Protein AF-0000000076746152 (afdb_homodimer)

Organism: NCBI:txid190893

Sequence (398 aa):
MDVKLFAASGSNSSQRVEWALNYKQVSYQRHEVTSADLTSSYLSINPFGYVPCLTVDGHAYFESMAILEYIEEAFPGDSLLGETTRERARVRFVCEFVNSSIHSPQNRTVLKFLRSELTEAEKRALRGEWISRCLGKLSEHLFLDSAYAIGTRFTLADIFVACIYKKALQHGCSESPIYQNHLNMLRQNSRIARAEPACMDVKLFAASGSNSSQRVEWALNYKQVSYQRHEVTSADLTSSYLSINPFGYVPCLTVDGHAYFESMAILEYIEEAFPGDSLLGETTRERARVRFVCEFVNSSIHSPQNRTVLKFLRSELTEAEKRALRGEWISRCLGKLSEHLFLDSAYAIGTRFTLADIFVACIYKKALQHGCSESPIYQNHLNMLRQNSRIARAEPAC

InterPro domains:
  IPR004045 Glutathione S-transferase, N-terminal [PF13417] (5-77)
  IPR004045 Glutathione S-transferase, N-terminal [PS50404] (1-79)
  IPR010987 Glutathione S-transferase, C-terminal-like [PS50405] (84-199)
  IPR036249 Thioredoxin-like superfamily [SSF52833] (1-102)
  IPR036282 Glutathione S-transferase, C-terminal domain superfamily [SSF47616] (79-195)
  IPR040079 Glutathione transferase family [SFLDS00019] (3-172)

Secondary structure (DSSP, 8-state):
--EEEEE-TT-HHHHHHHHHHHHTT---EEEE--TTGGGTGGGGT-TT--S-EEEETTEEE-SHHHHHHHHHHHS-SS-SS-SSHHHHHHHHHHHHIIIIIIIGGGSHHHHHHHTTTS-HHHHHHHHHHHHHHHHHHHHTTSSSSSSSSSTTS--HHHHHHHHHHHHHHHTTPPPPHHHHHHHHHHHHSHHHHHHSPP-/--EEEEE-TT-HHHHHHHHHHHHTT---EEEE--TTGGGTGGGGT-TT--S-EEEETTEEE-SHHHHHHHHHHHS-SS-SS-SSHHHHHHHHHHHHIIIIIIIGGGSHHHHHHHTTTS-HHHHHHHHHHHHHHHHHHHGGGSSSSSSSSSTTS--HHHHHHHHHHHHHHHTTPPPPHHHHHHHHHHHHSHHHHHHSPP-

Nearest PDB structures (foldseek):
  2cz3-assembly1_B  TM=8.432E-01  e=3.387E-11  Mus musculus
  4qq7-assembly1_A  TM=8.117E-01  e=2.149E-10  Burkholderia cenocepacia J2315
  6v91-assembly1_B  TM=7.953E-01  e=1.507E-09  Burkholderia thailandensis E264
  1yy7-assembly1_B  TM=7.937E-01  e=2.362E-09  Yersinia pestis
  3mdk-assembly1_A  TM=7.895E-01  e=2.138E-09  Pseudomonas putida KT2440

Solvent-accessible surface area (backbone atoms only — not comparable to full-atom values): 21056 Å² total; per-residue (Å²): 136,53,38,36,35,37,27,32,89,83,36,51,45,20,43,44,46,47,24,51,37,42,60,63,64,53,80,62,44,79,40,82,48,51,80,73,30,35,82,47,74,42,30,82,78,36,77,84,42,60,64,26,35,41,30,51,74,85,43,77,38,44,49,44,71,26,39,46,54,36,46,54,66,75,51,69,66,82,62,42,47,58,87,45,71,66,49,29,30,55,27,33,25,50,34,44,44,43,49,20,70,39,45,32,44,53,29,68,74,47,37,56,66,75,42,61,85,52,52,72,69,55,46,36,47,51,32,16,52,51,36,50,54,49,49,59,63,51,54,79,72,37,44,80,75,32,80,29,42,52,52,86,48,81,33,48,25,39,45,45,52,46,41,53,50,51,50,22,46,73,38,67,41,76,87,47,68,72,61,48,50,37,48,52,55,45,52,67,38,64,68,57,37,72,16,50,61,82,120,137,51,37,36,36,39,27,32,87,82,36,51,46,21,45,45,46,46,23,51,36,43,59,63,65,52,78,64,48,79,40,84,49,50,81,72,31,35,81,46,75,42,31,80,78,34,76,83,44,60,64,26,35,40,29,52,73,85,43,78,38,44,49,44,70,25,37,47,55,36,45,55,67,74,49,69,66,81,62,43,48,59,88,45,70,67,48,30,32,54,28,35,24,51,34,44,44,44,50,21,70,39,46,34,42,53,30,68,74,46,36,54,67,76,42,59,85,53,50,73,69,55,46,36,47,52,31,16,52,50,37,50,54,48,49,59,63,50,52,80,73,36,44,78,76,32,78,30,42,52,50,85,48,81,33,48,27,40,44,45,52,46,41,53,50,52,48,23,46,74,38,67,41,78,88,46,69,72,61,51,51,36,46,51,53,46,52,67,38,65,68,56,38,74,17,50,61,84,116

Radius of gyration: 19.95 Å; Cα contacts (8 Å, |Δi|>4): 623; chains: 2; bounding box: 48×55×51 Å

pLDDT: mean 97.17, std 2.71, range [71.44, 98.94]

Foldseek 3Di:
DAKEKEAEPLDLLSQLQQLLCLLLVPDYHYDYADPVNLPPVCCVQPVVSDDIWMDDPRDIDDDSVRSSVVCCVVRPDPAQQDDDPVSNVVLVVLLCCLRPVQDVCLDPVNCCVVVVPDDPLRSLLVSLVSNVVSVVVLLVQAQPQHLARGDDDHHSSLSSLLSSQVSSVVSPDDDDPSSVSSNVVLCVPPSSVSSRDDD/DAKEKEAEPLDLLSQLQQLLCLLLVPDYHYDYADPVNLVPVCCVQPVVSDDIWMDDPRDIDDDSVRSSVVCCVVRPDPAQQDDDPVSNVVLVVLLCCLRPVQDVCLDPVNCCVPVVPDDPLVSLLVSLVSNVVSVVVLLVQAQPQHLARGDDDHHSSLSSLLSSQVSSVVSPDDDDPSSVVSNVVLCVPPSSVSSRDDD

Structure (mmCIF, N/CA/C/O backbone):
data_AF-0000000076746152-model_v1
#
loop_
_entity.id
_entity.type
_entity.pdbx_description
1 polymer 'Glutathione S-transferase'
#
loop_
_atom_site.group_PDB
_atom_site.id
_atom_site.type_symbol
_atom_site.label_atom_id
_atom_site.label_alt_id
_atom_site.label_comp_id
_atom_site.label_asym_id
_atom_site.label_entity_id
_atom_site.label_seq_id
_atom_site.pdbx_PDB_ins_code
_atom_site.Cartn_x
_atom_site.Cartn_y
_atom_site.Cartn_z
_atom_site.occupancy
_atom_site.B_iso_or_equiv
_atom_site.auth_seq_id
_atom_site.auth_comp_id
_atom_site.auth_asym_id
_atom_site.auth_atom_id
_atom_site.pdbx_PDB_model_num
ATOM 1 N N . MET A 1 1 ? -22.188 -5.051 -18.781 1 90.56 1 MET A N 1
ATOM 2 C CA . MET A 1 1 ? -21 -4.516 -18.094 1 90.56 1 MET A CA 1
ATOM 3 C C . MET A 1 1 ? -19.734 -4.789 -18.906 1 90.56 1 MET A C 1
ATOM 5 O O . MET A 1 1 ? -19.516 -5.914 -19.344 1 90.56 1 MET A O 1
ATOM 9 N N . ASP A 1 2 ? -19.047 -3.689 -19.219 1 97.56 2 ASP A N 1
ATOM 10 C CA . ASP A 1 2 ? -17.797 -3.781 -19.984 1 97.56 2 ASP A CA 1
ATOM 11 C C . ASP A 1 2 ? -16.594 -3.721 -19.062 1 97.56 2 ASP A C 1
ATOM 13 O O . ASP A 1 2 ? -16.297 -2.672 -18.484 1 97.56 2 ASP A O 1
ATOM 17 N N . VAL A 1 3 ? -15.898 -4.871 -18.906 1 98.62 3 VAL A N 1
ATOM 18 C CA . VAL A 1 3 ? -14.742 -4.969 -18.016 1 98.62 3 VAL A CA 1
ATOM 19 C C . VAL A 1 3 ? -13.492 -5.277 -18.828 1 98.62 3 VAL A C 1
ATOM 21 O O . VAL A 1 3 ? -13.453 -6.258 -19.578 1 98.62 3 VAL A O 1
ATOM 24 N N . LYS A 1 4 ? -12.414 -4.395 -18.703 1 98.81 4 LYS A N 1
ATOM 25 C CA . LYS A 1 4 ? -11.125 -4.602 -19.344 1 98.81 4 LYS A CA 1
ATOM 26 C C . LYS A 1 4 ? -9.984 -4.543 -18.312 1 98.81 4 LYS A C 1
ATOM 28 O O . LYS A 1 4 ? -10.023 -3.73 -17.391 1 98.81 4 LYS A O 1
ATOM 33 N N . LEU A 1 5 ? -9.062 -5.434 -18.5 1 98.81 5 LEU A N 1
ATOM 34 C CA . LEU A 1 5 ? -7.859 -5.418 -17.672 1 98.81 5 LEU A CA 1
ATOM 35 C C . LEU A 1 5 ? -6.617 -5.191 -18.531 1 98.81 5 LEU A C 1
ATOM 37 O O . LEU A 1 5 ? -6.32 -5.988 -19.422 1 98.81 5 LEU A O 1
ATOM 41 N N . PHE A 1 6 ? -5.977 -4.062 -18.312 1 98.81 6 PHE A N 1
ATOM 42 C CA . PHE A 1 6 ? -4.652 -3.818 -18.875 1 98.81 6 PHE A CA 1
ATOM 43 C C . PHE A 1 6 ? -3.564 -4.332 -17.938 1 98.81 6 PHE A C 1
ATOM 45 O O . PHE A 1 6 ? -3.42 -3.846 -16.812 1 98.81 6 PHE A O 1
ATOM 52 N N . ALA A 1 7 ? -2.873 -5.352 -18.375 1 98.31 7 ALA A N 1
ATOM 53 C CA . ALA A 1 7 ? -1.938 -6.094 -17.531 1 98.31 7 ALA A CA 1
ATOM 54 C C . ALA A 1 7 ? -0.665 -6.438 -18.297 1 98.31 7 ALA A C 1
ATOM 56 O O . ALA A 1 7 ? -0.621 -6.324 -19.531 1 98.31 7 ALA A O 1
ATOM 57 N N . ALA A 1 8 ? 0.345 -6.734 -17.578 1 97.44 8 ALA A N 1
ATOM 58 C CA . ALA A 1 8 ? 1.611 -7.145 -18.172 1 97.44 8 ALA A CA 1
ATOM 59 C C . ALA A 1 8 ? 2.045 -8.516 -17.672 1 97.44 8 ALA A C 1
ATOM 61 O O . ALA A 1 8 ? 1.895 -8.82 -16.484 1 97.44 8 ALA A O 1
ATOM 62 N N . SER A 1 9 ? 2.643 -9.281 -18.594 1 94.25 9 SER A N 1
ATOM 63 C CA . SER A 1 9 ? 3.25 -10.547 -18.188 1 94.25 9 SER A CA 1
ATOM 64 C C . SER A 1 9 ? 4.375 -10.328 -17.188 1 94.25 9 SER A C 1
ATOM 66 O O . SER A 1 9 ? 5.184 -9.414 -17.344 1 94.25 9 SER A O 1
ATOM 68 N N . GLY A 1 10 ? 4.344 -11.117 -16.156 1 93.12 10 GLY A N 1
ATOM 69 C CA . GLY A 1 10 ? 5.406 -11.039 -15.164 1 93.12 10 GLY A CA 1
ATOM 70 C C . GLY A 1 10 ? 5.137 -10.023 -14.07 1 93.12 10 GLY A C 1
ATOM 71 O O . GLY A 1 10 ? 5.863 -9.969 -13.078 1 93.12 10 GLY A O 1
ATOM 72 N N . SER A 1 11 ? 4.148 -9.211 -14.219 1 96.31 11 SER A N 1
ATOM 73 C CA . SER A 1 11 ? 3.807 -8.211 -13.219 1 96.31 11 SER A CA 1
ATOM 74 C C . SER A 1 11 ? 3.043 -8.828 -12.055 1 96.31 11 SER A C 1
ATOM 76 O O . SER A 1 11 ? 1.939 -9.344 -12.234 1 96.31 11 SER A O 1
ATOM 78 N N . ASN A 1 12 ? 3.613 -8.727 -10.883 1 97.19 12 ASN A N 1
ATOM 79 C CA . ASN A 1 12 ? 2.943 -9.203 -9.672 1 97.19 12 ASN A CA 1
ATOM 80 C C . ASN A 1 12 ? 1.591 -8.523 -9.477 1 97.19 12 ASN A C 1
ATOM 82 O O . ASN A 1 12 ? 0.597 -9.18 -9.172 1 97.19 12 ASN A O 1
ATOM 86 N N . SER A 1 13 ? 1.614 -7.211 -9.648 1 98.25 13 SER A N 1
ATOM 87 C CA . SER A 1 13 ? 0.394 -6.438 -9.438 1 98.25 13 SER A CA 1
ATOM 88 C C . SER A 1 13 ? -0.695 -6.844 -10.422 1 98.25 13 SER A C 1
ATOM 90 O O . SER A 1 13 ? -1.876 -6.883 -10.07 1 98.25 13 SER A O 1
ATOM 92 N N . SER A 1 14 ? -0.333 -7.113 -11.656 1 98.38 14 SER A N 1
ATOM 93 C CA . SER A 1 14 ? -1.288 -7.613 -12.641 1 98.38 14 SER A CA 1
ATOM 94 C C . SER A 1 14 ? -1.812 -8.992 -12.25 1 98.38 14 SER A C 1
ATOM 96 O O . SER A 1 14 ? -3.018 -9.242 -12.312 1 98.38 14 SER A O 1
ATOM 98 N N . GLN A 1 15 ? -0.927 -9.875 -11.82 1 98.44 15 GLN A N 1
ATOM 99 C CA . GLN A 1 15 ? -1.281 -11.25 -11.492 1 98.44 15 GLN A CA 1
ATOM 100 C C . GLN A 1 15 ? -2.273 -11.297 -10.328 1 98.44 15 GLN A C 1
ATOM 102 O O . GLN A 1 15 ? -3.203 -12.109 -10.336 1 98.44 15 GLN A O 1
ATOM 107 N N . ARG A 1 16 ? -2.088 -10.477 -9.352 1 98.56 16 ARG A N 1
ATOM 108 C CA . ARG A 1 16 ? -2.979 -10.469 -8.195 1 98.56 16 ARG A CA 1
ATOM 109 C C . ARG A 1 16 ? -4.41 -10.141 -8.609 1 98.56 16 ARG A C 1
ATOM 111 O O . ARG A 1 16 ? -5.355 -10.797 -8.172 1 98.56 16 ARG A O 1
ATOM 118 N N . VAL A 1 17 ? -4.527 -9.102 -9.461 1 98.88 17 VAL A N 1
ATOM 119 C CA . VAL A 1 17 ? -5.848 -8.648 -9.883 1 98.88 17 VAL A CA 1
ATOM 120 C C . VAL A 1 17 ? -6.484 -9.703 -10.789 1 98.88 17 VAL A C 1
ATOM 122 O O . VAL A 1 17 ? -7.668 -10.023 -10.641 1 98.88 17 VAL A O 1
ATOM 125 N N . GLU A 1 18 ? -5.695 -10.312 -11.656 1 98.75 18 GLU A N 1
ATOM 126 C CA . GLU A 1 18 ? -6.195 -11.352 -12.547 1 98.75 18 GLU A CA 1
ATOM 127 C C . GLU A 1 18 ? -6.68 -12.57 -11.758 1 98.75 18 GLU A C 1
ATOM 129 O O . GLU A 1 18 ? -7.742 -13.125 -12.047 1 98.75 18 GLU A O 1
ATOM 134 N N . TRP A 1 19 ? -5.891 -12.953 -10.844 1 98.81 19 TRP A N 1
ATOM 135 C CA . TRP A 1 19 ? -6.242 -14.109 -10.031 1 98.81 19 TRP A CA 1
ATOM 136 C C . TRP A 1 19 ? -7.574 -13.891 -9.312 1 98.81 19 TRP A C 1
ATOM 138 O O . TRP A 1 19 ? -8.422 -14.781 -9.289 1 98.81 19 TRP A O 1
ATOM 148 N N . ALA A 1 20 ? -7.793 -12.719 -8.758 1 98.75 20 ALA A N 1
ATOM 149 C CA . ALA A 1 20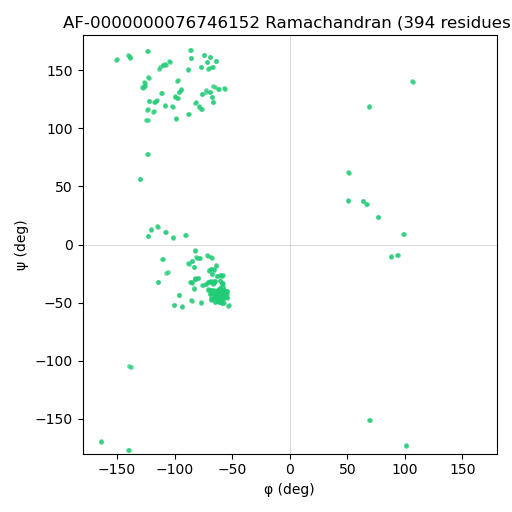 ? -9.039 -12.383 -8.07 1 98.75 20 ALA A CA 1
ATOM 150 C C . ALA A 1 20 ? -10.219 -12.383 -9.039 1 98.75 20 ALA A C 1
ATOM 152 O O . ALA A 1 20 ? -11.273 -12.945 -8.742 1 98.75 20 ALA A O 1
ATOM 153 N N . LEU A 1 21 ? -10.055 -11.727 -10.211 1 98.56 21 LEU A N 1
ATOM 154 C CA . LEU A 1 21 ? -11.117 -11.695 -11.211 1 98.56 21 LEU A CA 1
ATOM 155 C C . LEU A 1 21 ? -11.5 -13.102 -11.641 1 98.56 21 LEU A C 1
ATOM 157 O O . LEU A 1 21 ? -12.688 -13.43 -11.711 1 98.56 21 LEU A O 1
ATOM 161 N N . ASN A 1 22 ? -10.469 -13.906 -11.906 1 98.44 22 ASN A N 1
ATOM 162 C CA . ASN A 1 22 ? -10.703 -15.289 -12.32 1 98.44 22 ASN A CA 1
ATOM 163 C C . ASN A 1 22 ? -11.438 -16.078 -11.242 1 98.44 22 ASN A C 1
ATOM 165 O O . ASN A 1 22 ? -12.414 -16.781 -11.531 1 98.44 22 ASN A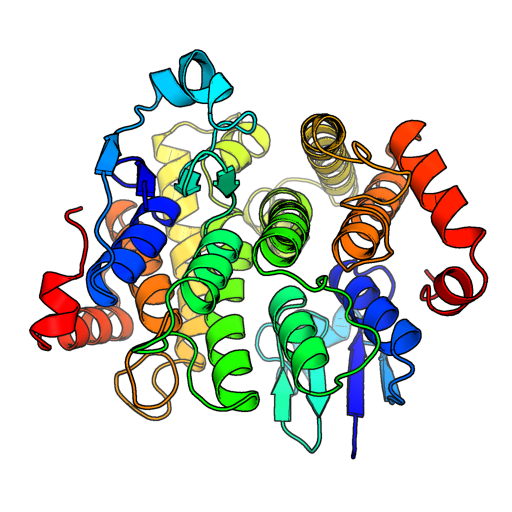 O 1
ATOM 169 N N . TYR A 1 23 ? -10.969 -15.969 -10.055 1 98.38 23 TYR A N 1
ATOM 170 C CA . TYR A 1 23 ? -11.555 -16.734 -8.961 1 98.38 23 TYR A CA 1
ATOM 171 C C . TYR A 1 23 ? -13.023 -16.359 -8.758 1 98.38 23 TYR A C 1
ATOM 173 O O . TYR A 1 23 ? -13.852 -17.234 -8.492 1 98.38 23 TYR A O 1
ATOM 181 N N . LYS A 1 24 ? -13.297 -15.109 -8.883 1 98 24 LYS A N 1
ATOM 182 C CA . LYS A 1 24 ? -14.656 -14.625 -8.703 1 98 24 LYS A CA 1
ATOM 183 C C . LYS A 1 24 ? -15.484 -14.812 -9.977 1 98 24 LYS A C 1
ATOM 185 O O . LYS A 1 24 ? -16.672 -14.484 -10.008 1 98 24 LYS A O 1
ATOM 190 N N . GLN A 1 25 ? -14.859 -15.25 -11.016 1 97.44 25 GLN A N 1
ATOM 191 C CA . GLN A 1 25 ? -15.5 -15.555 -12.289 1 97.44 25 GLN A CA 1
ATOM 192 C C . GLN A 1 25 ? -16.109 -14.305 -12.914 1 97.44 25 GLN A C 1
ATOM 194 O O . GLN A 1 25 ? -17.219 -14.336 -13.438 1 97.44 25 GLN A O 1
ATOM 199 N N . VAL A 1 26 ? -15.438 -13.25 -12.766 1 97.62 26 VAL A N 1
ATOM 200 C CA . VAL A 1 26 ? -15.805 -12.023 -13.461 1 97.62 26 VAL A CA 1
ATOM 201 C C . VAL A 1 26 ? -15.273 -12.062 -14.891 1 97.62 26 VAL A C 1
ATOM 203 O O . VAL A 1 26 ? -14.07 -12.234 -15.109 1 97.62 26 VAL A O 1
ATOM 206 N N . SER A 1 27 ? -16.125 -11.938 -15.867 1 98 27 SER A N 1
ATOM 207 C CA . SER A 1 27 ? -15.711 -11.883 -17.266 1 98 27 SER A CA 1
ATOM 208 C C . SER A 1 27 ? -15.047 -10.547 -17.594 1 98 27 SER A C 1
ATOM 210 O O . SER A 1 27 ? -15.57 -9.484 -17.234 1 98 27 SER A O 1
ATOM 212 N N . TYR A 1 28 ? -13.914 -10.656 -18.219 1 98.5 28 TYR A N 1
ATOM 213 C CA . TYR A 1 28 ? -13.211 -9.445 -18.594 1 98.5 28 TYR A CA 1
ATOM 214 C C . TYR A 1 28 ? -12.391 -9.664 -19.859 1 98.5 28 TYR A C 1
ATOM 216 O O . TYR A 1 28 ? -12.062 -10.805 -20.203 1 98.5 28 TYR A O 1
ATOM 224 N N . GLN A 1 29 ? -12.055 -8.555 -20.531 1 98.69 29 GLN A N 1
ATOM 225 C CA . GLN A 1 29 ? -11.117 -8.562 -21.641 1 98.69 29 GLN A CA 1
ATOM 226 C C . GLN A 1 29 ? -9.719 -8.156 -21.172 1 98.69 29 GLN A C 1
ATOM 228 O O . GLN A 1 29 ? -9.539 -7.098 -20.578 1 98.69 29 GLN A O 1
ATOM 233 N N . ARG A 1 30 ? -8.773 -8.977 -21.469 1 98.19 30 ARG A N 1
ATOM 234 C CA . ARG A 1 30 ? -7.402 -8.711 -21.062 1 98.19 30 ARG A CA 1
ATOM 235 C C . ARG A 1 30 ? -6.613 -8.047 -22.188 1 98.19 30 ARG A C 1
ATOM 237 O O . ARG A 1 30 ? -6.664 -8.492 -23.328 1 98.19 30 ARG A O 1
ATOM 244 N N . HIS A 1 31 ? -5.918 -6.969 -21.875 1 98.38 31 HIS A N 1
ATOM 245 C CA . HIS A 1 31 ? -5.016 -6.293 -22.812 1 98.38 31 HIS A CA 1
ATOM 246 C C . HIS A 1 31 ? -3.58 -6.316 -22.297 1 98.38 31 HIS A C 1
ATOM 248 O O . HIS A 1 31 ? -3.297 -5.801 -21.203 1 98.38 31 HIS A O 1
ATOM 254 N N . GLU A 1 32 ? -2.703 -6.871 -23.109 1 98.06 32 GLU A N 1
ATOM 255 C CA . GLU A 1 32 ? -1.291 -6.93 -22.734 1 98.06 32 GLU A CA 1
ATOM 256 C C . GLU A 1 32 ? -0.621 -5.566 -22.906 1 98.06 32 GLU A C 1
ATOM 258 O O . GLU A 1 32 ? -0.778 -4.914 -23.938 1 98.06 32 GLU A O 1
ATOM 263 N N . VAL A 1 33 ? 0.041 -5.172 -21.859 1 98.19 33 VAL A N 1
ATOM 264 C CA . VAL A 1 33 ? 0.825 -3.943 -21.906 1 98.19 33 VAL A CA 1
ATOM 265 C C . VAL A 1 33 ? 2.314 -4.281 -21.906 1 98.19 33 VAL A C 1
ATOM 267 O O . VAL A 1 33 ? 2.824 -4.887 -20.969 1 98.19 33 VAL A O 1
ATOM 270 N N . THR A 1 34 ? 3.031 -3.873 -22.953 1 96.56 34 THR A N 1
ATOM 271 C CA . THR A 1 34 ? 4.461 -4.141 -23.047 1 96.56 34 THR A CA 1
ATOM 272 C C . THR A 1 34 ? 5.262 -3.053 -22.328 1 96.56 34 THR A C 1
ATOM 274 O O . THR A 1 34 ? 4.727 -1.994 -22 1 96.56 34 THR A O 1
ATOM 277 N N . SER A 1 35 ? 6.52 -3.348 -22.141 1 92.62 35 SER A N 1
ATOM 278 C CA . SER A 1 35 ? 7.398 -2.369 -21.5 1 92.62 35 SER A CA 1
ATOM 279 C C . SER A 1 35 ? 7.441 -1.069 -22.297 1 92.62 35 SER A C 1
ATOM 281 O O . SER A 1 35 ? 7.508 0.017 -21.719 1 92.62 35 SER A O 1
ATOM 283 N N . ALA A 1 36 ? 7.461 -1.169 -23.641 1 94.5 36 ALA A N 1
ATOM 284 C CA . ALA A 1 36 ? 7.484 0.01 -24.5 1 94.5 36 ALA A CA 1
ATOM 285 C C . ALA A 1 36 ? 6.195 0.814 -24.375 1 94.5 36 ALA A C 1
ATOM 287 O O . ALA A 1 36 ? 6.215 2.045 -24.438 1 94.5 36 ALA A O 1
ATOM 288 N N . ASP A 1 37 ? 5.105 0.129 -24.125 1 95.62 37 ASP A N 1
ATOM 289 C CA . ASP A 1 37 ? 3.807 0.782 -24.016 1 95.62 37 ASP A CA 1
ATOM 290 C C . ASP A 1 37 ? 3.732 1.646 -22.766 1 95.62 37 ASP A C 1
ATOM 292 O O . ASP A 1 37 ? 3.027 2.656 -22.734 1 95.62 37 ASP A O 1
ATOM 296 N N . LEU A 1 38 ? 4.41 1.253 -21.734 1 93.56 38 LEU A N 1
ATOM 297 C CA . LEU A 1 38 ? 4.297 1.862 -20.422 1 93.56 38 LEU A CA 1
ATOM 298 C C . LEU A 1 38 ? 4.668 3.342 -20.469 1 93.56 38 LEU A C 1
ATOM 300 O O . LEU A 1 38 ? 4.199 4.129 -19.641 1 93.56 38 LEU A O 1
ATOM 304 N N . THR A 1 39 ? 5.48 3.744 -21.391 1 92.62 39 THR A N 1
ATOM 305 C CA . THR A 1 39 ? 5.949 5.125 -21.438 1 92.62 39 THR A CA 1
ATOM 306 C C . THR A 1 39 ? 5.441 5.824 -22.688 1 92.62 39 THR A C 1
ATOM 308 O O . THR A 1 39 ? 5.957 6.879 -23.078 1 92.62 39 THR A O 1
ATOM 311 N N . SER A 1 40 ? 4.43 5.227 -23.375 1 96.06 40 SER A N 1
ATOM 312 C CA . SER A 1 40 ? 3.918 5.812 -24.609 1 96.06 40 SER A CA 1
ATOM 313 C C . SER A 1 40 ? 2.396 5.734 -24.656 1 96.06 40 SER A C 1
ATOM 315 O O . SER A 1 40 ? 1.704 6.477 -23.953 1 96.06 40 SER A O 1
ATOM 317 N N . SER A 1 41 ? 1.92 4.77 -25.516 1 95.06 41 SER A N 1
ATOM 318 C CA . SER A 1 41 ? 0.491 4.727 -25.812 1 95.06 41 SER A CA 1
ATOM 319 C C . SER A 1 41 ? -0.321 4.395 -24.562 1 95.06 41 SER A C 1
ATOM 321 O O . SER A 1 41 ? -1.466 4.832 -24.422 1 95.06 41 SER A O 1
ATOM 323 N N . TYR A 1 42 ? 0.244 3.652 -23.719 1 97.44 42 TYR A N 1
ATOM 324 C CA . TYR A 1 42 ? -0.47 3.182 -22.531 1 97.44 42 TYR A CA 1
ATOM 325 C C . TYR A 1 42 ? -0.758 4.332 -21.578 1 97.44 42 TYR A C 1
ATOM 327 O O . TYR A 1 42 ? -1.684 4.254 -20.766 1 97.44 42 TYR A O 1
ATOM 335 N N . LEU A 1 43 ? -0.023 5.422 -21.672 1 96.19 43 LEU A N 1
ATOM 336 C CA . LEU A 1 43 ? -0.161 6.555 -20.766 1 96.19 43 LEU A CA 1
ATOM 337 C C . LEU A 1 43 ? -1.516 7.23 -20.938 1 96.19 43 LEU A C 1
ATOM 339 O O . LEU A 1 43 ? -1.975 7.949 -20.047 1 96.19 43 LEU A O 1
ATOM 343 N N . SER A 1 44 ? -2.188 7.07 -22.062 1 96.06 44 SER A N 1
ATOM 344 C CA . SER A 1 44 ? -3.527 7.602 -22.297 1 96.06 44 SER A CA 1
ATOM 345 C C . SER A 1 44 ? -4.562 6.863 -21.453 1 96.06 44 SER A C 1
ATOM 347 O O . SER A 1 44 ? -5.656 7.375 -21.203 1 96.06 44 SER A O 1
ATOM 349 N N . ILE A 1 45 ? -4.234 5.617 -21.031 1 96.31 45 ILE A N 1
ATOM 350 C CA . ILE A 1 45 ? -5.113 4.789 -20.203 1 96.31 45 ILE A CA 1
ATOM 351 C C . ILE A 1 45 ? -4.781 4.984 -18.734 1 96.31 45 ILE A C 1
ATOM 353 O O . ILE A 1 45 ? -5.66 5.301 -17.922 1 96.31 45 ILE A O 1
ATOM 357 N N . ASN A 1 46 ? -3.555 4.797 -18.422 1 97 46 ASN A N 1
ATOM 358 C CA . ASN A 1 46 ? -3.037 5.062 -17.078 1 97 46 ASN A CA 1
ATOM 359 C C . ASN A 1 46 ? -1.874 6.051 -17.125 1 97 46 ASN A C 1
ATOM 361 O O . ASN A 1 46 ? -0.743 5.672 -17.422 1 97 46 ASN A O 1
ATOM 365 N N . PRO A 1 47 ? -2.066 7.25 -16.703 1 95.69 47 PRO A N 1
ATOM 366 C CA . PRO A 1 47 ? -1.047 8.297 -16.797 1 95.69 47 PRO A CA 1
ATOM 367 C C . PRO A 1 47 ? 0.155 8.039 -15.898 1 95.69 47 PRO A C 1
ATOM 369 O O . PRO A 1 47 ? 1.182 8.711 -16.031 1 95.69 47 PRO A O 1
ATOM 372 N N . PHE A 1 48 ? 0.106 7.109 -14.984 1 95.44 48 PHE A N 1
ATOM 373 C CA . PHE A 1 48 ? 1.208 6.836 -14.07 1 95.44 48 PHE A CA 1
ATOM 374 C C . PHE A 1 48 ? 2.178 5.828 -14.672 1 95.44 48 PHE A C 1
ATOM 376 O O . PHE A 1 48 ? 3.295 5.66 -14.18 1 95.44 48 PHE A O 1
ATOM 383 N N . GLY A 1 49 ? 1.723 5.133 -15.719 1 96 49 GLY A N 1
ATOM 384 C CA . GLY A 1 49 ? 2.604 4.219 -16.422 1 96 49 GLY A CA 1
ATOM 385 C C . GLY A 1 49 ? 2.832 2.916 -15.688 1 96 49 GLY A C 1
ATOM 386 O O . GLY A 1 49 ? 3.904 2.316 -15.797 1 96 49 GLY A O 1
ATOM 387 N N . TYR A 1 50 ? 1.909 2.572 -14.844 1 96.69 50 TYR A N 1
ATOM 388 C CA . TYR A 1 50 ? 1.971 1.304 -14.125 1 96.69 50 TYR A CA 1
ATOM 389 C C . TYR A 1 50 ? 0.846 0.375 -14.562 1 96.69 50 TYR A C 1
ATOM 391 O O . TYR A 1 50 ? -0.183 0.83 -15.07 1 96.69 50 TYR A O 1
ATOM 399 N N . VAL A 1 51 ? 1.078 -0.871 -14.477 1 97.88 51 VAL A N 1
ATOM 400 C CA . VAL A 1 51 ? 0.026 -1.878 -14.57 1 97.88 51 VAL A CA 1
ATOM 401 C C . VAL A 1 51 ? -0.227 -2.49 -13.195 1 97.88 51 VAL A C 1
ATOM 403 O O . VAL A 1 51 ? 0.648 -2.463 -12.328 1 97.88 51 VAL A O 1
ATOM 406 N N . PRO A 1 52 ? -1.452 -3.018 -12.969 1 98.56 52 PRO A N 1
ATOM 407 C CA . PRO A 1 52 ? -2.605 -3.123 -13.867 1 98.56 52 PRO A CA 1
ATOM 408 C C . PRO A 1 52 ? -3.473 -1.867 -13.859 1 98.56 52 PRO A C 1
ATOM 410 O O . PRO A 1 52 ? -3.318 -1.008 -12.992 1 98.56 52 PRO A O 1
ATOM 413 N N . CYS A 1 53 ? -4.242 -1.693 -14.828 1 98.81 53 CYS A N 1
ATOM 414 C CA . CYS A 1 53 ? -5.398 -0.806 -14.859 1 98.81 53 CYS A CA 1
ATOM 415 C C . CYS A 1 53 ? -6.672 -1.579 -15.195 1 98.81 53 CYS A C 1
ATOM 417 O O . CYS A 1 53 ? -6.703 -2.336 -16.172 1 98.81 53 CYS A O 1
ATOM 419 N N . LEU A 1 54 ? -7.652 -1.513 -14.375 1 98.88 54 LEU A N 1
ATOM 420 C CA . LEU A 1 54 ? -8.969 -2.084 -14.633 1 98.88 54 LEU A CA 1
ATOM 421 C C . LEU A 1 54 ? -9.938 -1.01 -15.109 1 98.88 54 LEU A C 1
ATOM 423 O O . LEU A 1 54 ? -10.023 0.067 -14.516 1 98.88 54 LEU A O 1
ATOM 427 N N . THR A 1 55 ? -10.586 -1.212 -16.203 1 98.69 55 THR A N 1
ATOM 428 C CA . THR A 1 55 ? -11.672 -0.323 -16.609 1 98.69 55 THR A CA 1
ATOM 429 C C . THR A 1 55 ? -13.016 -1.043 -16.531 1 98.69 55 THR A C 1
ATOM 431 O O . THR A 1 55 ? -13.125 -2.205 -16.938 1 98.69 55 THR A O 1
ATOM 434 N N . VAL A 1 56 ? -13.977 -0.452 -15.906 1 98.38 56 VAL A N 1
ATOM 435 C CA . VAL A 1 56 ? -15.352 -0.95 -15.836 1 98.38 56 VAL A CA 1
ATOM 436 C C . VAL A 1 56 ? -16.312 0.113 -16.359 1 98.38 56 VAL A C 1
ATOM 438 O O . VAL A 1 56 ? -16.438 1.191 -15.773 1 98.38 56 VAL A O 1
ATOM 441 N N . ASP A 1 57 ? -17 -0.15 -17.453 1 97.69 57 ASP A N 1
ATOM 442 C CA . ASP A 1 57 ? -17.953 0.754 -18.094 1 97.69 57 ASP A CA 1
ATOM 443 C C . ASP A 1 57 ? -17.344 2.135 -18.312 1 97.69 57 ASP A C 1
ATOM 445 O O . ASP A 1 57 ? -17.953 3.152 -17.984 1 97.69 57 ASP A O 1
ATOM 449 N N . GLY A 1 58 ? -16.062 2.115 -18.672 1 95.88 58 GLY A N 1
ATOM 450 C CA . GLY A 1 58 ? -15.383 3.336 -19.078 1 95.88 58 GLY A CA 1
ATOM 451 C C . GLY A 1 58 ? -14.656 4.031 -17.953 1 95.88 58 GLY A C 1
ATOM 452 O O . GLY A 1 58 ? -13.938 5.004 -18.172 1 95.88 58 GLY A O 1
ATOM 453 N N . HIS A 1 59 ? -14.852 3.588 -16.75 1 96.81 59 HIS A N 1
ATOM 454 C CA . HIS A 1 59 ? -14.148 4.168 -15.609 1 96.81 59 HIS A CA 1
ATOM 455 C C . HIS A 1 59 ? -12.883 3.375 -15.289 1 96.81 59 HIS A C 1
ATOM 457 O O . HIS A 1 59 ? -12.922 2.146 -15.188 1 96.81 59 HIS A O 1
ATOM 463 N N . ALA A 1 60 ? -11.789 4.086 -15.078 1 98 60 ALA A N 1
ATOM 464 C CA . ALA A 1 60 ? -10.5 3.447 -14.836 1 98 60 ALA A CA 1
ATOM 465 C C . ALA A 1 60 ? -10.188 3.381 -13.344 1 98 60 ALA A C 1
ATOM 467 O O . ALA A 1 60 ? -10.477 4.324 -12.602 1 98 60 ALA A O 1
ATOM 468 N N . TYR A 1 61 ? -9.617 2.281 -12.961 1 98.31 61 TYR A N 1
ATOM 469 C CA . TYR A 1 61 ? -9.172 2.037 -11.594 1 98.31 61 TYR A CA 1
ATOM 470 C C . TYR A 1 61 ? -7.703 1.636 -11.562 1 98.31 61 TYR A C 1
ATOM 472 O O . TYR A 1 61 ? -7.258 0.818 -12.367 1 98.31 61 TYR A O 1
ATOM 480 N N . PHE A 1 62 ? -6.961 2.262 -10.555 1 96.88 62 PHE A N 1
ATOM 481 C CA . PHE A 1 62 ? -5.516 2.082 -10.469 1 96.88 62 PHE A CA 1
ATOM 482 C C . PHE A 1 62 ? -5.117 1.539 -9.102 1 96.88 62 PHE A C 1
ATOM 484 O O . PHE A 1 62 ? -5.926 1.535 -8.172 1 96.88 62 PHE A O 1
ATOM 491 N N . GLU A 1 63 ? -3.814 1.093 -9.109 1 98.25 63 GLU A N 1
ATOM 492 C CA . GLU A 1 63 ? -3.242 0.513 -7.898 1 98.25 63 GLU A CA 1
ATOM 493 C C . GLU A 1 63 ? -3.881 -0.834 -7.574 1 98.25 63 GLU A C 1
ATOM 495 O O . GLU A 1 63 ? -5.07 -0.903 -7.254 1 98.25 63 GLU A O 1
ATOM 500 N N . SER A 1 64 ? -3.084 -1.856 -7.566 1 98.75 64 SER A N 1
ATOM 501 C CA . SER A 1 64 ? -3.6 -3.221 -7.512 1 98.75 64 SER A CA 1
ATOM 502 C C . SER A 1 64 ? -4.434 -3.447 -6.254 1 98.75 64 SER A C 1
ATOM 504 O O . SER A 1 64 ? -5.508 -4.043 -6.316 1 98.75 64 SER A O 1
ATOM 506 N N . MET A 1 65 ? -3.979 -2.973 -5.078 1 98.81 65 MET A N 1
ATOM 507 C CA . MET A 1 65 ? -4.734 -3.176 -3.844 1 98.81 65 MET A CA 1
ATOM 508 C C . MET A 1 65 ? -6.066 -2.432 -3.893 1 98.81 65 MET A C 1
ATOM 510 O O . MET A 1 65 ? -7.09 -2.953 -3.445 1 98.81 65 MET A O 1
ATOM 514 N N . ALA A 1 66 ? -6.074 -1.172 -4.43 1 98.75 66 ALA A N 1
ATOM 515 C CA . ALA A 1 66 ? -7.309 -0.409 -4.582 1 98.75 66 ALA A CA 1
ATOM 516 C C . ALA A 1 66 ? -8.258 -1.094 -5.559 1 98.75 66 ALA A C 1
ATOM 518 O O . ALA A 1 66 ? -9.469 -1.147 -5.324 1 98.75 66 ALA A O 1
ATOM 519 N N . ILE A 1 67 ? -7.727 -1.607 -6.641 1 98.88 67 ILE A N 1
ATOM 520 C CA . ILE A 1 67 ? -8.516 -2.326 -7.633 1 98.88 67 ILE A CA 1
ATOM 521 C C . ILE A 1 67 ? -9.195 -3.531 -6.977 1 98.88 67 ILE A C 1
ATOM 523 O O . ILE A 1 67 ? -10.375 -3.791 -7.207 1 98.88 67 ILE A O 1
ATOM 527 N N . LEU A 1 68 ? -8.453 -4.223 -6.172 1 98.88 68 LEU A N 1
ATOM 528 C CA . LEU A 1 68 ? -8.961 -5.438 -5.547 1 98.88 68 LEU A CA 1
ATOM 529 C C . LEU A 1 68 ? -10.062 -5.117 -4.547 1 98.88 68 LEU A C 1
ATOM 531 O O . LEU A 1 68 ? -11.047 -5.855 -4.438 1 98.88 68 LEU A O 1
ATOM 535 N N . GLU A 1 69 ? -9.906 -4.016 -3.779 1 98.62 69 GLU A N 1
ATOM 536 C CA . GLU A 1 69 ? -11 -3.561 -2.924 1 98.62 69 GLU A CA 1
ATOM 537 C C . GLU A 1 69 ? -12.242 -3.227 -3.744 1 98.62 69 GLU A C 1
ATOM 539 O O . GLU A 1 69 ? -13.359 -3.561 -3.35 1 98.62 69 GLU A O 1
ATOM 544 N N . TYR A 1 70 ? -12.023 -2.588 -4.895 1 98.75 70 TYR A N 1
ATOM 545 C CA . TYR A 1 70 ? -13.141 -2.283 -5.781 1 98.75 70 TYR A CA 1
ATOM 546 C C . TYR A 1 70 ? -13.836 -3.559 -6.242 1 98.75 70 TYR A C 1
ATOM 548 O O . TYR A 1 70 ? -15.07 -3.65 -6.203 1 98.75 70 TYR A O 1
ATOM 556 N N . ILE A 1 71 ? -13.094 -4.535 -6.664 1 98.5 71 ILE A N 1
ATOM 557 C CA . ILE A 1 71 ? -13.625 -5.801 -7.16 1 98.5 71 ILE A CA 1
ATOM 558 C C . ILE A 1 71 ? -14.461 -6.469 -6.074 1 98.5 71 ILE A C 1
ATOM 560 O O . ILE A 1 71 ? -15.539 -7.004 -6.352 1 98.5 71 ILE A O 1
ATOM 564 N N . GLU A 1 72 ? -13.977 -6.395 -4.844 1 97.75 72 GLU A N 1
ATOM 565 C CA . GLU A 1 72 ? -14.711 -6.984 -3.73 1 97.75 72 GLU A CA 1
ATOM 566 C C . GLU A 1 72 ? -16.078 -6.328 -3.568 1 97.75 72 GLU A C 1
ATOM 568 O O . GLU A 1 72 ? -17.062 -6.996 -3.229 1 97.75 72 GLU A O 1
ATOM 573 N N . GLU A 1 73 ? -16.125 -5.031 -3.771 1 96.75 73 GLU A N 1
ATOM 574 C CA . GLU A 1 73 ? -17.375 -4.293 -3.553 1 96.75 73 GLU A CA 1
ATOM 575 C C . GLU A 1 73 ? -18.281 -4.379 -4.77 1 96.75 73 GLU A C 1
ATOM 577 O O . GLU A 1 73 ? -19.5 -4.496 -4.625 1 96.75 73 GLU A O 1
ATOM 582 N N . ALA A 1 74 ? -17.734 -4.344 -5.93 1 96.94 74 ALA A N 1
ATOM 583 C CA . ALA A 1 74 ? -18.5 -4.262 -7.172 1 96.94 74 ALA A CA 1
ATOM 584 C C . ALA A 1 74 ? -19 -5.637 -7.605 1 96.94 74 ALA A C 1
ATOM 586 O O . ALA A 1 74 ? -20.016 -5.75 -8.305 1 96.94 74 ALA A O 1
ATOM 587 N N . PHE A 1 75 ? -18.281 -6.621 -7.266 1 95.62 75 PHE A N 1
ATOM 588 C CA . PHE A 1 75 ? -18.609 -7.996 -7.613 1 95.62 75 PHE A CA 1
ATOM 589 C C . PHE A 1 75 ? -18.719 -8.859 -6.363 1 95.62 75 PHE A C 1
ATOM 591 O O . PHE A 1 75 ? -17.875 -9.719 -6.121 1 95.62 75 PHE A O 1
ATOM 598 N N . PRO A 1 76 ? -19.953 -8.617 -5.738 1 89.5 76 PRO A N 1
ATOM 599 C CA . PRO A 1 76 ? -20.094 -9.352 -4.48 1 89.5 76 PRO A CA 1
ATOM 600 C C . PRO A 1 76 ? -20.234 -10.852 -4.688 1 89.5 76 PRO A C 1
ATOM 602 O O . PRO A 1 76 ? -20.562 -11.305 -5.793 1 89.5 76 PRO A O 1
ATOM 605 N N . GLY A 1 77 ? -20 -11.742 -3.691 1 87.44 77 GLY A N 1
ATOM 606 C CA . GLY A 1 77 ? -19.969 -13.195 -3.748 1 87.44 77 GLY A CA 1
ATOM 607 C C . GLY A 1 77 ? -18.562 -13.773 -3.646 1 87.44 77 GLY A C 1
ATOM 608 O O . GLY A 1 77 ? -17.609 -13.18 -4.137 1 87.44 77 GLY A O 1
ATOM 609 N N . ASP A 1 78 ? -18.453 -14.789 -2.961 1 90.56 78 ASP A N 1
ATOM 610 C CA . ASP A 1 78 ? -17.172 -15.445 -2.732 1 90.56 78 ASP A CA 1
ATOM 611 C C . ASP A 1 78 ? -16.125 -14.453 -2.244 1 90.56 78 ASP A C 1
ATOM 613 O O . ASP A 1 78 ? -15.109 -14.234 -2.91 1 90.56 78 ASP A O 1
ATOM 617 N N . SER A 1 79 ? -16.312 -13.867 -1.18 1 94.69 79 SER A N 1
ATOM 618 C CA . SER A 1 79 ? -15.445 -12.82 -0.641 1 94.69 79 SER A CA 1
ATOM 619 C C . SER A 1 79 ? -14.008 -13.312 -0.504 1 94.69 79 SER A C 1
ATOM 621 O O . SER A 1 79 ? -13.773 -14.422 -0.021 1 94.69 79 SER A O 1
ATOM 623 N N . LEU A 1 80 ? -13.102 -12.516 -0.937 1 98.31 80 LEU A N 1
ATOM 624 C CA . LEU A 1 80 ? -11.68 -12.797 -0.826 1 98.31 80 LEU A CA 1
ATOM 625 C C . LEU A 1 80 ? -11.055 -12.023 0.331 1 98.31 80 LEU A C 1
ATOM 627 O O . LEU A 1 80 ? -9.836 -12.023 0.499 1 98.31 80 LEU A O 1
ATOM 631 N N . LEU A 1 81 ? -11.766 -11.359 1.128 1 97.44 81 LEU A N 1
ATOM 632 C CA . LEU A 1 81 ? -11.25 -10.602 2.264 1 97.44 81 LEU A CA 1
ATOM 633 C C . LEU A 1 81 ? -11.672 -11.242 3.58 1 97.44 81 LEU A C 1
ATOM 635 O O . LEU A 1 81 ? -11.078 -10.969 4.629 1 97.44 81 LEU A O 1
ATOM 639 N N . GLY A 1 82 ? -12.562 -12.148 3.553 1 93.56 82 GLY A N 1
ATOM 640 C CA . GLY A 1 82 ? -13.102 -12.734 4.77 1 93.56 82 GLY A CA 1
ATOM 641 C C . GLY A 1 82 ? -14.453 -12.172 5.156 1 93.56 82 GLY A C 1
ATOM 642 O O . GLY A 1 82 ? -15.039 -11.383 4.414 1 93.56 82 GLY A O 1
ATOM 643 N N . GLU A 1 83 ? -14.961 -12.562 6.336 1 92.06 83 GLU A N 1
ATOM 644 C CA . GLU A 1 83 ? -16.359 -12.289 6.664 1 92.06 83 GLU A CA 1
ATOM 645 C C . GLU A 1 83 ? -16.469 -11.312 7.828 1 92.06 83 GLU A C 1
ATOM 647 O O . GLU A 1 83 ? -17.438 -10.555 7.922 1 92.06 83 GLU A O 1
ATOM 652 N N . THR A 1 84 ? -15.539 -11.383 8.703 1 95.31 84 THR A N 1
ATOM 653 C CA . THR A 1 84 ? -15.609 -10.523 9.875 1 95.31 84 THR A CA 1
ATOM 654 C C . THR A 1 84 ? -14.617 -9.367 9.758 1 95.31 84 THR A C 1
ATOM 656 O O . THR A 1 84 ? -13.648 -9.445 9 1 95.31 84 THR A O 1
ATOM 659 N N . THR A 1 85 ? -14.922 -8.352 10.492 1 96.69 85 THR A N 1
ATOM 660 C CA . THR A 1 85 ? -14.055 -7.176 10.516 1 96.69 85 THR A CA 1
ATOM 661 C C . THR A 1 85 ? -12.633 -7.559 10.906 1 96.69 85 THR A C 1
ATOM 663 O O . THR A 1 85 ? -11.664 -7.078 10.312 1 96.69 85 THR A O 1
ATOM 666 N N . ARG A 1 86 ? -12.5 -8.406 11.82 1 96.12 86 ARG A N 1
ATOM 667 C CA . ARG A 1 86 ? -11.188 -8.844 12.281 1 96.12 86 ARG A CA 1
ATOM 668 C C . ARG A 1 86 ? -10.469 -9.648 11.203 1 96.12 86 ARG A C 1
ATOM 670 O O . ARG A 1 86 ? -9.281 -9.438 10.953 1 96.12 86 ARG A O 1
ATOM 677 N N . GLU A 1 87 ? -11.141 -10.594 10.578 1 96 87 GLU A N 1
ATOM 678 C CA . GLU A 1 87 ? -10.562 -11.391 9.508 1 96 87 GLU A CA 1
ATOM 679 C C . GLU A 1 87 ? -10.109 -10.508 8.344 1 96 87 GLU A C 1
ATOM 681 O O . GLU A 1 87 ? -9.008 -10.695 7.809 1 96 87 GLU A O 1
ATOM 686 N N . ARG A 1 88 ? -10.961 -9.562 8.016 1 98.12 88 ARG A N 1
ATOM 687 C CA . ARG A 1 88 ? -10.641 -8.656 6.91 1 98.12 88 ARG A CA 1
ATOM 688 C C . ARG A 1 88 ? -9.383 -7.852 7.219 1 98.12 88 ARG A C 1
ATOM 690 O O . ARG A 1 88 ? -8.531 -7.656 6.344 1 98.12 88 ARG A O 1
ATOM 697 N N . ALA A 1 89 ? -9.273 -7.457 8.438 1 98.44 89 ALA A N 1
ATOM 698 C CA . ALA A 1 89 ? -8.102 -6.676 8.836 1 98.44 89 ALA A CA 1
ATOM 699 C C . ALA A 1 89 ? -6.828 -7.508 8.75 1 98.44 89 ALA A C 1
ATOM 701 O O . ALA A 1 89 ? -5.781 -7.012 8.328 1 98.44 89 ALA A O 1
ATOM 702 N N . ARG A 1 90 ? -6.918 -8.727 9.133 1 97.81 90 ARG A N 1
ATOM 703 C CA . ARG A 1 90 ? -5.75 -9.602 9.086 1 97.81 90 ARG A CA 1
ATOM 704 C C . ARG A 1 90 ? -5.328 -9.883 7.652 1 97.81 90 ARG A C 1
ATOM 706 O O . ARG A 1 90 ? -4.137 -9.898 7.336 1 97.81 90 ARG A O 1
ATOM 713 N N . VAL A 1 91 ? -6.301 -10.117 6.82 1 98.62 91 VAL A N 1
ATOM 714 C CA . VAL A 1 91 ? -6.023 -10.328 5.402 1 98.62 91 VAL A CA 1
ATOM 715 C C . VAL A 1 91 ? -5.371 -9.078 4.812 1 98.62 91 VAL A C 1
ATOM 717 O O . VAL A 1 91 ? -4.344 -9.164 4.133 1 98.62 91 VAL A O 1
ATOM 720 N N . ARG A 1 92 ? -5.922 -7.918 5.141 1 98.81 92 ARG A N 1
ATOM 721 C CA . ARG A 1 92 ? -5.402 -6.668 4.598 1 98.81 92 ARG A CA 1
ATOM 722 C C . ARG A 1 92 ? -3.996 -6.387 5.121 1 98.81 92 ARG A C 1
ATOM 724 O O . ARG A 1 92 ? -3.162 -5.824 4.406 1 98.81 92 ARG A O 1
ATOM 731 N N . PHE A 1 93 ? -3.748 -6.785 6.328 1 98.56 93 PHE A N 1
ATOM 732 C CA . PHE A 1 93 ? -2.398 -6.621 6.855 1 98.56 93 PHE A CA 1
ATOM 733 C C . PHE A 1 93 ? -1.381 -7.332 5.973 1 98.56 93 PHE A C 1
ATOM 735 O O . PHE A 1 93 ? -0.381 -6.742 5.562 1 98.56 93 PHE A O 1
ATOM 742 N N . VAL A 1 94 ? -1.65 -8.586 5.66 1 98.81 94 VAL A N 1
ATOM 743 C CA . VAL A 1 94 ? -0.728 -9.367 4.844 1 98.81 94 VAL A CA 1
ATOM 744 C C . VAL A 1 94 ? -0.603 -8.742 3.457 1 98.81 94 VAL A C 1
ATOM 746 O O . VAL A 1 94 ? 0.505 -8.57 2.943 1 98.81 94 VAL A O 1
ATOM 749 N N . CYS A 1 95 ? -1.738 -8.344 2.895 1 98.88 95 CYS A N 1
ATOM 750 C CA . CYS A 1 95 ? -1.735 -7.734 1.57 1 98.88 95 CYS A CA 1
ATOM 751 C C . CYS A 1 95 ? -0.902 -6.457 1.56 1 98.88 95 CYS A C 1
ATOM 753 O O . CYS A 1 95 ? -0.072 -6.262 0.67 1 98.88 95 CYS A O 1
ATOM 755 N N . GLU A 1 96 ? -1.101 -5.66 2.549 1 98.88 96 GLU A N 1
ATOM 756 C CA . GLU A 1 96 ? -0.408 -4.375 2.6 1 98.88 96 GLU A CA 1
ATOM 757 C C . GLU A 1 96 ? 1.08 -4.562 2.883 1 98.88 96 GLU A C 1
ATOM 759 O O . GLU A 1 96 ? 1.915 -3.824 2.354 1 98.88 96 GLU A O 1
ATOM 764 N N . PHE A 1 97 ? 1.418 -5.492 3.727 1 98.75 97 PHE A N 1
ATOM 765 C CA . PHE A 1 97 ? 2.828 -5.773 3.961 1 98.75 97 PHE A CA 1
ATOM 766 C C . PHE A 1 97 ? 3.518 -6.199 2.67 1 98.75 97 PHE A C 1
ATOM 768 O O . PHE A 1 97 ? 4.617 -5.738 2.363 1 98.75 97 PHE A O 1
ATOM 775 N N . VAL A 1 98 ? 2.863 -7.078 1.91 1 98.88 98 VAL A N 1
ATOM 776 C CA . VAL A 1 98 ? 3.43 -7.523 0.642 1 98.88 98 VAL A CA 1
ATOM 777 C C . VAL A 1 98 ? 3.451 -6.363 -0.352 1 98.88 98 VAL A C 1
ATOM 779 O O . VAL A 1 98 ? 4.477 -6.102 -0.986 1 98.88 98 VAL A O 1
ATOM 782 N N . ASN A 1 99 ? 2.389 -5.645 -0.469 1 98.69 99 ASN A N 1
ATOM 783 C CA . ASN A 1 99 ? 2.209 -4.586 -1.453 1 98.69 99 ASN A CA 1
ATOM 784 C C . ASN A 1 99 ? 3.174 -3.426 -1.212 1 98.69 99 ASN A C 1
ATOM 786 O O . ASN A 1 99 ? 3.895 -3.014 -2.123 1 98.69 99 ASN A O 1
ATOM 790 N N . SER A 1 100 ? 3.207 -2.977 0.014 1 98.19 100 SER A N 1
ATOM 791 C CA . SER A 1 100 ? 3.928 -1.74 0.303 1 98.19 100 SER A CA 1
ATOM 792 C C . SER A 1 100 ? 5.34 -2.027 0.806 1 98.19 100 SER A C 1
ATOM 794 O O . SER A 1 100 ? 6.309 -1.432 0.329 1 98.19 100 SER A O 1
ATOM 796 N N . SER A 1 101 ? 5.531 -2.988 1.687 1 97.62 101 SER A N 1
ATOM 797 C CA . SER A 1 101 ? 6.824 -3.201 2.322 1 97.62 101 SER A CA 1
ATOM 798 C C . SER A 1 101 ? 7.719 -4.094 1.47 1 97.62 101 SER A C 1
ATOM 800 O O . SER A 1 101 ? 8.945 -3.961 1.497 1 97.62 101 SER A O 1
ATOM 802 N N . ILE A 1 102 ? 7.16 -5.035 0.733 1 98.69 102 ILE A N 1
ATOM 803 C CA . ILE A 1 102 ? 7.988 -5.973 -0.016 1 98.69 102 ILE A CA 1
ATOM 804 C C . ILE A 1 102 ? 8.062 -5.543 -1.479 1 98.69 102 ILE A C 1
ATOM 806 O O . ILE A 1 102 ? 9.156 -5.328 -2.014 1 98.69 102 ILE A O 1
ATOM 810 N N . HIS A 1 103 ? 6.941 -5.324 -2.076 1 98.75 103 HIS A N 1
ATOM 811 C CA . HIS A 1 103 ? 6.863 -5.203 -3.527 1 98.75 103 HIS A CA 1
ATOM 812 C C . HIS A 1 103 ? 7.359 -3.84 -3.996 1 98.75 103 HIS A C 1
ATOM 814 O O . HIS A 1 103 ? 8.258 -3.754 -4.832 1 98.75 103 HIS A O 1
ATOM 820 N N . SER A 1 104 ? 6.898 -2.791 -3.445 1 98.38 104 SER A N 1
ATOM 821 C CA . SER A 1 104 ? 7.102 -1.441 -3.961 1 98.38 104 SER A CA 1
ATOM 822 C C . SER A 1 104 ? 8.57 -1.036 -3.891 1 98.38 104 SER A C 1
ATOM 824 O O . SER A 1 104 ? 9.125 -0.518 -4.863 1 98.38 104 SER A O 1
ATOM 826 N N . PRO A 1 105 ? 9.305 -1.358 -2.814 1 98.19 105 PRO A N 1
ATOM 827 C CA . PRO A 1 105 ? 10.688 -0.882 -2.699 1 98.19 105 PRO A CA 1
ATOM 828 C C . PRO A 1 105 ? 11.594 -1.435 -3.793 1 98.19 105 PRO A C 1
ATOM 830 O O . PRO A 1 105 ? 12.586 -0.798 -4.156 1 98.19 105 PRO A O 1
ATOM 833 N N . GLN A 1 106 ? 11.234 -2.582 -4.273 1 97.56 106 GLN A N 1
ATOM 834 C CA . GLN A 1 106 ? 12.172 -3.197 -5.203 1 97.56 106 GLN A CA 1
ATOM 835 C C . GLN A 1 106 ? 11.641 -3.143 -6.637 1 97.56 106 GLN A C 1
ATOM 837 O O . GLN A 1 106 ? 12.195 -3.785 -7.531 1 97.56 106 GLN A O 1
ATOM 842 N N . ASN A 1 107 ? 10.57 -2.381 -6.816 1 96.5 107 ASN A N 1
ATOM 843 C CA . ASN A 1 107 ? 10.031 -2.236 -8.164 1 96.5 107 ASN A CA 1
ATOM 844 C C . ASN A 1 107 ? 11.023 -1.541 -9.094 1 96.5 107 ASN A C 1
ATOM 846 O O . ASN A 1 107 ? 11.93 -0.841 -8.625 1 96.5 107 ASN A O 1
ATOM 850 N N . ARG A 1 108 ? 10.82 -1.775 -10.352 1 94.81 108 ARG A N 1
ATOM 851 C CA . ARG A 1 108 ? 11.758 -1.303 -11.359 1 94.81 108 ARG A CA 1
ATOM 852 C C . ARG A 1 108 ? 11.898 0.215 -11.312 1 94.81 108 ARG A C 1
ATOM 854 O O . ARG A 1 108 ? 13.008 0.744 -11.359 1 94.81 108 ARG A O 1
ATOM 861 N N . THR A 1 109 ? 10.805 0.943 -11.219 1 95.44 109 THR A N 1
ATOM 862 C CA . THR A 1 109 ? 10.812 2.402 -11.211 1 95.44 109 THR A CA 1
ATOM 863 C C . THR A 1 109 ? 11.609 2.93 -10.016 1 95.44 109 THR A C 1
ATOM 865 O O . THR A 1 109 ? 12.367 3.893 -10.148 1 95.44 109 THR A O 1
ATOM 868 N N . VAL A 1 110 ? 11.477 2.322 -8.891 1 97.88 110 VAL A N 1
ATOM 869 C CA . VAL A 1 110 ? 12.141 2.73 -7.66 1 97.88 110 VAL A CA 1
ATOM 870 C C . VAL A 1 110 ? 13.648 2.496 -7.781 1 97.88 110 VAL A C 1
ATOM 872 O O . VAL A 1 110 ? 14.445 3.395 -7.508 1 97.88 110 VAL A O 1
ATOM 875 N N . LEU A 1 111 ? 14.047 1.307 -8.258 1 98 111 LEU A N 1
ATOM 876 C CA . LEU A 1 111 ? 15.469 0.969 -8.328 1 98 111 LEU A CA 1
ATOM 877 C C . LEU A 1 111 ? 16.156 1.772 -9.422 1 98 111 LEU A C 1
ATOM 879 O O . LEU A 1 111 ? 17.344 2.104 -9.297 1 98 111 LEU A O 1
ATOM 883 N N . LYS A 1 112 ? 15.383 2.061 -10.508 1 96.94 112 LYS A N 1
ATOM 884 C CA . LYS A 1 112 ? 15.953 2.936 -11.523 1 96.94 112 LYS A CA 1
ATOM 885 C C . LYS A 1 112 ? 16.344 4.285 -10.93 1 96.94 112 LYS A C 1
ATOM 887 O O . LYS A 1 112 ? 17.359 4.867 -11.328 1 96.94 112 LYS A O 1
ATOM 892 N N . PHE A 1 113 ? 15.633 4.742 -9.984 1 97.81 113 PHE A N 1
ATOM 893 C CA . PHE A 1 113 ? 15.906 6.027 -9.352 1 97.81 113 PHE A CA 1
ATOM 894 C C . PHE A 1 113 ? 16.922 5.871 -8.234 1 97.81 113 PHE A C 1
ATOM 896 O O . PHE A 1 113 ? 17.922 6.594 -8.188 1 97.81 113 PHE A O 1
ATOM 903 N N . LEU A 1 114 ? 16.766 4.918 -7.367 1 97.38 114 LEU A N 1
ATOM 904 C CA . LEU A 1 114 ? 17.547 4.82 -6.141 1 97.38 114 LEU A CA 1
ATOM 905 C C . LEU A 1 114 ? 18.906 4.172 -6.414 1 97.38 114 LEU A C 1
ATOM 907 O O . LEU A 1 114 ? 19.844 4.367 -5.648 1 97.38 114 LEU A O 1
ATOM 911 N N . ARG A 1 115 ? 18.891 3.309 -7.422 1 97.88 115 ARG A N 1
ATOM 912 C CA . ARG A 1 115 ? 20.125 2.594 -7.734 1 97.88 115 ARG A CA 1
ATOM 913 C C . ARG A 1 115 ? 20.453 2.695 -9.219 1 97.88 115 ARG A C 1
ATOM 915 O O . ARG A 1 115 ? 20.672 1.681 -9.883 1 97.88 115 ARG A O 1
ATOM 922 N N . SER A 1 116 ? 20.547 3.906 -9.695 1 96.88 116 SER A N 1
ATOM 923 C CA . SER A 1 116 ? 20.75 4.164 -11.117 1 96.88 116 SER A CA 1
ATOM 924 C C . SER A 1 116 ? 22.094 3.625 -11.602 1 96.88 116 SER A C 1
ATOM 926 O O . SER A 1 116 ? 22.266 3.355 -12.789 1 96.88 116 SER A O 1
ATOM 928 N N . GLU A 1 117 ? 22.953 3.379 -10.703 1 97 117 GLU A N 1
ATOM 929 C CA . GLU A 1 117 ? 24.312 2.979 -11.039 1 97 117 GLU A CA 1
ATOM 930 C C . GLU A 1 117 ? 24.406 1.474 -11.281 1 97 117 GLU A C 1
ATOM 932 O O . GLU A 1 117 ? 25.391 0.985 -11.82 1 97 117 GLU A O 1
ATOM 937 N N . LEU A 1 118 ? 23.453 0.71 -10.922 1 97.88 118 LEU A N 1
ATOM 938 C CA . LEU A 1 118 ? 23.516 -0.745 -11 1 97.88 118 LEU A CA 1
ATOM 939 C C . LEU A 1 118 ? 23.031 -1.235 -12.367 1 97.88 118 LEU A C 1
ATOM 941 O O . LEU A 1 118 ? 22.156 -0.624 -12.977 1 97.88 118 LEU A O 1
ATOM 945 N N . THR A 1 119 ? 23.578 -2.352 -12.758 1 98.06 119 THR A N 1
ATOM 946 C CA . THR A 1 119 ? 23.094 -3.039 -13.945 1 98.06 119 THR A CA 1
ATOM 947 C C . THR A 1 119 ? 21.766 -3.74 -13.672 1 98.06 119 THR A C 1
ATOM 949 O O . THR A 1 119 ? 21.375 -3.912 -12.508 1 98.06 119 THR A O 1
ATOM 952 N N . GLU A 1 120 ? 21.078 -4.09 -14.727 1 96.25 120 GLU A N 1
ATOM 953 C CA . GLU A 1 120 ? 19.812 -4.801 -14.555 1 96.25 120 GLU A CA 1
ATOM 954 C C . GLU A 1 120 ? 20.016 -6.105 -13.789 1 96.25 120 GLU A C 1
ATOM 956 O O . GLU A 1 120 ? 19.172 -6.5 -12.984 1 96.25 120 GLU A O 1
ATOM 961 N N . ALA A 1 121 ? 21.109 -6.809 -14.062 1 97.12 121 ALA A N 1
ATOM 962 C CA . ALA A 1 121 ? 21.422 -8.055 -13.359 1 97.12 121 ALA A CA 1
ATOM 963 C C . ALA A 1 121 ? 21.625 -7.801 -11.867 1 97.12 121 ALA A C 1
ATOM 965 O O . ALA A 1 121 ? 21.156 -8.578 -11.031 1 97.12 121 ALA A O 1
ATOM 966 N N . GLU A 1 122 ? 22.328 -6.715 -11.578 1 97.69 122 GLU A N 1
ATOM 967 C CA . GLU A 1 122 ? 22.562 -6.355 -10.18 1 97.69 122 GLU A CA 1
ATOM 968 C C . GLU A 1 122 ? 21.266 -5.965 -9.484 1 97.69 122 GLU A C 1
ATOM 970 O O . GLU A 1 122 ? 21.047 -6.309 -8.32 1 97.69 122 GLU A O 1
ATOM 975 N N . LYS A 1 123 ? 20.516 -5.254 -10.195 1 98.06 123 LYS A N 1
ATOM 976 C CA . LYS A 1 123 ? 19.203 -4.879 -9.648 1 98.06 123 LYS A CA 1
ATOM 977 C C . LYS A 1 123 ? 18.344 -6.109 -9.383 1 98.06 123 LYS A C 1
ATOM 979 O O . LYS A 1 123 ? 17.656 -6.184 -8.367 1 98.06 123 LYS A O 1
ATOM 984 N N . ARG A 1 124 ? 18.359 -7 -10.25 1 97.31 124 ARG A N 1
ATOM 985 C CA . ARG A 1 124 ? 17.594 -8.227 -10.078 1 97.31 124 ARG A CA 1
ATOM 986 C C . ARG A 1 124 ? 18.016 -8.969 -8.82 1 97.31 124 ARG A C 1
ATOM 988 O O . ARG A 1 124 ? 17.172 -9.469 -8.07 1 97.31 124 ARG A O 1
ATOM 995 N N . ALA A 1 125 ? 19.297 -9.086 -8.633 1 97.44 125 ALA A N 1
ATOM 996 C CA . ALA A 1 125 ? 19.812 -9.75 -7.438 1 97.44 125 ALA A CA 1
ATOM 997 C C . ALA A 1 125 ? 19.359 -9.023 -6.172 1 97.44 125 ALA A C 1
ATOM 999 O O . ALA A 1 125 ? 18.953 -9.664 -5.195 1 97.44 125 ALA A O 1
ATOM 1000 N N . LEU A 1 126 ? 19.438 -7.703 -6.238 1 97.75 126 LEU A N 1
ATOM 1001 C CA . LEU A 1 126 ? 19.031 -6.879 -5.109 1 97.75 126 LEU A CA 1
ATOM 1002 C C . LEU A 1 126 ? 17.547 -7.066 -4.809 1 97.75 126 LEU A C 1
ATOM 1004 O O . LEU A 1 126 ? 17.141 -7.113 -3.645 1 97.75 126 LEU A O 1
ATOM 1008 N N . ARG A 1 127 ? 16.75 -7.156 -5.832 1 98.44 127 ARG A N 1
ATOM 1009 C CA . ARG A 1 127 ? 15.312 -7.383 -5.688 1 98.44 127 ARG A CA 1
ATOM 1010 C C . ARG A 1 127 ? 15.039 -8.711 -4.984 1 98.44 127 ARG A C 1
ATOM 1012 O O . ARG A 1 127 ? 14.242 -8.766 -4.043 1 98.44 127 ARG A O 1
ATOM 1019 N N . GLY A 1 128 ? 15.703 -9.742 -5.457 1 98.31 128 GLY A N 1
ATOM 1020 C CA . GLY A 1 128 ? 15.531 -11.055 -4.848 1 98.31 128 GLY A CA 1
ATOM 1021 C C . GLY A 1 128 ? 15.906 -11.078 -3.377 1 98.31 128 GLY A C 1
ATOM 1022 O O . GLY A 1 128 ? 15.203 -11.672 -2.561 1 98.31 128 GLY A O 1
ATOM 1023 N N . GLU A 1 129 ? 16.969 -10.453 -3.043 1 98.19 129 GLU A N 1
ATOM 1024 C CA . GLU A 1 129 ? 17.438 -10.406 -1.658 1 98.19 129 GLU A CA 1
ATOM 1025 C C . GLU A 1 129 ? 16.422 -9.688 -0.765 1 98.19 129 GLU A C 1
ATOM 1027 O O . GLU A 1 129 ? 16.125 -10.148 0.339 1 98.19 129 GLU A O 1
ATOM 1032 N N . TRP A 1 130 ? 15.961 -8.594 -1.245 1 98.56 130 TRP A N 1
ATOM 1033 C CA . TRP A 1 130 ? 14.992 -7.816 -0.476 1 98.56 130 TRP A CA 1
ATOM 1034 C C . TRP A 1 130 ? 13.719 -8.625 -0.231 1 98.56 130 TRP A C 1
ATOM 1036 O O . TRP A 1 130 ? 13.242 -8.711 0.902 1 98.56 130 TRP A O 1
ATOM 1046 N N . ILE A 1 131 ? 13.188 -9.211 -1.321 1 98.75 131 ILE A N 1
ATOM 1047 C CA . ILE A 1 131 ? 11.961 -10 -1.208 1 98.75 131 ILE A CA 1
ATOM 1048 C C . ILE A 1 131 ? 12.172 -11.133 -0.212 1 98.75 131 ILE A C 1
ATOM 1050 O O . ILE A 1 131 ? 11.344 -11.352 0.677 1 98.75 131 ILE A O 1
ATOM 1054 N N . SER A 1 132 ? 13.281 -11.836 -0.339 1 98.12 132 SER A N 1
ATOM 1055 C CA . SER A 1 132 ? 13.57 -12.977 0.521 1 98.12 132 SER A CA 1
ATOM 1056 C C . SER A 1 132 ? 13.656 -12.562 1.984 1 98.12 132 SER A C 1
ATOM 1058 O O . SER A 1 132 ? 13.117 -13.242 2.861 1 98.12 132 SER A O 1
ATOM 1060 N N . ARG A 1 133 ? 14.305 -11.5 2.207 1 97.38 133 ARG A N 1
ATOM 1061 C CA . ARG A 1 133 ? 14.445 -10.984 3.566 1 97.38 133 ARG A CA 1
ATOM 1062 C C . ARG A 1 133 ? 13.086 -10.68 4.184 1 97.38 133 ARG A C 1
ATOM 1064 O O . ARG A 1 133 ? 12.805 -11.086 5.312 1 97.38 133 ARG A O 1
ATOM 1071 N N . CYS A 1 134 ? 12.289 -9.984 3.492 1 98.31 134 CYS A N 1
ATOM 1072 C CA . CYS A 1 134 ? 10.992 -9.57 4.004 1 98.31 134 CYS A CA 1
ATOM 1073 C C . CYS A 1 134 ? 10.055 -10.766 4.156 1 98.31 134 CYS A C 1
ATOM 1075 O O . CYS A 1 134 ? 9.281 -10.836 5.113 1 98.31 134 CYS A O 1
ATOM 1077 N N . LEU A 1 135 ? 10.078 -11.703 3.191 1 98.69 135 LEU A N 1
ATOM 1078 C CA . LEU A 1 135 ? 9.289 -12.93 3.307 1 98.69 135 LEU A CA 1
ATOM 1079 C C . LEU A 1 135 ? 9.703 -13.727 4.535 1 98.69 135 LEU A C 1
ATOM 1081 O O . LEU A 1 135 ? 8.875 -14.383 5.172 1 98.69 135 LEU A O 1
ATOM 1085 N N . GLY A 1 136 ? 10.992 -13.711 4.801 1 98 136 GLY A N 1
ATOM 1086 C CA . GLY A 1 136 ? 11.461 -14.375 6.008 1 98 136 GLY A CA 1
ATOM 1087 C C . GLY A 1 136 ? 10.781 -13.867 7.266 1 98 136 GLY A C 1
ATOM 1088 O O . GLY A 1 136 ? 10.375 -14.656 8.117 1 98 136 GLY A O 1
ATOM 1089 N N . LYS A 1 137 ? 10.656 -12.602 7.387 1 96.75 137 LYS A N 1
ATOM 1090 C CA . LYS A 1 137 ? 9.984 -11.992 8.531 1 96.75 137 LYS A CA 1
ATOM 1091 C C . LYS A 1 137 ? 8.492 -12.312 8.523 1 96.75 137 LYS A C 1
ATOM 1093 O O . LYS A 1 137 ? 7.914 -12.617 9.57 1 96.75 137 LYS A O 1
ATOM 1098 N N . LEU A 1 138 ? 7.875 -12.289 7.406 1 98.44 138 LEU A N 1
ATOM 1099 C CA . LEU A 1 138 ? 6.434 -12.469 7.262 1 98.44 138 LEU A CA 1
ATOM 1100 C C . LEU A 1 138 ? 6.027 -13.898 7.594 1 98.44 138 LEU A C 1
ATOM 1102 O O . LEU A 1 138 ? 4.934 -14.133 8.117 1 98.44 138 LEU A O 1
ATOM 1106 N N . SER A 1 139 ? 6.902 -14.844 7.309 1 98 139 SER A N 1
ATOM 1107 C CA . SER A 1 139 ? 6.602 -16.266 7.445 1 98 139 SER A CA 1
ATOM 1108 C C . SER A 1 139 ? 6.203 -16.609 8.875 1 98 139 SER A C 1
ATOM 1110 O O . SER A 1 139 ? 5.398 -17.516 9.102 1 98 139 SER A O 1
ATOM 1112 N N . GLU A 1 140 ? 6.691 -15.828 9.828 1 96.31 140 GLU A N 1
ATOM 1113 C CA . GLU A 1 140 ? 6.438 -16.094 11.242 1 96.31 140 GLU A CA 1
ATOM 1114 C C . GLU A 1 140 ? 4.988 -15.789 11.602 1 96.31 140 GLU A C 1
ATOM 1116 O O . GLU A 1 140 ? 4.516 -16.188 12.672 1 96.31 140 GLU A O 1
ATOM 1121 N N . HIS A 1 141 ? 4.297 -15.195 10.703 1 96.25 141 HIS A N 1
ATOM 1122 C CA . HIS A 1 141 ? 2.943 -14.734 11 1 96.25 141 HIS A CA 1
ATOM 1123 C C . HIS A 1 141 ? 1.931 -15.336 10.039 1 96.25 141 HIS A C 1
ATOM 1125 O O . HIS A 1 141 ? 0.763 -14.945 10.031 1 96.25 141 HIS A O 1
ATOM 1131 N N . LEU A 1 142 ? 2.363 -16.203 9.266 1 98.19 142 LEU A N 1
ATOM 1132 C CA . LEU A 1 142 ? 1.525 -16.875 8.273 1 98.19 142 LEU A CA 1
ATOM 1133 C C . LEU A 1 142 ? 1.312 -18.328 8.648 1 98.19 142 LEU A C 1
ATOM 1135 O O . LEU A 1 142 ? 2.096 -18.906 9.406 1 98.19 142 LEU A O 1
ATOM 1139 N N . PHE A 1 143 ? 0.195 -18.844 8.156 1 97.38 143 PHE A N 1
ATOM 1140 C CA . PHE A 1 143 ? -0.07 -20.266 8.203 1 97.38 143 PHE A CA 1
ATOM 1141 C C . PHE A 1 143 ? -0.259 -20.734 9.648 1 97.38 143 PHE A C 1
ATOM 1143 O O . PHE A 1 143 ? 0.17 -21.828 10.008 1 97.38 143 PHE A O 1
ATOM 1150 N N . LEU A 1 144 ? -0.821 -19.922 10.43 1 94.56 144 LEU A N 1
ATOM 1151 C CA . LEU A 1 144 ? -0.947 -20.203 11.859 1 94.56 144 LEU A CA 1
ATOM 1152 C C . LEU A 1 144 ? -2.18 -21.047 12.141 1 94.56 144 LEU A C 1
ATOM 1154 O O . LEU A 1 144 ? -2.176 -21.875 13.062 1 94.56 144 LEU A O 1
ATOM 1158 N N . ASP A 1 145 ? -3.236 -20.859 11.359 1 93.81 145 ASP A N 1
ATOM 1159 C CA . ASP A 1 145 ? -4.512 -21.516 11.625 1 93.81 145 ASP A CA 1
ATOM 1160 C C . ASP A 1 145 ? -4.762 -22.656 10.633 1 93.81 145 ASP A C 1
ATOM 1162 O O . ASP A 1 145 ? -5.582 -23.547 10.891 1 93.81 145 ASP A O 1
ATOM 1166 N N . SER A 1 146 ? -4.184 -22.609 9.531 1 95.56 146 SER A N 1
ATOM 1167 C CA . SER A 1 146 ? -4.32 -23.562 8.438 1 95.56 146 SER A CA 1
ATOM 1168 C C . SER A 1 146 ? -3.197 -23.406 7.422 1 95.56 146 SER A C 1
ATOM 1170 O O . SER A 1 146 ? -2.242 -22.656 7.656 1 95.56 146 SER A O 1
ATOM 1172 N N . ALA A 1 147 ? -3.352 -24.094 6.254 1 96.25 147 ALA A N 1
ATOM 1173 C CA . ALA A 1 147 ? -2.369 -24 5.18 1 96.25 147 ALA A CA 1
ATOM 1174 C C . ALA A 1 147 ? -2.586 -22.719 4.359 1 96.25 147 ALA A C 1
ATOM 1176 O O . ALA A 1 147 ? -1.757 -22.375 3.516 1 96.25 147 ALA A O 1
ATOM 1177 N N . TYR A 1 148 ? -3.729 -22.094 4.613 1 98.31 148 TYR A N 1
ATOM 1178 C CA . TYR A 1 148 ? -3.932 -20.781 3.996 1 98.31 148 TYR A CA 1
ATOM 1179 C C . TYR A 1 148 ? -3.139 -19.703 4.727 1 98.31 148 TYR A C 1
ATOM 1181 O O . TYR A 1 148 ? -2.811 -19.859 5.906 1 98.31 148 TYR A O 1
ATOM 1189 N N . ALA A 1 149 ? -2.775 -18.656 4.016 1 98.5 149 ALA A N 1
ATOM 1190 C CA . ALA A 1 149 ? -1.927 -17.609 4.578 1 98.5 149 ALA A CA 1
ATOM 1191 C C . ALA A 1 149 ? -2.504 -17.078 5.887 1 98.5 149 ALA A C 1
ATOM 1193 O O . ALA A 1 149 ? -1.792 -16.984 6.891 1 98.5 149 ALA A O 1
ATOM 1194 N N . ILE A 1 150 ? -3.795 -16.688 5.824 1 97.38 150 ILE A N 1
ATOM 1195 C CA . ILE A 1 150 ? -4.531 -16.203 6.984 1 97.38 150 ILE A CA 1
ATOM 1196 C C . ILE A 1 150 ? -5.848 -16.969 7.125 1 97.38 150 ILE A C 1
ATOM 1198 O O . ILE A 1 150 ? -6.578 -17.141 6.145 1 97.38 150 ILE A O 1
ATOM 1202 N N . GLY A 1 151 ? -6.168 -17.359 8.305 1 95.56 151 GLY A N 1
ATOM 1203 C CA . GLY A 1 151 ? -7.461 -17.984 8.547 1 95.56 151 GLY A CA 1
ATOM 1204 C C . GLY A 1 151 ? -7.582 -19.359 7.914 1 95.56 151 GLY A C 1
ATOM 1205 O O . GLY A 1 151 ? -6.598 -20.094 7.812 1 95.56 151 GLY A O 1
ATOM 1206 N N . THR A 1 152 ? -8.875 -19.703 7.562 1 96.25 152 THR A N 1
ATOM 1207 C CA . THR A 1 152 ? -9.133 -21.078 7.156 1 96.25 152 THR A CA 1
ATOM 1208 C C . THR A 1 152 ? -9.688 -21.141 5.738 1 96.25 152 THR A C 1
ATOM 1210 O O . THR A 1 152 ? -10.234 -22.156 5.316 1 96.25 152 THR A O 1
ATOM 1213 N N . ARG A 1 153 ? -9.594 -20.062 5.066 1 96.31 153 ARG A N 1
ATOM 1214 C CA . ARG A 1 153 ? -10.109 -20.047 3.701 1 96.31 153 ARG A CA 1
ATOM 1215 C C . ARG A 1 153 ? -9.188 -19.25 2.779 1 96.31 153 ARG A C 1
ATOM 1217 O O . ARG A 1 153 ? -8.344 -18.484 3.246 1 96.31 153 ARG A O 1
ATOM 1224 N N . PHE A 1 154 ? -9.383 -19.484 1.483 1 98.25 154 PHE A N 1
ATOM 1225 C CA . PHE A 1 154 ? -8.641 -18.766 0.449 1 98.25 154 PHE A CA 1
ATOM 1226 C C . PHE A 1 154 ? -9.023 -17.297 0.415 1 98.25 154 PHE A C 1
ATOM 1228 O O . PHE A 1 154 ? -10.211 -16.969 0.352 1 98.25 154 PHE A O 1
ATOM 1235 N N . THR A 1 155 ? -8.039 -16.422 0.49 1 98.69 155 THR A N 1
ATOM 1236 C CA . THR A 1 155 ? -8.297 -14.984 0.477 1 98.69 155 THR A CA 1
ATOM 1237 C C . THR A 1 155 ? -7.25 -14.258 -0.365 1 98.69 155 THR A C 1
ATOM 1239 O O . THR A 1 155 ? -6.371 -14.891 -0.955 1 98.69 155 THR A O 1
ATOM 1242 N N . LEU A 1 156 ? -7.324 -12.938 -0.417 1 98.88 156 LEU A N 1
ATOM 1243 C CA . LEU A 1 156 ? -6.332 -12.094 -1.075 1 98.88 156 LEU A CA 1
ATOM 1244 C C . LEU A 1 156 ? -4.949 -12.312 -0.466 1 98.88 156 LEU A C 1
ATOM 1246 O O . LEU A 1 156 ? -3.936 -12.203 -1.161 1 98.88 156 LEU A O 1
ATOM 1250 N N . ALA A 1 157 ? -4.922 -12.586 0.832 1 98.88 157 ALA A N 1
ATOM 1251 C CA . ALA A 1 157 ? -3.631 -12.836 1.47 1 98.88 157 ALA A CA 1
ATOM 1252 C C . ALA A 1 157 ? -2.875 -13.953 0.761 1 98.88 157 ALA A C 1
ATOM 1254 O O . ALA A 1 157 ? -1.669 -13.844 0.528 1 98.88 157 ALA A O 1
ATOM 1255 N N . ASP A 1 158 ? -3.559 -15.008 0.403 1 98.94 158 ASP A N 1
ATOM 1256 C CA . ASP A 1 158 ? -2.938 -16.125 -0.313 1 98.94 158 ASP A CA 1
ATOM 1257 C C . ASP A 1 158 ? -2.424 -15.672 -1.68 1 98.94 158 ASP A C 1
ATOM 1259 O O . ASP A 1 158 ? -1.318 -16.047 -2.084 1 98.94 158 ASP A O 1
ATOM 1263 N N . ILE A 1 159 ? -3.215 -14.922 -2.34 1 98.94 159 ILE A N 1
ATOM 1264 C CA . ILE A 1 159 ? -2.869 -14.445 -3.674 1 98.94 159 ILE A CA 1
ATOM 1265 C C . ILE A 1 159 ? -1.614 -13.578 -3.604 1 98.94 159 ILE A C 1
ATOM 1267 O O . ILE A 1 159 ? -0.675 -13.766 -4.383 1 98.94 159 ILE A O 1
ATOM 1271 N N . PHE A 1 160 ? -1.583 -12.617 -2.672 1 98.94 160 PHE A N 1
ATOM 1272 C CA . PHE A 1 160 ? -0.444 -11.719 -2.529 1 98.94 160 PHE A CA 1
ATOM 1273 C C . PHE A 1 160 ? 0.818 -12.5 -2.178 1 98.94 160 PHE A C 1
ATOM 1275 O O . PHE A 1 160 ? 1.878 -12.273 -2.766 1 98.94 160 PHE A O 1
ATOM 1282 N N . VAL A 1 161 ? 0.688 -13.406 -1.254 1 98.94 161 VAL A N 1
ATOM 1283 C CA . VAL A 1 161 ? 1.826 -14.195 -0.79 1 98.94 161 VAL A CA 1
ATOM 1284 C C . VAL A 1 161 ? 2.352 -15.062 -1.928 1 98.94 161 VAL A C 1
ATOM 1286 O O . VAL A 1 161 ? 3.555 -15.094 -2.189 1 98.94 161 VAL A O 1
ATOM 1289 N N . ALA A 1 162 ? 1.484 -15.727 -2.631 1 98.75 162 ALA A N 1
ATOM 1290 C CA . ALA A 1 162 ? 1.89 -16.594 -3.734 1 98.75 162 ALA A CA 1
ATOM 1291 C C . ALA A 1 162 ? 2.58 -15.789 -4.836 1 98.75 162 ALA A C 1
ATOM 1293 O O . ALA A 1 162 ? 3.625 -16.203 -5.348 1 98.75 162 ALA A O 1
ATOM 1294 N N . CYS A 1 163 ? 2.033 -14.68 -5.199 1 98.69 163 CYS A N 1
ATOM 1295 C CA . CYS A 1 163 ? 2.566 -13.875 -6.297 1 98.69 163 CYS A CA 1
ATOM 1296 C C . CYS A 1 163 ? 3.961 -13.359 -5.965 1 9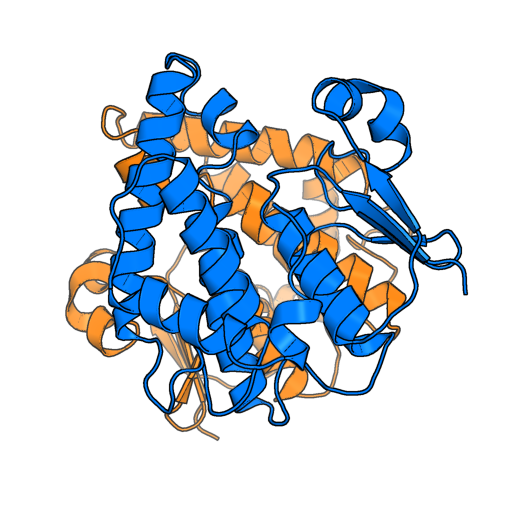8.69 163 CYS A C 1
ATOM 1298 O O . CYS A 1 163 ? 4.863 -13.422 -6.797 1 98.69 163 CYS A O 1
ATOM 1300 N N . ILE A 1 164 ? 4.172 -12.867 -4.75 1 98.88 164 ILE A N 1
ATOM 1301 C CA . ILE A 1 164 ? 5.465 -12.281 -4.41 1 98.88 164 ILE A CA 1
ATOM 1302 C C . ILE A 1 164 ? 6.504 -13.391 -4.262 1 98.88 164 ILE A C 1
ATOM 1304 O O . ILE A 1 164 ? 7.68 -13.203 -4.59 1 98.88 164 ILE A O 1
ATOM 1308 N N . TYR A 1 165 ? 6.086 -14.547 -3.766 1 98.75 165 TYR A N 1
ATOM 1309 C CA . TYR A 1 165 ? 7.004 -15.68 -3.682 1 98.75 165 TYR A CA 1
ATOM 1310 C C . TYR A 1 165 ? 7.465 -16.109 -5.066 1 9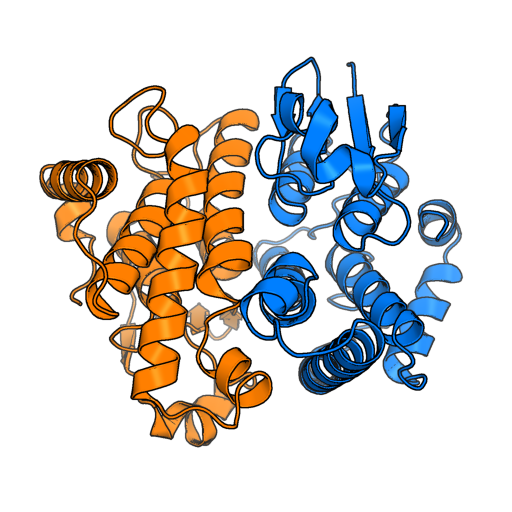8.75 165 TYR A C 1
ATOM 1312 O O . TYR A 1 165 ? 8.656 -16.328 -5.293 1 98.75 165 TYR A O 1
ATOM 1320 N N . LYS A 1 166 ? 6.547 -16.234 -5.969 1 98 166 LYS A N 1
ATOM 1321 C CA . LYS A 1 166 ? 6.91 -16.578 -7.34 1 98 166 LYS A CA 1
ATOM 1322 C C . LYS A 1 166 ? 7.883 -15.555 -7.926 1 98 166 LYS A C 1
ATOM 1324 O O . LYS A 1 166 ? 8.781 -15.906 -8.688 1 98 166 LYS A O 1
ATOM 1329 N N . LYS A 1 167 ? 7.648 -14.312 -7.551 1 97.88 167 LYS A N 1
ATOM 1330 C CA . LYS A 1 167 ? 8.555 -13.273 -8.031 1 97.88 167 LYS A CA 1
ATOM 1331 C C . LYS A 1 167 ? 9.961 -13.477 -7.473 1 97.88 167 LYS A C 1
ATOM 1333 O O . LYS A 1 167 ? 10.953 -13.281 -8.18 1 97.88 167 LYS A O 1
ATOM 1338 N N . ALA A 1 168 ? 10.031 -13.82 -6.215 1 98.06 168 ALA A N 1
ATOM 1339 C CA . ALA A 1 168 ? 11.336 -14.133 -5.621 1 98.06 168 ALA A CA 1
ATOM 1340 C C . ALA A 1 168 ? 12.055 -15.211 -6.418 1 98.06 168 ALA A C 1
ATOM 1342 O O . ALA A 1 168 ? 13.242 -15.086 -6.711 1 98.06 168 ALA A O 1
ATOM 1343 N N . LEU A 1 169 ? 11.344 -16.25 -6.777 1 97.44 169 LEU A N 1
ATOM 1344 C CA . LEU A 1 169 ? 11.914 -17.344 -7.555 1 97.44 169 LEU A CA 1
ATOM 1345 C C . LEU A 1 169 ? 12.391 -16.859 -8.914 1 97.44 169 LEU A C 1
ATOM 1347 O O . LEU A 1 169 ? 13.469 -17.234 -9.375 1 97.44 169 LEU A O 1
ATOM 1351 N N . GLN A 1 170 ? 11.602 -16.047 -9.492 1 95.44 170 GLN A N 1
ATOM 1352 C CA . GLN A 1 170 ? 11.969 -15.477 -10.789 1 95.44 170 GLN A CA 1
ATOM 1353 C C . GLN A 1 170 ? 13.266 -14.68 -10.695 1 95.44 170 GLN A C 1
ATOM 1355 O O . GLN A 1 170 ? 14.008 -14.578 -11.672 1 95.44 170 GLN A O 1
ATOM 1360 N N . HIS A 1 171 ? 13.516 -14.07 -9.539 1 96.88 171 HIS A N 1
ATOM 1361 C CA . HIS A 1 171 ? 14.711 -13.25 -9.359 1 96.88 171 HIS A CA 1
ATOM 1362 C C . HIS A 1 171 ? 15.875 -14.078 -8.836 1 96.88 171 HIS A C 1
ATOM 1364 O O . HIS A 1 171 ? 16.891 -13.531 -8.391 1 96.88 171 HIS A O 1
ATOM 1370 N N . GLY A 1 172 ? 15.672 -15.398 -8.789 1 95.81 172 GLY A N 1
ATOM 1371 C CA . GLY A 1 172 ? 16.797 -16.297 -8.555 1 95.81 172 GLY A CA 1
ATOM 1372 C C . GLY A 1 172 ? 16.906 -16.75 -7.113 1 95.81 172 GLY A C 1
ATOM 1373 O O . GLY A 1 172 ? 17.891 -17.375 -6.727 1 95.81 172 GLY A O 1
ATOM 1374 N N . CYS A 1 173 ? 15.922 -16.453 -6.305 1 97.44 173 CYS A N 1
ATOM 1375 C CA . CYS A 1 173 ? 15.945 -16.906 -4.922 1 97.44 173 CYS A CA 1
ATOM 1376 C C . CYS A 1 173 ? 15.727 -18.422 -4.848 1 97.44 173 CYS A C 1
ATOM 1378 O O . CYS A 1 173 ? 15.07 -19 -5.711 1 97.44 173 CYS A O 1
ATOM 1380 N N . SER A 1 174 ? 16.312 -19 -3.799 1 97.25 174 SER A N 1
ATOM 1381 C CA . SER A 1 174 ? 16.094 -20.422 -3.559 1 97.25 174 SER A CA 1
ATOM 1382 C C . SER A 1 174 ? 14.664 -20.672 -3.07 1 97.25 174 SER A C 1
ATOM 1384 O O . SER A 1 174 ? 14.039 -19.797 -2.467 1 97.25 174 SER A O 1
ATOM 1386 N N . GLU A 1 175 ? 14.281 -21.891 -3.305 1 97.56 175 GLU A N 1
ATOM 1387 C CA . GLU A 1 175 ? 12.961 -22.297 -2.834 1 97.56 175 GLU A CA 1
ATOM 1388 C C . GLU A 1 175 ? 12.891 -22.281 -1.31 1 97.56 175 GLU A C 1
ATOM 1390 O O . GLU A 1 175 ? 13.844 -22.672 -0.635 1 97.56 175 GLU A O 1
ATOM 1395 N N . SER A 1 176 ? 11.828 -21.75 -0.842 1 97.81 176 SER A N 1
ATOM 1396 C CA . SER A 1 176 ? 11.477 -21.828 0.573 1 97.81 176 SER A CA 1
ATOM 1397 C C . SER A 1 176 ? 10.398 -22.875 0.826 1 97.81 176 SER A C 1
ATOM 1399 O O . SER A 1 176 ? 9.281 -22.766 0.325 1 97.81 176 SER A O 1
ATOM 1401 N N . PRO A 1 177 ? 10.703 -23.891 1.631 1 97.69 177 PRO A N 1
ATOM 1402 C CA . PRO A 1 177 ? 9.727 -24.953 1.826 1 97.69 177 PRO A CA 1
ATOM 1403 C C . PRO A 1 177 ? 8.367 -24.453 2.297 1 97.69 177 PRO A C 1
ATOM 1405 O O . PRO A 1 177 ? 7.328 -24.922 1.821 1 97.69 177 PRO A O 1
ATOM 1408 N N . ILE A 1 178 ? 8.359 -23.531 3.152 1 97.88 178 ILE A N 1
ATOM 1409 C CA . ILE A 1 178 ? 7.105 -23.062 3.727 1 97.88 178 ILE A CA 1
ATOM 1410 C C . ILE A 1 178 ? 6.25 -22.406 2.639 1 97.88 178 ILE A C 1
ATOM 1412 O O . ILE A 1 178 ? 5.047 -22.672 2.547 1 97.88 178 ILE A O 1
ATOM 1416 N N . TYR A 1 179 ? 6.789 -21.578 1.836 1 98.56 179 TYR A N 1
ATOM 1417 C CA . TYR A 1 179 ? 6.043 -20.875 0.792 1 98.56 179 TYR A CA 1
ATOM 1418 C C . TYR A 1 179 ? 5.746 -21.812 -0.377 1 98.56 179 TYR A C 1
ATOM 1420 O O . TYR A 1 179 ? 4.703 -21.703 -1.021 1 98.56 179 TYR A O 1
ATOM 1428 N N . GLN A 1 180 ? 6.68 -22.703 -0.651 1 98.31 180 GLN A N 1
ATOM 1429 C CA . GLN A 1 180 ? 6.438 -23.672 -1.717 1 98.31 180 GLN A CA 1
ATOM 1430 C C . GLN A 1 180 ? 5.285 -24.609 -1.362 1 98.31 180 GLN A C 1
ATOM 1432 O O . GLN A 1 180 ? 4.457 -24.922 -2.215 1 98.31 180 GLN A O 1
ATOM 1437 N N . ASN A 1 181 ? 5.305 -25.031 -0.142 1 98.25 181 ASN A N 1
ATOM 1438 C CA . ASN A 1 181 ? 4.207 -25.875 0.315 1 98.25 181 ASN A CA 1
ATOM 1439 C C . ASN A 1 181 ? 2.863 -25.172 0.21 1 98.25 181 ASN A C 1
ATOM 1441 O O . ASN A 1 181 ? 1.861 -25.766 -0.175 1 98.25 181 ASN A O 1
ATOM 1445 N N . HIS A 1 182 ? 2.846 -23.938 0.58 1 98.69 182 HIS A N 1
ATOM 1446 C CA . HIS A 1 182 ? 1.646 -23.125 0.454 1 98.69 182 HIS A CA 1
ATOM 1447 C C . HIS A 1 182 ? 1.177 -23.047 -0.996 1 98.69 182 HIS A C 1
ATOM 1449 O O . HIS A 1 182 ? 0.001 -23.281 -1.284 1 98.69 182 HIS A O 1
ATOM 1455 N N . LEU A 1 183 ? 2.059 -22.719 -1.859 1 98.25 183 LEU A N 1
ATOM 1456 C CA . LEU A 1 183 ? 1.733 -22.609 -3.277 1 98.25 183 LEU A CA 1
ATOM 1457 C C . LEU A 1 183 ? 1.207 -23.922 -3.826 1 98.25 183 LEU A C 1
ATOM 1459 O O . LEU A 1 183 ? 0.213 -23.953 -4.555 1 98.25 183 LEU A O 1
ATOM 1463 N N . ASN A 1 184 ? 1.873 -24.984 -3.439 1 98.31 184 ASN A N 1
ATOM 1464 C CA . ASN A 1 184 ? 1.434 -26.297 -3.863 1 98.31 184 ASN A CA 1
ATOM 1465 C C . ASN A 1 184 ? 0.031 -26.625 -3.352 1 98.31 184 ASN A C 1
ATOM 1467 O O . ASN A 1 184 ? -0.789 -27.188 -4.082 1 98.31 184 ASN A O 1
ATOM 1471 N N . MET A 1 185 ? -0.171 -26.344 -2.146 1 98.38 185 MET A N 1
ATOM 1472 C CA . MET A 1 185 ? -1.48 -26.578 -1.544 1 98.38 185 MET A CA 1
ATOM 1473 C C . MET A 1 185 ? -2.568 -25.812 -2.289 1 98.38 185 MET A C 1
ATOM 1475 O O . MET A 1 185 ? -3.645 -26.344 -2.551 1 98.38 185 MET A O 1
ATOM 1479 N N . LEU A 1 186 ? -2.318 -24.516 -2.619 1 98.56 186 LEU A N 1
ATOM 1480 C CA . LEU A 1 186 ? -3.283 -23.734 -3.383 1 98.56 186 LEU A CA 1
ATOM 1481 C C . LEU A 1 186 ? -3.605 -24.422 -4.711 1 98.56 186 LEU A C 1
ATOM 1483 O O . LEU A 1 186 ? -4.766 -24.469 -5.121 1 98.56 186 LEU A O 1
ATOM 1487 N N . ARG A 1 187 ? -2.658 -24.953 -5.293 1 98.25 187 ARG A N 1
ATOM 1488 C CA . ARG A 1 187 ? -2.785 -25.516 -6.633 1 98.25 187 ARG A CA 1
ATOM 1489 C C . ARG A 1 187 ? -3.461 -26.891 -6.594 1 98.25 187 ARG A C 1
ATOM 1491 O O . ARG A 1 187 ? -3.875 -27.406 -7.629 1 98.25 187 ARG A O 1
ATOM 1498 N N . GLN A 1 188 ? -3.604 -27.438 -5.445 1 98.06 188 GLN A N 1
ATOM 1499 C CA . GLN A 1 188 ? -4.324 -28.703 -5.281 1 98.06 188 GLN A CA 1
ATOM 1500 C C . GLN A 1 188 ? -5.832 -28.484 -5.289 1 98.06 188 GLN A C 1
ATOM 1502 O O . GLN A 1 188 ? -6.602 -29.406 -5.527 1 98.06 188 GLN A O 1
ATOM 1507 N N . ASN A 1 189 ? -6.23 -27.359 -4.867 1 97.44 189 ASN A N 1
ATOM 1508 C CA . ASN A 1 189 ? -7.641 -26.984 -4.988 1 97.44 189 ASN A CA 1
ATOM 1509 C C . ASN A 1 189 ? -7.992 -26.578 -6.414 1 97.44 189 ASN A C 1
ATOM 1511 O O . ASN A 1 189 ? -7.504 -25.562 -6.91 1 97.44 189 ASN A O 1
ATOM 1515 N N . SER A 1 190 ? -8.867 -27.297 -7.09 1 97.81 190 SER A N 1
ATOM 1516 C CA . SE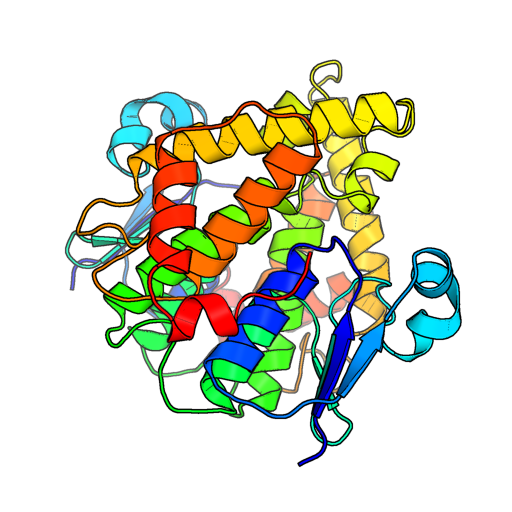R A 1 190 ? -9.141 -27.141 -8.516 1 97.81 190 SER A CA 1
ATOM 1517 C C . SER A 1 190 ? -9.648 -25.734 -8.82 1 97.81 190 SER A C 1
ATOM 1519 O O . SER A 1 190 ? -9.266 -25.141 -9.828 1 97.81 190 SER A O 1
ATOM 1521 N N . ARG A 1 191 ? -10.508 -25.25 -7.98 1 97.5 191 ARG A N 1
ATOM 1522 C CA . ARG A 1 191 ? -11.07 -23.922 -8.211 1 97.5 191 ARG A CA 1
ATOM 1523 C C . ARG A 1 191 ? -9.984 -22.859 -8.117 1 97.5 191 ARG A C 1
ATOM 1525 O O . ARG A 1 191 ? -9.93 -21.953 -8.953 1 97.5 191 ARG A O 1
ATOM 1532 N N . ILE A 1 192 ? -9.117 -22.938 -7.152 1 98.5 192 ILE A N 1
ATOM 1533 C CA . ILE A 1 192 ? -8.039 -21.969 -6.945 1 98.5 192 ILE A CA 1
ATOM 1534 C C . ILE A 1 192 ? -7.016 -22.109 -8.07 1 98.5 192 ILE A C 1
ATOM 1536 O O . ILE A 1 192 ? -6.578 -21.094 -8.641 1 98.5 192 ILE A O 1
ATOM 1540 N N . ALA A 1 193 ? -6.664 -23.234 -8.461 1 98.31 193 ALA A N 1
ATOM 1541 C CA . ALA A 1 193 ? -5.66 -23.531 -9.484 1 98.31 193 ALA A CA 1
ATOM 1542 C C . ALA A 1 193 ? -6.105 -23 -10.852 1 98.31 193 ALA A C 1
ATOM 1544 O O . ALA A 1 193 ? -5.312 -22.422 -11.586 1 98.31 193 ALA A O 1
ATOM 1545 N N . ARG A 1 194 ? -7.352 -23.203 -11.172 1 97.75 194 ARG A N 1
ATOM 1546 C CA . ARG A 1 194 ? -7.875 -22.766 -12.469 1 97.75 194 ARG A CA 1
ATOM 1547 C C . ARG A 1 194 ? -7.902 -21.25 -12.562 1 97.75 194 ARG A C 1
ATOM 1549 O O . ARG A 1 194 ? -7.801 -20.688 -13.656 1 97.75 194 ARG A O 1
ATOM 1556 N N . ALA A 1 195 ? -7.984 -20.641 -11.391 1 98.31 195 ALA A N 1
ATOM 1557 C CA . ALA A 1 195 ? -8.07 -19.188 -11.359 1 98.31 195 ALA A CA 1
ATOM 1558 C C . ALA A 1 195 ? -6.691 -18.547 -11.461 1 98.31 195 ALA A C 1
ATOM 1560 O O . ALA A 1 195 ? -6.57 -17.359 -11.727 1 98.31 195 ALA A O 1
ATOM 1561 N N . GLU A 1 196 ? -5.617 -19.281 -11.18 1 98.12 196 GLU A N 1
ATOM 1562 C CA . GLU A 1 196 ? -4.266 -18.734 -11.219 1 98.12 196 GLU A CA 1
ATOM 1563 C C . GLU A 1 196 ? -3.861 -18.359 -12.641 1 98.12 196 GLU A C 1
ATOM 1565 O O . GLU A 1 196 ? -3.912 -19.188 -13.547 1 98.12 196 GLU A O 1
ATOM 1570 N N . PRO A 1 197 ? -3.506 -17.016 -12.766 1 96.5 197 PRO A N 1
ATOM 1571 C CA . PRO A 1 197 ? -3.109 -16.641 -14.125 1 96.5 197 PRO A CA 1
ATOM 1572 C C . PRO A 1 197 ? -1.81 -17.297 -14.57 1 96.5 197 PRO A C 1
ATOM 1574 O O . PRO A 1 197 ? -0.978 -17.656 -13.734 1 96.5 197 PRO A O 1
ATOM 1577 N N . ALA A 1 198 ? -1.745 -17.438 -15.898 1 84.19 198 ALA A N 1
ATOM 1578 C CA . ALA A 1 198 ? -0.531 -18.016 -16.484 1 84.19 198 ALA A CA 1
ATOM 1579 C C . ALA A 1 198 ? 0.645 -17.047 -16.344 1 84.19 198 ALA A C 1
ATOM 1581 O O . ALA A 1 198 ? 0.466 -15.828 -16.391 1 84.19 198 ALA A O 1
ATOM 1582 N N . CYS A 1 199 ? 1.761 -17.594 -15.859 1 71.44 199 CYS A N 1
ATOM 1583 C CA . CYS A 1 199 ? 2.943 -16.75 -15.703 1 71.44 199 CYS A CA 1
ATOM 1584 C C . CYS A 1 199 ? 3.467 -16.281 -17.062 1 71.44 199 CYS A C 1
ATOM 1586 O O . CYS A 1 199 ? 3.285 -16.969 -18.062 1 71.44 199 CYS A O 1
ATOM 1588 N N . MET B 1 1 ? -14.75 -0.574 25.375 1 90.25 1 MET B N 1
ATOM 1589 C CA . MET B 1 1 ? -13.781 -0.828 24.312 1 90.25 1 MET B CA 1
ATOM 1590 C C . MET B 1 1 ? -12.438 -0.197 24.641 1 90.25 1 MET B C 1
ATOM 1592 O O . MET B 1 1 ? -12.367 0.967 25.047 1 90.25 1 MET B O 1
ATOM 1596 N N . ASP B 1 2 ? -11.414 -1.079 24.641 1 97.5 2 ASP B N 1
ATOM 1597 C CA . ASP B 1 2 ? -10.062 -0.628 24.938 1 97.5 2 ASP B CA 1
ATOM 1598 C C . ASP B 1 2 ? -9.266 -0.41 23.656 1 97.5 2 ASP B C 1
ATOM 1600 O O . ASP B 1 2 ? -8.906 -1.37 22.969 1 97.5 2 ASP B O 1
ATOM 1604 N N . VAL B 1 3 ? -9.016 0.863 23.312 1 98.56 3 VAL B N 1
ATOM 1605 C CA . VAL B 1 3 ? -8.312 1.218 22.094 1 98.56 3 VAL B CA 1
ATOM 1606 C C . VAL B 1 3 ? -6.98 1.883 22.438 1 98.56 3 VAL B C 1
ATOM 1608 O O . VAL B 1 3 ? -6.945 2.873 23.172 1 98.56 3 VAL B O 1
ATOM 1611 N N . LYS B 1 4 ? -5.82 1.312 21.891 1 98.81 4 LYS B N 1
ATOM 1612 C CA . LYS B 1 4 ? -4.488 1.882 22.062 1 98.81 4 LYS B CA 1
ATOM 1613 C C . LYS B 1 4 ? -3.799 2.072 20.703 1 98.81 4 LYS B C 1
ATOM 1615 O O . LYS B 1 4 ? -3.938 1.237 19.812 1 98.81 4 LYS B O 1
ATOM 1620 N N . LEU B 1 5 ? -3.129 3.178 20.594 1 98.81 5 LEU B N 1
ATOM 1621 C CA . LEU B 1 5 ? -2.328 3.438 19.406 1 98.81 5 LEU B CA 1
ATOM 1622 C C . LEU B 1 5 ? -0.853 3.588 19.766 1 98.81 5 LEU B C 1
ATOM 1624 O O . LEU B 1 5 ? -0.485 4.477 20.547 1 98.81 5 LEU B O 1
ATOM 1628 N N . PHE B 1 6 ? -0.05 2.662 19.297 1 98.81 6 PHE B N 1
ATOM 1629 C CA . PHE B 1 6 ? 1.4 2.799 19.344 1 98.81 6 PHE B CA 1
ATOM 1630 C C . PHE B 1 6 ? 1.925 3.537 18.125 1 98.81 6 PHE B C 1
ATOM 1632 O O . PHE B 1 6 ? 1.79 3.055 17 1 98.81 6 PHE B O 1
ATOM 1639 N N . ALA B 1 7 ? 2.43 4.711 18.344 1 98.31 7 ALA B N 1
ATOM 1640 C CA . ALA B 1 7 ? 2.785 5.629 17.266 1 98.31 7 ALA B CA 1
ATOM 1641 C C . ALA B 1 7 ? 4.105 6.332 17.562 1 98.31 7 ALA B C 1
ATOM 1643 O O . ALA B 1 7 ? 4.602 6.293 18.688 1 98.31 7 ALA B O 1
ATOM 1644 N N . ALA B 1 8 ? 4.684 6.855 16.547 1 97.44 8 ALA B N 1
ATOM 1645 C CA . ALA B 1 8 ? 5.926 7.609 16.688 1 97.44 8 ALA B CA 1
ATOM 1646 C C . ALA B 1 8 ? 5.781 9.016 16.125 1 97.44 8 ALA B C 1
ATOM 1648 O O . ALA B 1 8 ? 5.156 9.211 15.07 1 97.44 8 ALA B O 1
ATOM 1649 N N . SER B 1 9 ? 6.449 9.961 16.797 1 94.19 9 SER B N 1
ATOM 1650 C CA . SER B 1 9 ? 6.523 11.32 16.266 1 94.19 9 SER B CA 1
ATOM 1651 C C . SER B 1 9 ? 7.242 11.352 14.922 1 94.19 9 SER B C 1
ATOM 1653 O O . SER B 1 9 ? 8.258 10.68 14.742 1 94.19 9 SER B O 1
ATOM 1655 N N . GLY B 1 10 ? 6.641 12.055 14 1 93.19 10 GLY B N 1
ATOM 1656 C CA . GLY B 1 10 ? 7.273 12.219 12.703 1 93.19 10 GLY B CA 1
ATOM 1657 C C . GLY B 1 10 ? 6.918 11.109 11.727 1 93.19 10 GLY B C 1
ATOM 1658 O O . GLY B 1 10 ? 7.242 11.195 10.539 1 93.19 10 GLY B O 1
ATOM 1659 N N . SER B 1 11 ? 6.293 10.078 12.18 1 96.38 11 SER B N 1
ATOM 1660 C CA . SER B 1 11 ? 5.898 8.969 11.312 1 96.38 11 SER B CA 1
ATOM 1661 C C . SER B 1 11 ? 4.641 9.305 10.523 1 96.38 11 SER B C 1
ATOM 1663 O O . SER B 1 11 ? 3.57 9.516 11.102 1 96.38 11 SER B O 1
ATOM 1665 N N . ASN B 1 12 ? 4.777 9.312 9.211 1 97.25 12 ASN B N 1
ATOM 1666 C CA . ASN B 1 12 ? 3.623 9.539 8.352 1 97.25 12 ASN B CA 1
ATOM 1667 C C . ASN B 1 12 ? 2.525 8.508 8.602 1 97.25 12 ASN B C 1
ATOM 1669 O O . ASN B 1 12 ? 1.348 8.852 8.688 1 97.25 12 ASN B O 1
ATOM 1673 N N . SER B 1 13 ? 2.953 7.258 8.695 1 98.31 13 SER B N 1
ATOM 1674 C CA . SER B 1 13 ? 1.992 6.176 8.891 1 98.31 13 SER B CA 1
ATOM 1675 C C . SER B 1 13 ? 1.246 6.332 10.211 1 98.31 13 SER B C 1
ATOM 1677 O O . SER B 1 13 ? 0.051 6.039 10.289 1 9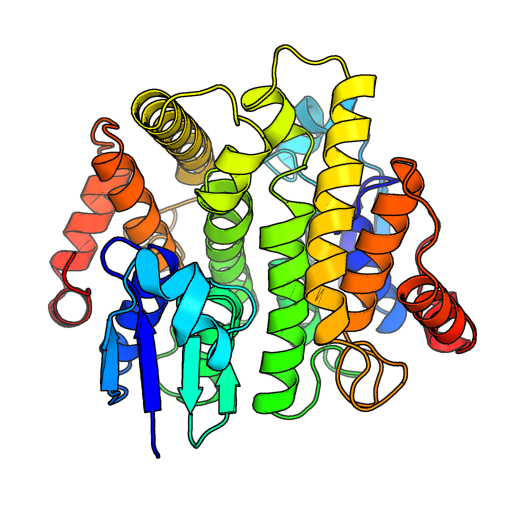8.31 13 SER B O 1
ATOM 1679 N N . SER B 1 14 ? 1.919 6.754 11.25 1 98.44 14 SER B N 1
ATOM 1680 C CA . SER B 1 14 ? 1.268 7.031 12.523 1 98.44 14 SER B CA 1
ATOM 1681 C C . SER B 1 14 ? 0.3 8.203 12.406 1 98.44 14 SER B C 1
ATOM 1683 O O . SER B 1 14 ? -0.832 8.133 12.891 1 98.44 14 SER B O 1
ATOM 1685 N N . GLN B 1 15 ? 0.714 9.258 11.727 1 98.5 15 GLN B N 1
ATOM 1686 C CA . GLN B 1 15 ? -0.078 10.477 11.609 1 98.5 15 GLN B CA 1
ATOM 1687 C C . GLN B 1 15 ? -1.389 10.211 10.875 1 98.5 15 GLN B C 1
ATOM 1689 O O . GLN B 1 15 ? -2.434 10.75 11.25 1 98.5 15 GLN B O 1
ATOM 1694 N N . ARG B 1 16 ? -1.336 9.422 9.844 1 98.56 16 ARG B N 1
ATOM 1695 C CA . ARG B 1 16 ? -2.541 9.141 9.07 1 98.56 16 ARG B CA 1
ATOM 1696 C C . ARG B 1 16 ? -3.596 8.461 9.938 1 98.56 16 ARG B C 1
ATOM 1698 O O . ARG B 1 16 ? -4.773 8.82 9.891 1 98.56 16 ARG B O 1
ATOM 1705 N N . VAL B 1 17 ? -3.133 7.477 10.734 1 98.88 17 VAL B N 1
ATOM 1706 C CA . VAL B 1 17 ? -4.059 6.715 11.562 1 98.88 17 VAL B CA 1
ATOM 1707 C C . VAL B 1 17 ? -4.594 7.605 12.688 1 98.88 17 VAL B C 1
ATOM 1709 O O . VAL B 1 17 ? -5.793 7.602 12.969 1 98.88 17 VAL B O 1
ATOM 1712 N N . GLU B 1 18 ? -3.75 8.438 13.25 1 98.75 18 GLU B N 1
ATOM 1713 C CA . GLU B 1 18 ? -4.168 9.352 14.312 1 98.75 18 GLU B CA 1
ATOM 1714 C C . GLU B 1 18 ? -5.191 10.359 13.797 1 98.75 18 GLU B C 1
ATOM 1716 O O . GLU B 1 18 ? -6.195 10.625 14.469 1 98.75 18 GLU B O 1
ATOM 1721 N N . TRP B 1 19 ? -4.898 10.891 12.68 1 98.81 19 TRP B N 1
ATOM 1722 C CA . TRP B 1 19 ? -5.801 11.883 12.094 1 98.81 19 TRP B CA 1
ATOM 1723 C C . TRP B 1 19 ? -7.188 11.289 11.883 1 98.81 19 TRP B C 1
ATOM 1725 O O . TRP B 1 19 ? -8.195 11.922 12.195 1 98.81 19 TRP B O 1
ATOM 1735 N N . ALA B 1 20 ? -7.27 10.062 11.383 1 98.75 20 ALA B N 1
ATOM 1736 C CA . ALA B 1 20 ? -8.539 9.383 11.156 1 98.75 20 ALA B CA 1
ATOM 1737 C C . ALA B 1 20 ? -9.273 9.125 12.469 1 98.75 20 ALA B C 1
ATOM 1739 O O . ALA B 1 20 ? -10.469 9.375 12.578 1 98.75 20 ALA B O 1
ATOM 1740 N N . LEU B 1 21 ? -8.547 8.594 13.484 1 98.56 21 LEU B N 1
ATOM 1741 C CA . LEU B 1 21 ? -9.148 8.336 14.789 1 98.56 21 LEU B CA 1
ATOM 1742 C C . LEU B 1 21 ? -9.711 9.609 15.391 1 98.56 21 LEU B C 1
ATOM 1744 O O . LEU B 1 21 ? -10.844 9.625 15.883 1 98.56 21 LEU B O 1
ATOM 1748 N N . ASN B 1 22 ? -8.906 10.672 15.312 1 98.44 22 ASN B N 1
ATOM 1749 C CA . ASN B 1 22 ? -9.336 11.961 15.844 1 98.44 22 ASN B CA 1
ATOM 1750 C C . ASN B 1 22 ? -10.578 12.484 15.125 1 98.44 22 ASN B C 1
ATOM 1752 O O . ASN B 1 22 ? -11.531 12.922 15.766 1 98.44 22 ASN B O 1
ATOM 1756 N N . TYR B 1 23 ? -10.531 12.43 13.852 1 98.38 23 TYR B N 1
ATOM 1757 C CA . TYR B 1 23 ? -11.641 12.969 13.062 1 98.38 23 TYR B CA 1
ATOM 1758 C C . TYR B 1 23 ? -12.93 12.219 13.367 1 98.38 23 TYR B C 1
ATOM 1760 O O . TYR B 1 23 ? -14 12.82 13.445 1 98.38 23 TYR B O 1
ATOM 1768 N N . LYS B 1 24 ? -12.805 10.93 13.523 1 98 24 LYS B N 1
ATOM 1769 C CA . LYS B 1 24 ? -13.977 10.102 13.805 1 98 24 LYS B CA 1
ATOM 1770 C C . LYS B 1 24 ? -14.328 10.125 15.289 1 98 24 LYS B C 1
ATOM 1772 O O . LYS B 1 24 ? -15.297 9.5 15.711 1 98 24 LYS B O 1
ATOM 1777 N N . GLN B 1 25 ? -13.516 10.773 16.062 1 97.44 25 GLN B N 1
ATOM 1778 C CA . GLN B 1 25 ? -13.742 10.961 17.5 1 97.44 25 GLN B CA 1
ATOM 1779 C C . GLN B 1 25 ? -13.742 9.617 18.234 1 97.44 25 GLN B C 1
ATOM 1781 O O . GLN B 1 25 ? -14.578 9.383 19.109 1 97.44 25 GLN B O 1
ATOM 1786 N N . VAL B 1 26 ? -12.906 8.781 17.812 1 97.62 26 VAL B N 1
ATOM 1787 C CA . VAL B 1 26 ? -12.68 7.531 18.531 1 97.62 26 VAL B CA 1
ATOM 1788 C C . VAL B 1 26 ? -11.711 7.773 19.688 1 97.62 26 VAL B C 1
ATOM 1790 O O . VAL B 1 26 ? -10.594 8.258 19.484 1 97.62 26 VAL B O 1
ATOM 1793 N N . SER B 1 27 ? -12.125 7.48 20.891 1 98 27 SER B N 1
ATOM 1794 C CA . SER B 1 27 ? -11.242 7.605 22.047 1 98 27 SER B CA 1
ATOM 1795 C C . SER B 1 27 ? -10.188 6.504 22.047 1 98 27 SER B C 1
ATOM 1797 O O . SER B 1 27 ? -10.5 5.332 21.844 1 98 27 SER B O 1
ATOM 1799 N N . TYR B 1 28 ? -8.969 6.938 22.266 1 98.5 28 TYR B N 1
ATOM 1800 C CA . TYR B 1 28 ? -7.887 5.961 22.312 1 98.5 28 TYR B CA 1
ATOM 1801 C C . TYR B 1 28 ? -6.762 6.449 23.219 1 98.5 28 TYR B C 1
ATOM 1803 O O . TYR B 1 28 ? -6.648 7.648 23.5 1 98.5 28 TYR B O 1
ATOM 1811 N N . GLN B 1 29 ? -5.945 5.504 23.688 1 98.69 29 GLN B N 1
ATOM 1812 C CA . GLN B 1 29 ? -4.711 5.805 24.406 1 98.69 29 GLN B CA 1
ATOM 1813 C C . GLN B 1 29 ? -3.508 5.758 23.469 1 98.69 29 GLN B C 1
ATOM 1815 O O . GLN B 1 29 ? -3.283 4.754 22.781 1 98.69 29 GLN B O 1
ATOM 1820 N N . ARG B 1 30 ? -2.771 6.809 23.453 1 98.19 30 ARG B N 1
ATOM 1821 C CA . ARG B 1 30 ? -1.604 6.891 22.578 1 98.19 30 ARG B CA 1
ATOM 1822 C C . ARG B 1 30 ? -0.333 6.512 23.328 1 98.19 30 ARG B C 1
ATOM 1824 O O . ARG B 1 30 ? -0.099 6.984 24.438 1 98.19 30 ARG B O 1
ATOM 1831 N N . HIS B 1 31 ? 0.471 5.641 22.766 1 98.31 31 HIS B N 1
ATOM 1832 C CA . HIS B 1 31 ? 1.781 5.27 23.281 1 98.31 31 HIS B CA 1
ATOM 1833 C C . HIS B 1 31 ? 2.891 5.645 22.297 1 98.31 31 HIS B C 1
ATOM 1835 O O . HIS B 1 31 ? 2.904 5.176 21.156 1 98.31 31 HIS B O 1
ATOM 1841 N N . GLU B 1 32 ? 3.82 6.445 22.781 1 98.06 32 GLU B N 1
ATOM 1842 C CA . GLU B 1 32 ? 4.949 6.855 21.953 1 98.06 32 GLU B CA 1
ATOM 1843 C C . GLU B 1 32 ? 5.969 5.73 21.812 1 98.06 32 GLU B C 1
ATOM 1845 O O . GLU B 1 32 ? 6.359 5.109 22.797 1 98.06 32 GLU B O 1
ATOM 1850 N N . VAL B 1 33 ? 6.312 5.477 20.594 1 98.19 33 VAL B N 1
ATOM 1851 C CA . VAL B 1 33 ? 7.355 4.5 20.297 1 98.19 33 VAL B CA 1
ATOM 1852 C C . VAL B 1 33 ? 8.609 5.215 19.812 1 98.19 33 VAL B C 1
ATOM 1854 O O . VAL B 1 33 ? 8.578 5.883 18.766 1 98.19 33 VAL B O 1
ATOM 1857 N N . THR B 1 34 ? 9.719 5.07 20.516 1 96.56 34 THR B N 1
ATOM 1858 C CA . THR B 1 34 ? 10.969 5.707 20.109 1 96.56 34 THR B CA 1
ATOM 1859 C C . THR B 1 34 ? 11.727 4.836 19.125 1 96.56 34 THR B C 1
ATOM 1861 O O . THR B 1 34 ? 11.406 3.658 18.938 1 96.56 34 THR B O 1
ATOM 1864 N N . SER B 1 35 ? 12.719 5.445 18.516 1 92.69 35 SER B N 1
ATOM 1865 C CA . SER B 1 35 ? 13.547 4.707 17.562 1 92.69 35 SER B CA 1
ATOM 1866 C C . SER B 1 35 ? 14.195 3.5 18.234 1 92.69 35 SER B C 1
ATOM 1868 O O . SER B 1 35 ? 14.344 2.443 17.625 1 92.69 35 SER B O 1
ATOM 1870 N N . ALA B 1 36 ? 14.656 3.66 19.5 1 94.56 36 ALA B N 1
ATOM 1871 C CA . ALA B 1 36 ? 15.281 2.57 20.234 1 94.56 36 ALA B CA 1
ATOM 1872 C C . ALA B 1 36 ? 14.289 1.452 20.516 1 94.56 36 ALA B C 1
ATOM 1874 O O . ALA B 1 36 ? 14.648 0.272 20.516 1 94.56 36 ALA B O 1
ATOM 1875 N N . ASP B 1 37 ? 13.055 1.825 20.719 1 95.75 37 ASP B N 1
ATOM 1876 C CA . ASP B 1 37 ? 12.016 0.849 21.031 1 95.75 37 ASP B CA 1
ATOM 1877 C C . ASP B 1 37 ? 11.734 -0.061 19.828 1 95.75 37 ASP B C 1
ATOM 1879 O O . ASP B 1 37 ? 11.359 -1.222 20 1 95.75 37 ASP B O 1
ATOM 1883 N N . LEU B 1 38 ? 11.883 0.44 18.656 1 93.69 38 LEU B N 1
ATOM 1884 C CA . LEU B 1 38 ? 11.484 -0.242 17.438 1 93.69 38 LEU B CA 1
ATOM 1885 C C . LEU B 1 38 ? 12.234 -1.564 17.281 1 93.69 38 LEU B C 1
ATOM 1887 O O . LEU B 1 38 ? 11.742 -2.488 16.625 1 93.69 38 LEU B O 1
ATOM 1891 N N . THR B 1 39 ? 13.383 -1.692 17.844 1 92.81 39 THR B N 1
ATOM 1892 C CA . THR B 1 39 ? 14.188 -2.893 17.656 1 92.81 39 THR B CA 1
ATOM 1893 C C . THR B 1 39 ? 14.352 -3.643 18.984 1 92.81 39 THR B C 1
ATOM 1895 O O . THR B 1 39 ? 15.219 -4.504 19.109 1 92.81 39 THR B O 1
ATOM 1898 N N . SER B 1 40 ? 13.508 -3.311 20 1 96.06 40 SER B N 1
ATOM 1899 C CA . SER B 1 40 ? 13.625 -3.953 21.297 1 96.06 40 SER B CA 1
ATOM 1900 C C . SER B 1 40 ? 12.258 -4.273 21.891 1 96.06 40 SER B C 1
ATOM 1902 O O . SER B 1 40 ? 11.586 -5.203 21.438 1 96.06 40 SER B O 1
ATOM 1904 N N . SER B 1 41 ? 11.867 -3.43 22.906 1 94.94 41 SER B N 1
ATOM 1905 C CA . SER B 1 41 ? 10.672 -3.75 23.688 1 94.94 41 SER B CA 1
ATOM 1906 C C . SER B 1 41 ? 9.422 -3.707 22.812 1 94.94 41 SER B C 1
ATOM 1908 O O . SER B 1 41 ? 8.461 -4.438 23.047 1 94.94 41 SER B O 1
ATOM 1910 N N . TYR B 1 42 ? 9.445 -2.881 21.859 1 97.5 42 TYR B N 1
ATOM 1911 C CA . TYR B 1 42 ? 8.266 -2.672 21.016 1 97.5 42 TYR B CA 1
ATOM 1912 C C . TYR B 1 42 ? 7.98 -3.902 20.156 1 97.5 42 TYR B C 1
ATOM 1914 O O . TYR B 1 42 ? 6.848 -4.113 19.734 1 97.5 42 TYR B O 1
ATOM 1922 N N . LEU B 1 43 ? 8.969 -4.754 19.938 1 96.25 43 LEU B N 1
ATOM 1923 C CA . LEU B 1 43 ? 8.828 -5.926 19.078 1 96.25 43 LEU B CA 1
ATOM 1924 C C . LEU B 1 43 ? 7.84 -6.926 19.688 1 96.25 43 LEU B C 1
ATOM 1926 O O . LEU B 1 43 ? 7.309 -7.781 18.969 1 96.25 43 LEU B O 1
ATOM 1930 N N . SER B 1 44 ? 7.578 -6.895 20.984 1 96.12 44 SER B N 1
ATOM 1931 C CA . SER B 1 44 ? 6.586 -7.75 21.625 1 96.12 44 SER B CA 1
ATOM 1932 C C . SER B 1 44 ? 5.168 -7.348 21.234 1 96.12 44 SER B C 1
ATOM 1934 O O . SER B 1 44 ? 4.234 -8.141 21.359 1 96.12 44 SER B O 1
ATOM 1936 N N . ILE B 1 45 ? 5 -6.082 20.781 1 96.38 45 ILE B N 1
ATOM 1937 C CA . ILE B 1 45 ? 3.707 -5.555 20.359 1 96.38 45 ILE B CA 1
ATOM 1938 C C . ILE B 1 45 ? 3.547 -5.727 18.859 1 96.38 45 ILE B C 1
ATOM 1940 O O . ILE B 1 45 ? 2.561 -6.301 18.391 1 96.38 45 ILE B O 1
ATOM 1944 N N . ASN B 1 46 ? 4.504 -5.254 18.141 1 97.06 46 ASN B N 1
ATOM 1945 C CA . ASN B 1 46 ? 4.574 -5.434 16.703 1 97.06 46 ASN B CA 1
ATOM 1946 C C . ASN B 1 46 ? 5.895 -6.074 16.281 1 97.06 46 ASN B C 1
ATOM 1948 O O . ASN B 1 46 ? 6.922 -5.398 16.203 1 97.06 46 ASN B O 1
ATOM 1952 N N . PRO B 1 47 ? 5.891 -7.289 15.898 1 95.81 47 PRO B N 1
ATOM 1953 C CA . PRO B 1 47 ? 7.121 -8.023 15.594 1 95.81 47 PRO B CA 1
ATOM 1954 C C . PRO B 1 47 ? 7.82 -7.512 14.336 1 95.81 47 PRO B C 1
ATOM 1956 O O . PRO B 1 47 ? 8.969 -7.875 14.07 1 95.81 47 PRO B O 1
ATOM 1959 N N . PHE B 1 48 ? 7.211 -6.68 13.547 1 95.5 48 PHE B N 1
ATOM 1960 C CA . PHE B 1 48 ? 7.816 -6.168 12.32 1 95.5 48 PHE B CA 1
ATOM 1961 C C . PHE B 1 48 ? 8.641 -4.918 12.602 1 95.5 48 PHE B C 1
ATOM 1963 O O . PHE B 1 48 ? 9.43 -4.488 11.766 1 95.5 48 PHE B O 1
ATOM 1970 N N . GLY B 1 49 ? 8.414 -4.316 13.773 1 96.06 49 GLY B N 1
ATOM 1971 C CA . GLY B 1 49 ? 9.211 -3.172 14.172 1 96.06 49 GLY B CA 1
ATOM 1972 C C . GLY B 1 49 ? 8.82 -1.889 13.469 1 96.06 49 GLY B C 1
ATOM 1973 O O . GLY B 1 49 ? 9.672 -1.027 13.219 1 96.06 49 GLY B O 1
ATOM 1974 N N . TYR B 1 50 ? 7.609 -1.83 13 1 96.75 50 TYR B N 1
ATOM 1975 C CA . TYR B 1 50 ? 7.086 -0.623 12.375 1 96.75 50 TYR B CA 1
ATOM 1976 C C . TYR B 1 50 ? 5.977 -0.006 13.219 1 96.75 50 TYR B C 1
ATOM 1978 O O . TYR B 1 50 ? 5.348 -0.693 14.023 1 96.75 50 TYR B O 1
ATOM 1986 N N . VAL B 1 51 ? 5.809 1.25 13.117 1 97.94 51 VAL B N 1
ATOM 1987 C CA . VAL B 1 51 ? 4.625 1.943 13.609 1 97.94 51 VAL B CA 1
ATOM 1988 C C . VAL B 1 51 ? 3.762 2.395 12.438 1 97.94 51 VAL B C 1
ATOM 1990 O O . VAL B 1 51 ? 4.254 2.545 11.312 1 97.94 51 VAL B O 1
ATOM 1993 N N . PRO B 1 52 ? 2.445 2.574 12.672 1 98.56 52 PRO B N 1
ATOM 1994 C CA . PRO B 1 52 ? 1.689 2.418 13.914 1 98.56 52 PRO B CA 1
ATOM 1995 C C . PRO B 1 52 ? 1.238 0.979 14.156 1 98.56 52 PRO B C 1
ATOM 1997 O O . PRO B 1 52 ? 1.311 0.147 13.25 1 98.56 52 PRO B O 1
ATOM 2000 N N . CYS B 1 53 ? 0.921 0.65 15.32 1 98.81 53 CYS B N 1
ATOM 2001 C CA . CYS B 1 53 ? 0.124 -0.507 15.711 1 98.81 53 CYS B CA 1
ATOM 2002 C C . CYS B 1 53 ? -1.107 -0.079 16.5 1 98.81 53 CYS B C 1
ATOM 2004 O O . CYS B 1 53 ? -1 0.685 17.453 1 98.81 53 CYS B O 1
ATOM 2006 N N . LEU B 1 54 ? -2.26 -0.435 16.062 1 98.88 54 LEU B N 1
ATOM 2007 C CA . LEU B 1 54 ? -3.506 -0.217 16.797 1 98.88 54 LEU B CA 1
ATOM 2008 C C . LEU B 1 54 ? -3.936 -1.484 17.516 1 98.88 54 LEU B C 1
ATOM 2010 O O . LEU B 1 54 ? -3.934 -2.572 16.938 1 98.88 54 LEU B O 1
ATOM 2014 N N . THR B 1 55 ? -4.199 -1.403 18.781 1 98.69 55 THR B N 1
ATOM 2015 C CA . THR B 1 55 ? -4.805 -2.525 19.484 1 98.69 55 THR B CA 1
ATOM 2016 C C . THR B 1 55 ? -6.227 -2.186 19.922 1 98.69 55 THR B C 1
ATOM 2018 O O . THR B 1 55 ? -6.492 -1.074 20.391 1 98.69 55 THR B O 1
ATOM 2021 N N . VAL B 1 56 ? -7.156 -3.035 19.641 1 98.44 56 VAL B N 1
ATOM 2022 C CA . VAL B 1 56 ? -8.547 -2.918 20.078 1 98.44 56 VAL B CA 1
ATOM 2023 C C . VAL B 1 56 ? -8.953 -4.168 20.859 1 98.44 56 VAL B C 1
ATOM 2025 O O . VAL B 1 56 ? -8.984 -5.27 20.297 1 98.44 56 VAL B O 1
ATOM 2028 N N . ASP B 1 57 ? -9.273 -4.039 22.125 1 97.69 57 ASP B N 1
ATOM 2029 C CA . ASP B 1 57 ? -9.672 -5.129 23 1 97.69 57 ASP B CA 1
ATOM 2030 C C . ASP B 1 57 ? -8.68 -6.289 22.938 1 97.69 57 ASP B C 1
ATOM 2032 O O . ASP B 1 57 ? -9.078 -7.445 22.797 1 97.69 57 ASP B O 1
ATOM 2036 N N . GLY B 1 58 ? -7.395 -5.91 22.828 1 95.94 58 GLY B N 1
ATOM 2037 C CA . GLY B 1 58 ? -6.32 -6.887 22.922 1 95.94 58 GLY B CA 1
ATOM 2038 C C . GLY B 1 58 ? -5.879 -7.422 21.578 1 95.94 58 GLY B C 1
ATOM 2039 O O . GLY B 1 58 ? -4.891 -8.156 21.484 1 95.94 58 GLY B O 1
ATOM 2040 N N . HIS B 1 59 ? -6.594 -7.113 20.531 1 96.81 59 HIS B N 1
ATOM 2041 C CA . HIS B 1 59 ? -6.199 -7.535 19.203 1 96.81 59 HIS B CA 1
ATOM 2042 C C . HIS B 1 59 ? -5.383 -6.457 18.5 1 96.81 59 HIS B C 1
ATOM 2044 O O . HIS B 1 59 ? -5.781 -5.289 18.469 1 96.81 59 HIS B O 1
ATOM 2050 N N . ALA B 1 60 ? -4.277 -6.871 17.906 1 98 60 ALA B N 1
ATOM 2051 C CA . ALA B 1 60 ? -3.369 -5.926 17.25 1 98 60 ALA B CA 1
ATOM 2052 C C . ALA B 1 60 ? -3.623 -5.855 15.75 1 98 60 ALA B C 1
ATOM 2054 O O . ALA B 1 60 ? -3.887 -6.879 15.117 1 98 60 ALA B O 1
ATOM 2055 N N . TYR B 1 61 ? -3.525 -4.668 15.25 1 98.31 61 TYR B N 1
ATOM 2056 C CA . TYR B 1 61 ? -3.664 -4.387 13.82 1 98.31 61 TYR B CA 1
ATOM 2057 C C . TYR B 1 61 ? -2.457 -3.615 13.305 1 98.31 61 TYR 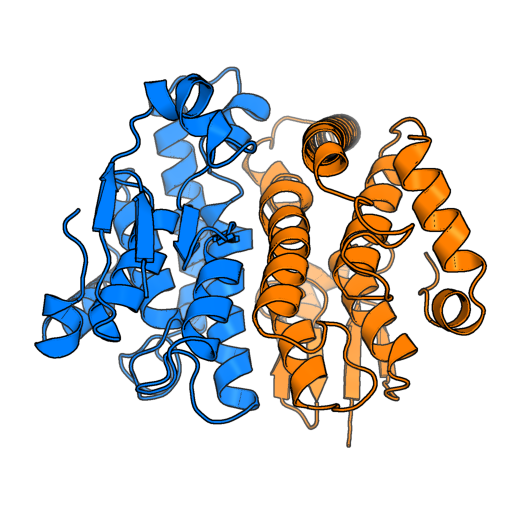B C 1
ATOM 2059 O O . TYR B 1 61 ? -1.989 -2.672 13.945 1 98.31 61 TYR B O 1
ATOM 2067 N N . PHE B 1 62 ? -1.971 -4.07 12.062 1 96.94 62 PHE B N 1
ATOM 2068 C CA . PHE B 1 62 ? -0.744 -3.523 11.5 1 96.94 62 PHE B CA 1
ATOM 2069 C C . PHE B 1 62 ? -0.996 -2.959 10.102 1 96.94 62 PHE B C 1
ATOM 2071 O O . PHE B 1 62 ? -2.045 -3.213 9.508 1 96.94 62 PHE B O 1
ATOM 2078 N N . GLU B 1 63 ? 0.067 -2.186 9.68 1 98.25 63 GLU B N 1
ATOM 2079 C CA . GLU B 1 63 ? 0.013 -1.533 8.375 1 98.25 63 GLU B CA 1
ATOM 2080 C C . GLU B 1 63 ? -1.031 -0.421 8.359 1 98.25 63 GLU B C 1
ATOM 2082 O O . GLU B 1 63 ? -2.23 -0.686 8.477 1 98.25 63 GLU B O 1
ATOM 2087 N N . SER B 1 64 ? -0.589 0.774 8.117 1 98.75 64 SER B N 1
ATOM 2088 C CA . SER B 1 64 ? -1.432 1.949 8.312 1 98.75 64 SER B CA 1
ATOM 2089 C C . SER B 1 64 ? -2.676 1.89 7.434 1 98.75 64 SER B C 1
ATOM 2091 O O . SER B 1 64 ? -3.781 2.182 7.891 1 98.75 64 SER B O 1
ATOM 2093 N N . MET B 1 65 ? -2.549 1.497 6.156 1 98.81 65 MET B N 1
ATOM 2094 C CA . MET B 1 65 ? -3.707 1.435 5.27 1 98.81 65 MET B CA 1
ATOM 2095 C C . MET B 1 65 ? -4.695 0.371 5.734 1 98.81 65 MET B C 1
ATOM 2097 O O . MET B 1 65 ? -5.906 0.582 5.691 1 98.81 65 MET B O 1
ATOM 2101 N N . ALA B 1 66 ? -4.188 -0.816 6.18 1 98.75 66 ALA B N 1
ATOM 2102 C CA . ALA B 1 66 ? -5.047 -1.87 6.711 1 98.75 66 ALA B CA 1
ATOM 2103 C C . ALA B 1 66 ? -5.746 -1.414 7.988 1 98.75 66 ALA B C 1
ATOM 2105 O O . ALA B 1 66 ? -6.934 -1.688 8.188 1 98.75 66 ALA B O 1
ATOM 2106 N N . ILE B 1 67 ? -5.031 -0.733 8.844 1 98.88 67 ILE B N 1
ATOM 2107 C CA . ILE B 1 67 ? -5.59 -0.2 10.078 1 98.88 67 ILE B CA 1
ATOM 2108 C C . ILE B 1 67 ? -6.738 0.753 9.758 1 98.88 67 ILE B C 1
ATOM 2110 O O . ILE B 1 67 ? -7.793 0.704 10.391 1 98.88 67 ILE B O 1
ATOM 2114 N N . LEU B 1 68 ? -6.535 1.576 8.781 1 98.88 68 LEU B N 1
ATOM 2115 C CA . LEU B 1 68 ? -7.527 2.586 8.43 1 98.88 68 LEU B CA 1
ATOM 2116 C C . LEU B 1 68 ? -8.781 1.94 7.859 1 98.88 68 LEU B C 1
ATOM 2118 O O . LEU B 1 68 ? -9.898 2.391 8.133 1 98.88 68 LEU B O 1
ATOM 2122 N N . GLU B 1 69 ? -8.617 0.885 7.035 1 98.62 69 GLU B N 1
ATOM 2123 C CA . GLU B 1 69 ? -9.773 0.122 6.59 1 98.62 69 GLU B CA 1
ATOM 2124 C C . GLU B 1 69 ? -10.523 -0.487 7.773 1 98.62 69 GLU B C 1
ATOM 2126 O O . GLU B 1 69 ? -11.758 -0.478 7.809 1 98.62 69 GLU B O 1
ATOM 2131 N N . TYR B 1 70 ? -9.758 -0.994 8.742 1 98.75 70 TYR B N 1
ATOM 2132 C CA . TYR B 1 70 ? -10.383 -1.54 9.945 1 98.75 70 TYR B CA 1
ATOM 2133 C C . TYR B 1 70 ? -11.18 -0.471 10.68 1 98.75 70 TYR B C 1
ATOM 2135 O O . TYR B 1 70 ? -12.328 -0.705 11.07 1 98.75 70 TYR B O 1
ATOM 2143 N N . ILE B 1 71 ? -10.625 0.685 10.867 1 98.5 71 ILE B N 1
ATOM 2144 C CA . ILE B 1 71 ? -11.266 1.788 11.578 1 98.5 71 ILE B CA 1
ATOM 2145 C C . ILE B 1 71 ? -12.57 2.164 10.875 1 98.5 71 ILE B C 1
ATOM 2147 O O . ILE B 1 71 ? -13.586 2.41 11.539 1 98.5 71 ILE B O 1
ATOM 2151 N N . GLU B 1 72 ? -12.539 2.166 9.555 1 97.75 72 GLU B N 1
ATOM 2152 C CA . GLU B 1 72 ? -13.734 2.488 8.797 1 97.75 72 GLU B CA 1
ATOM 2153 C C . GLU B 1 72 ? -14.859 1.492 9.086 1 97.75 72 GLU B C 1
ATOM 2155 O O . GLU B 1 72 ? -16.031 1.865 9.133 1 97.75 72 GLU B O 1
ATOM 2160 N N . GLU B 1 73 ? -14.484 0.239 9.227 1 96.69 73 GLU B N 1
ATOM 2161 C CA . GLU B 1 73 ? -15.484 -0.808 9.414 1 96.69 73 GLU B CA 1
ATOM 2162 C C . GLU B 1 73 ? -15.914 -0.905 10.875 1 96.69 73 GLU B C 1
ATOM 2164 O O . GLU B 1 73 ? -17.094 -1.114 11.164 1 96.69 73 GLU B O 1
ATOM 2169 N N . ALA B 1 74 ? -15.016 -0.743 11.773 1 96.88 74 ALA B N 1
ATOM 2170 C CA . ALA B 1 74 ? -15.25 -0.967 13.195 1 96.88 74 ALA B CA 1
ATOM 2171 C C . ALA B 1 74 ? -15.906 0.25 13.844 1 96.88 74 ALA B C 1
ATOM 2173 O O . ALA B 1 74 ? -16.609 0.125 14.852 1 96.88 74 ALA B O 1
ATOM 2174 N N . PHE B 1 75 ? -15.633 1.376 13.312 1 95.62 75 PHE B N 1
ATOM 2175 C CA . PHE B 1 75 ? -16.188 2.627 13.828 1 95.62 75 PHE B CA 1
ATOM 2176 C C . PHE B 1 75 ? -16.938 3.373 12.734 1 95.62 75 PHE B C 1
ATOM 2178 O O . PHE B 1 75 ? -16.484 4.41 12.25 1 95.62 75 PHE B O 1
ATOM 2185 N N . PRO B 1 76 ? -18.188 2.791 12.555 1 89.44 76 PRO B N 1
ATOM 2186 C CA . PRO B 1 76 ? -18.953 3.398 11.461 1 89.44 76 PRO B CA 1
ATOM 2187 C C . PRO B 1 76 ? -19.406 4.82 11.781 1 89.44 76 PRO B C 1
ATOM 2189 O O . PRO B 1 76 ? -19.422 5.219 12.953 1 89.44 76 PRO B O 1
ATOM 2192 N N . GLY B 1 77 ? -19.781 5.688 10.805 1 87.19 77 GLY B N 1
ATOM 2193 C CA . GLY B 1 77 ? -20.109 7.098 10.914 1 87.19 77 GLY B CA 1
ATOM 2194 C C . GLY B 1 77 ? -19.047 8.016 10.375 1 87.19 77 GLY B C 1
ATOM 2195 O O . GLY B 1 77 ? -17.844 7.707 10.461 1 87.19 77 GLY B O 1
ATOM 2196 N N . ASP B 1 78 ? -19.438 8.992 9.758 1 90.38 78 ASP B N 1
ATOM 2197 C CA . ASP B 1 78 ? -18.531 9.953 9.125 1 90.38 78 ASP B CA 1
ATOM 2198 C C . ASP B 1 78 ? -17.5 9.242 8.266 1 90.38 78 ASP B C 1
ATOM 2200 O O . ASP B 1 78 ? -16.297 9.328 8.531 1 90.38 78 ASP B O 1
ATOM 2204 N N . SER B 1 79 ? -17.875 8.586 7.301 1 94.56 79 SER B N 1
ATOM 2205 C CA . SER B 1 79 ? -17 7.785 6.449 1 94.56 79 SER B CA 1
ATOM 2206 C C . SER B 1 79 ? -15.883 8.633 5.848 1 94.56 79 SER B C 1
ATOM 2208 O O . SER B 1 79 ? -16.125 9.742 5.367 1 94.56 79 SER B O 1
ATOM 2210 N N . LEU B 1 80 ? -14.711 8.117 5.895 1 98.31 80 LEU B N 1
ATOM 2211 C CA . LEU B 1 80 ? -13.539 8.766 5.309 1 98.31 80 LEU B CA 1
ATOM 2212 C C . LEU B 1 80 ? -13.18 8.133 3.971 1 98.31 80 LEU B C 1
ATOM 2214 O O . LEU B 1 80 ? -12.141 8.453 3.385 1 98.31 80 LEU B O 1
ATOM 2218 N N . LEU B 1 81 ? -13.906 7.254 3.438 1 97.31 81 LEU B N 1
ATOM 2219 C CA . LEU B 1 81 ? -13.641 6.602 2.158 1 97.31 81 LEU B CA 1
ATOM 2220 C C . LEU B 1 81 ? -14.641 7.047 1.101 1 97.31 81 LEU B C 1
ATOM 2222 O O . LEU B 1 81 ? -14.398 6.898 -0.098 1 97.31 81 LEU B O 1
ATOM 2226 N N . GLY B 1 82 ? -15.672 7.688 1.471 1 93.38 82 GLY B N 1
ATOM 2227 C CA . GLY B 1 82 ? -16.734 8.062 0.545 1 93.38 82 GLY B CA 1
ATOM 2228 C C . GLY B 1 82 ? -17.938 7.148 0.625 1 93.38 82 GLY B C 1
ATOM 2229 O O . GLY B 1 82 ? -18 6.27 1.487 1 93.38 82 GLY B O 1
ATOM 2230 N N . GLU B 1 83 ? -18.906 7.336 -0.303 1 91.94 83 GLU B N 1
ATOM 2231 C CA . GLU B 1 83 ? -20.203 6.695 -0.14 1 91.94 83 GLU B CA 1
ATOM 2232 C C . GLU B 1 83 ? -20.453 5.664 -1.237 1 91.94 83 GLU B C 1
ATOM 2234 O O . GLU B 1 83 ? -21.172 4.688 -1.026 1 91.94 83 GLU B O 1
ATOM 2239 N N . THR B 1 84 ? -19.938 5.938 -2.373 1 95.25 84 THR B N 1
ATOM 2240 C CA . THR B 1 84 ? -20.172 5.035 -3.494 1 95.25 84 THR B CA 1
ATOM 2241 C C . THR B 1 84 ? -18.938 4.18 -3.775 1 95.25 84 THR B C 1
ATOM 2243 O O . THR B 1 84 ? -17.828 4.543 -3.393 1 95.25 84 THR B O 1
ATOM 2246 N N . THR B 1 85 ? -19.203 3.08 -4.406 1 96.62 85 THR B N 1
ATOM 2247 C CA . THR B 1 85 ? -18.125 2.172 -4.789 1 96.62 85 THR B CA 1
ATOM 2248 C C . THR B 1 85 ? -17.078 2.898 -5.625 1 96.62 85 THR B C 1
ATOM 2250 O O . THR B 1 85 ? -15.875 2.711 -5.422 1 96.62 85 THR B O 1
ATOM 2253 N N . ARG B 1 86 ? -17.5 3.711 -6.48 1 96.06 86 ARG B N 1
ATOM 2254 C CA . ARG B 1 86 ? -16.578 4.453 -7.344 1 96.06 86 ARG B CA 1
ATOM 2255 C C . ARG B 1 86 ? -15.781 5.469 -6.539 1 96.06 86 ARG B C 1
ATOM 2257 O O . ARG B 1 86 ? -14.57 5.594 -6.723 1 96.06 86 ARG B O 1
ATOM 2264 N N . GLU B 1 87 ? -16.406 6.23 -5.672 1 95.88 87 GLU B N 1
ATOM 2265 C CA . GLU B 1 87 ? -15.727 7.207 -4.832 1 95.88 87 GLU B CA 1
ATOM 2266 C C . GLU B 1 87 ? -14.688 6.531 -3.941 1 95.88 87 GLU B C 1
ATOM 2268 O O . GLU B 1 87 ? -13.562 7.02 -3.807 1 95.88 87 GLU B O 1
ATOM 2273 N N . ARG B 1 88 ? -15.094 5.398 -3.383 1 98.06 88 ARG B N 1
ATOM 2274 C CA . ARG B 1 88 ? -14.188 4.668 -2.508 1 98.06 88 ARG B CA 1
ATOM 2275 C C . ARG B 1 88 ? -12.945 4.203 -3.268 1 98.06 88 ARG B C 1
ATOM 2277 O O . ARG B 1 88 ? -11.828 4.281 -2.75 1 98.06 88 ARG B O 1
ATOM 2284 N N . ALA B 1 89 ? -13.164 3.793 -4.469 1 98.44 89 ALA B N 1
ATOM 2285 C CA . ALA B 1 89 ? -12.047 3.326 -5.285 1 98.44 89 ALA B CA 1
ATOM 2286 C C . ALA B 1 89 ? -11.086 4.469 -5.602 1 98.44 89 ALA B C 1
ATOM 2288 O O . ALA B 1 89 ? -9.867 4.281 -5.59 1 98.44 89 ALA B O 1
ATOM 2289 N N . ARG B 1 90 ? -11.609 5.605 -5.867 1 97.81 90 ARG B N 1
ATOM 2290 C CA . ARG B 1 90 ? -10.773 6.754 -6.188 1 97.81 90 ARG B CA 1
ATOM 2291 C C . ARG B 1 90 ? -9.969 7.207 -4.973 1 97.81 90 ARG B C 1
ATOM 2293 O O . ARG B 1 90 ? -8.789 7.543 -5.086 1 97.81 90 ARG B O 1
ATOM 2300 N N . VAL B 1 91 ? -10.633 7.215 -3.842 1 98.62 91 VAL B N 1
ATOM 2301 C CA . VAL B 1 91 ? -9.945 7.555 -2.6 1 98.62 91 VAL B CA 1
ATOM 2302 C C . VAL B 1 91 ? -8.828 6.551 -2.334 1 98.62 91 VAL B C 1
ATOM 2304 O O . VAL B 1 91 ? -7.691 6.938 -2.047 1 98.62 91 VAL B O 1
ATOM 2307 N N . ARG B 1 92 ? -9.133 5.277 -2.508 1 98.81 92 ARG B N 1
ATOM 2308 C CA . ARG B 1 92 ? -8.148 4.234 -2.242 1 98.81 92 ARG B CA 1
ATOM 2309 C C . ARG B 1 92 ? -6.988 4.309 -3.23 1 98.81 92 ARG B C 1
ATOM 2311 O O . ARG B 1 92 ? -5.844 4.02 -2.877 1 98.81 92 ARG B O 1
ATOM 2318 N N . PHE B 1 93 ? -7.285 4.695 -4.43 1 98.5 93 PHE B N 1
ATOM 2319 C CA . PHE B 1 93 ? -6.207 4.871 -5.398 1 98.5 93 PHE B CA 1
ATOM 2320 C C . PHE B 1 93 ? -5.176 5.863 -4.887 1 98.5 93 PHE B C 1
ATOM 2322 O O . PHE B 1 93 ? -3.977 5.574 -4.875 1 98.5 93 PHE B O 1
ATOM 2329 N N . VAL B 1 94 ? -5.641 7.023 -4.438 1 98.81 94 VAL B N 1
ATOM 2330 C CA . VAL B 1 94 ? -4.73 8.055 -3.953 1 98.81 94 VAL B CA 1
ATOM 2331 C C . VAL B 1 94 ? -3.977 7.547 -2.729 1 98.81 94 VAL B C 1
ATOM 2333 O O . VAL B 1 94 ? -2.756 7.699 -2.637 1 98.81 94 VAL B O 1
ATOM 2336 N N . CYS B 1 95 ? -4.699 6.891 -1.832 1 98.88 95 CYS B N 1
ATOM 2337 C CA . CYS B 1 95 ? -4.078 6.363 -0.622 1 98.88 95 CYS B CA 1
ATOM 2338 C C . CYS B 1 95 ? -2.992 5.352 -0.963 1 98.88 95 CYS B C 1
ATOM 2340 O O . CYS B 1 95 ? -1.885 5.418 -0.425 1 98.88 95 CYS B O 1
ATOM 2342 N N . GLU B 1 96 ? -3.305 4.48 -1.86 1 98.88 96 GLU B N 1
ATOM 2343 C CA . GLU B 1 96 ? -2.363 3.422 -2.211 1 98.88 96 GLU B CA 1
ATOM 2344 C C . GLU B 1 96 ? -1.169 3.979 -2.98 1 98.88 96 GLU B C 1
ATOM 2346 O O . GLU B 1 96 ? -0.041 3.51 -2.811 1 98.88 96 GLU B O 1
ATOM 2351 N N . PHE B 1 97 ? -1.405 4.918 -3.852 1 98.75 97 PHE B N 1
ATOM 2352 C CA . PHE B 1 97 ? -0.291 5.551 -4.547 1 98.75 97 PHE B CA 1
ATOM 2353 C C . PHE B 1 97 ? 0.666 6.207 -3.557 1 98.75 97 PHE B C 1
ATOM 2355 O O . PHE B 1 97 ? 1.884 6.062 -3.676 1 98.75 97 PHE B O 1
ATOM 2362 N N . VAL B 1 98 ? 0.119 6.918 -2.572 1 98.88 98 VAL B N 1
ATOM 2363 C CA . VAL B 1 98 ? 0.952 7.559 -1.559 1 98.88 98 VAL B CA 1
ATOM 2364 C C . VAL B 1 98 ? 1.62 6.492 -0.693 1 98.88 98 VAL B C 1
ATOM 2366 O O . VAL B 1 98 ? 2.832 6.531 -0.473 1 98.88 98 VAL B O 1
ATOM 2369 N N . ASN B 1 99 ? 0.892 5.527 -0.248 1 98.75 99 ASN B N 1
ATOM 2370 C CA . ASN B 1 99 ? 1.353 4.504 0.687 1 98.75 99 ASN B CA 1
ATOM 2371 C C . ASN B 1 99 ? 2.439 3.629 0.069 1 98.75 99 ASN B C 1
ATOM 2373 O O . ASN B 1 99 ? 3.512 3.463 0.65 1 98.75 99 ASN B O 1
ATOM 2377 N N . SER B 1 100 ? 2.158 3.145 -1.11 1 98.19 100 SER B N 1
ATOM 2378 C CA . SER B 1 100 ? 3.029 2.127 -1.691 1 98.19 100 SER B CA 1
ATOM 2379 C C . SER B 1 100 ? 4.051 2.75 -2.641 1 98.19 100 SER B C 1
ATOM 2381 O O . SER B 1 100 ? 5.242 2.445 -2.566 1 98.19 100 SER B O 1
ATOM 2383 N N . SER B 1 101 ? 3.662 3.682 -3.479 1 97.69 101 SER B N 1
ATOM 2384 C CA . SER B 1 101 ? 4.547 4.191 -4.52 1 97.69 101 SER B CA 1
ATOM 2385 C C . SER B 1 101 ? 5.418 5.332 -3.998 1 97.69 101 SER B C 1
ATOM 2387 O O . SER B 1 101 ? 6.539 5.527 -4.465 1 97.69 101 SER B O 1
ATOM 2389 N N . ILE B 1 102 ? 4.926 6.125 -3.062 1 98.69 102 ILE B N 1
ATOM 2390 C CA . ILE B 1 102 ? 5.688 7.285 -2.609 1 98.69 102 ILE B CA 1
ATOM 2391 C C . ILE B 1 102 ? 6.379 6.965 -1.286 1 98.69 102 ILE B C 1
ATOM 2393 O O . ILE B 1 102 ? 7.602 7.074 -1.175 1 98.69 102 ILE B O 1
ATOM 2397 N N . HIS B 1 103 ? 5.633 6.492 -0.343 1 98.75 103 HIS B N 1
ATOM 2398 C CA . HIS B 1 103 ? 6.098 6.43 1.037 1 98.75 103 HIS B CA 1
ATOM 2399 C C . HIS B 1 103 ? 7.059 5.262 1.241 1 98.75 103 HIS B C 1
ATOM 2401 O O . HIS B 1 103 ? 8.188 5.453 1.708 1 98.75 103 HIS B O 1
ATOM 2407 N N . SER B 1 104 ? 6.727 4.109 0.832 1 98.44 104 SER B N 1
ATOM 2408 C CA . SER B 1 104 ? 7.438 2.881 1.174 1 98.44 104 SER B CA 1
ATOM 2409 C C . SER B 1 104 ? 8.844 2.875 0.578 1 98.44 104 SER B C 1
ATOM 2411 O O . SER B 1 104 ? 9.812 2.57 1.271 1 98.44 104 SER B O 1
ATOM 2413 N N . PRO B 1 105 ? 9.047 3.326 -0.667 1 98.19 105 PRO B N 1
ATOM 2414 C CA . PRO B 1 105 ? 10.375 3.223 -1.278 1 98.19 105 PRO B CA 1
ATOM 2415 C C . PRO B 1 105 ? 11.43 4.047 -0.542 1 98.19 105 PRO B C 1
ATOM 2417 O O . PRO B 1 105 ? 12.609 3.711 -0.577 1 98.19 105 PRO B O 1
ATOM 2420 N N . GLN B 1 106 ? 10.969 5.078 0.097 1 97.56 106 GLN B N 1
ATOM 2421 C CA . GLN B 1 106 ? 11.984 5.965 0.673 1 97.56 106 GLN B CA 1
ATOM 2422 C C . GLN B 1 106 ? 12.023 5.836 2.193 1 97.56 106 GLN B C 1
ATOM 2424 O O . GLN B 1 106 ? 12.656 6.645 2.873 1 97.56 106 GLN B O 1
ATOM 2429 N N . ASN B 1 107 ? 11.32 4.824 2.693 1 96.5 107 ASN B N 1
ATOM 2430 C CA . ASN B 1 107 ? 11.344 4.605 4.137 1 96.5 107 ASN B CA 1
ATOM 2431 C C . ASN B 1 107 ? 12.742 4.238 4.621 1 96.5 107 ASN B C 1
ATOM 2433 O O . ASN B 1 107 ? 13.578 3.785 3.84 1 96.5 107 ASN B O 1
ATOM 2437 N N . ARG B 1 108 ? 12.938 4.473 5.887 1 94.88 108 ARG B N 1
ATOM 2438 C CA . ARG B 1 108 ? 14.25 4.305 6.488 1 94.88 108 ARG B CA 1
ATOM 2439 C C . ARG B 1 108 ? 14.758 2.877 6.316 1 94.88 108 ARG B C 1
ATOM 2441 O O . ARG B 1 108 ? 15.914 2.658 5.949 1 94.88 108 ARG B O 1
ATOM 2448 N N . THR B 1 109 ? 13.93 1.884 6.57 1 95.56 109 THR B N 1
ATOM 2449 C CA . THR B 1 109 ? 14.32 0.479 6.488 1 95.56 109 THR B CA 1
ATOM 2450 C C . THR B 1 109 ? 14.75 0.121 5.07 1 95.56 109 THR B C 1
ATOM 2452 O O . THR B 1 109 ? 15.734 -0.603 4.879 1 95.56 109 THR B O 1
ATOM 2455 N N . VAL B 1 110 ? 14.086 0.628 4.094 1 97.88 110 VAL B N 1
ATOM 2456 C CA . VAL B 1 110 ? 14.359 0.35 2.686 1 97.88 110 VAL B CA 1
ATOM 2457 C C . VAL B 1 110 ? 15.695 0.972 2.289 1 97.88 110 VAL B C 1
ATOM 2459 O O . VAL B 1 110 ? 16.562 0.298 1.715 1 97.88 110 VAL B O 1
ATOM 2462 N N . LEU B 1 111 ? 15.914 2.25 2.654 1 98.06 111 LEU B N 1
ATOM 2463 C CA . LEU B 1 111 ? 17.125 2.947 2.248 1 98.06 111 LEU B CA 1
ATOM 2464 C C . LEU B 1 111 ? 18.344 2.402 2.992 1 98.06 111 LEU B C 1
ATOM 2466 O O . LEU B 1 111 ? 19.453 2.383 2.451 1 98.06 111 LEU B O 1
ATOM 2470 N N . LYS B 1 112 ? 18.094 1.964 4.262 1 97 112 LYS B N 1
ATOM 2471 C CA . LYS B 1 112 ? 19.188 1.314 4.977 1 97 112 LYS B CA 1
ATOM 2472 C C . LYS B 1 112 ? 19.688 0.088 4.219 1 97 112 LYS B C 1
ATOM 2474 O O . LYS B 1 112 ? 20.891 -0.196 4.215 1 97 112 LYS B O 1
ATOM 2479 N N . PHE B 1 113 ? 18.828 -0.586 3.564 1 97.81 113 PHE B N 1
ATOM 2480 C CA . PHE B 1 113 ? 19.188 -1.784 2.814 1 97.81 113 PHE B CA 1
ATOM 2481 C C . PHE B 1 113 ? 19.688 -1.422 1.42 1 97.81 113 PHE B C 1
ATOM 2483 O O . PHE B 1 113 ? 20.75 -1.869 1 1 97.81 113 PHE B O 1
ATOM 2490 N N . LEU B 1 114 ? 18.984 -0.586 0.71 1 97.38 114 LEU B N 1
ATOM 2491 C CA . LEU B 1 114 ? 19.25 -0.346 -0.706 1 97.38 114 LEU B CA 1
ATOM 2492 C C . LEU B 1 114 ? 20.391 0.639 -0.89 1 97.38 114 LEU B C 1
ATOM 2494 O O . LEU B 1 114 ? 21.047 0.656 -1.939 1 97.38 114 LEU B O 1
ATOM 2498 N N . ARG B 1 115 ? 20.516 1.53 0.097 1 97.81 115 ARG B N 1
ATOM 2499 C CA . ARG B 1 115 ? 21.547 2.557 -0.001 1 97.81 115 ARG B CA 1
ATOM 2500 C C . ARG B 1 115 ? 22.375 2.617 1.273 1 97.81 115 ARG B C 1
ATOM 2502 O O . ARG B 1 115 ? 22.547 3.686 1.865 1 97.81 115 ARG B O 1
ATOM 2509 N N . SER B 1 116 ? 22.938 1.49 1.626 1 96.94 116 SER B N 1
ATOM 2510 C CA . SER B 1 116 ? 23.672 1.357 2.881 1 96.94 116 SER B CA 1
ATOM 2511 C C . SER B 1 116 ? 24.906 2.252 2.896 1 96.94 116 SER B C 1
ATOM 2513 O O . SER B 1 116 ? 25.406 2.615 3.965 1 96.94 116 SER B O 1
ATOM 2515 N N . GLU B 1 117 ? 25.312 2.674 1.781 1 97 117 GLU B N 1
ATOM 2516 C CA . GLU B 1 117 ? 26.547 3.432 1.648 1 97 117 GLU B CA 1
ATOM 2517 C C . GLU B 1 117 ? 26.328 4.918 1.909 1 97 117 GLU B C 1
ATOM 2519 O O . GLU B 1 117 ? 27.281 5.676 2.102 1 97 117 GLU B O 1
ATOM 2524 N N . LEU B 1 118 ? 25.141 5.395 1.929 1 97.88 118 LEU B N 1
ATOM 2525 C CA . LEU B 1 118 ? 24.844 6.816 2.049 1 97.88 118 LEU B CA 1
ATOM 2526 C C . LEU B 1 118 ? 24.75 7.234 3.514 1 97.88 118 LEU B C 1
ATOM 2528 O O . LEU B 1 118 ? 24.328 6.445 4.363 1 97.88 118 LEU B O 1
ATOM 2532 N N . THR B 1 119 ? 25.094 8.469 3.75 1 98.06 119 THR B N 1
ATOM 2533 C CA . THR B 1 119 ? 24.891 9.062 5.07 1 98.06 119 THR B CA 1
ATOM 2534 C C . THR B 1 119 ? 23.422 9.383 5.301 1 98.06 119 THR B C 1
ATOM 2536 O O . THR B 1 119 ? 22.625 9.391 4.359 1 98.06 119 THR B O 1
ATOM 2539 N N . GLU B 1 120 ? 23.078 9.594 6.551 1 96.25 120 GLU B N 1
ATOM 2540 C CA . GLU B 1 120 ? 21.703 9.945 6.855 1 96.25 120 GLU B CA 1
ATOM 2541 C C . GLU B 1 120 ? 21.281 11.219 6.133 1 96.25 120 GLU B C 1
ATOM 2543 O O . GLU B 1 120 ? 20.125 11.336 5.688 1 96.25 120 GLU B O 1
ATOM 2548 N N . ALA B 1 121 ? 22.172 12.188 6.043 1 97.12 121 ALA B N 1
ATOM 2549 C CA . ALA B 1 121 ? 21.875 13.438 5.336 1 97.12 121 ALA B CA 1
ATOM 2550 C C . ALA B 1 121 ? 21.594 13.18 3.857 1 97.12 121 ALA B C 1
ATOM 2552 O O . ALA B 1 121 ? 20.688 13.766 3.277 1 97.12 121 ALA B O 1
ATOM 2553 N N . GLU B 1 122 ? 22.422 12.305 3.277 1 97.69 122 GLU B N 1
ATOM 2554 C CA . GLU B 1 122 ? 22.234 11.953 1.872 1 97.69 122 GLU B CA 1
ATOM 2555 C C . GLU B 1 122 ? 20.922 11.203 1.654 1 97.69 122 GLU B C 1
ATOM 2557 O O . GLU B 1 122 ? 20.234 11.422 0.654 1 97.69 122 GLU B O 1
ATOM 2562 N N . LYS B 1 123 ? 20.688 10.352 2.549 1 98.12 123 LYS B N 1
ATOM 2563 C CA . LYS B 1 123 ? 19.422 9.617 2.469 1 98.12 123 LYS B CA 1
ATOM 2564 C C . LYS B 1 123 ? 18.234 10.57 2.582 1 98.12 123 LYS B C 1
ATOM 2566 O O . LYS B 1 123 ? 17.25 10.414 1.866 1 98.12 123 LYS B O 1
ATOM 2571 N N . ARG B 1 124 ? 18.328 11.484 3.426 1 97.38 124 ARG B N 1
ATOM 2572 C CA . ARG B 1 124 ? 17.25 12.453 3.596 1 97.38 124 ARG B CA 1
ATOM 2573 C C . ARG B 1 124 ? 17 13.219 2.305 1 97.38 124 ARG B C 1
ATOM 2575 O O . ARG B 1 124 ? 15.844 13.445 1.925 1 97.38 124 ARG B O 1
ATOM 2582 N N . ALA B 1 125 ? 18.047 13.656 1.692 1 97.44 125 ALA B N 1
ATOM 2583 C CA . ALA B 1 125 ? 17.922 14.367 0.424 1 97.44 125 ALA B CA 1
ATOM 2584 C C . ALA B 1 125 ? 17.266 13.492 -0.634 1 97.44 125 ALA B C 1
ATOM 2586 O O . ALA B 1 125 ? 16.391 13.961 -1.377 1 97.44 125 ALA B O 1
ATOM 2587 N N . LEU B 1 126 ? 17.703 12.242 -0.673 1 97.69 126 LEU B N 1
ATOM 2588 C CA . LEU B 1 126 ? 17.156 11.289 -1.629 1 97.69 126 LEU B CA 1
ATOM 2589 C C . LEU B 1 126 ? 15.672 11.07 -1.384 1 97.69 126 LEU B C 1
ATOM 2591 O O . LEU B 1 126 ? 14.891 10.953 -2.332 1 97.69 126 LEU B O 1
ATOM 2595 N N . ARG B 1 127 ? 15.289 11 -0.141 1 98.44 127 ARG B N 1
ATOM 2596 C CA . ARG B 1 127 ? 13.891 10.836 0.234 1 98.44 127 ARG B CA 1
ATOM 2597 C C . ARG B 1 127 ? 13.047 12.008 -0.266 1 98.44 127 ARG B C 1
ATOM 2599 O O . ARG B 1 127 ? 11.992 11.805 -0.871 1 98.44 127 ARG B O 1
ATOM 2606 N N . GLY B 1 128 ? 13.539 13.195 -0.005 1 98.31 128 GLY B N 1
ATOM 2607 C CA . GLY B 1 128 ? 12.828 14.383 -0.451 1 98.31 128 GLY B CA 1
ATOM 2608 C C . GLY B 1 128 ? 12.656 14.445 -1.956 1 98.31 128 GLY B C 1
ATOM 2609 O O . GLY B 1 128 ? 11.578 14.789 -2.445 1 98.31 128 GLY B O 1
ATOM 2610 N N . GLU B 1 129 ? 13.664 14.102 -2.672 1 98.19 129 GLU B N 1
ATOM 2611 C CA . GLU B 1 129 ? 13.609 14.117 -4.133 1 98.19 129 GLU B CA 1
ATOM 2612 C C . GLU B 1 129 ? 12.578 13.117 -4.656 1 98.19 129 GLU B C 1
ATOM 2614 O O . GLU B 1 129 ? 11.805 13.438 -5.562 1 98.19 129 GLU B O 1
ATOM 2619 N N . TRP B 1 130 ? 12.609 11.961 -4.094 1 98.56 130 TRP B N 1
ATOM 2620 C CA . TRP B 1 130 ? 11.672 10.93 -4.516 1 98.56 130 TRP B CA 1
ATOM 2621 C C . TRP B 1 130 ? 10.227 11.367 -4.262 1 98.56 130 TRP B C 1
ATOM 2623 O O . TRP B 1 130 ? 9.383 11.273 -5.156 1 98.56 130 TRP B O 1
ATOM 2633 N N . ILE B 1 131 ? 9.969 11.844 -3.023 1 98.75 131 ILE B N 1
ATOM 2634 C CA . ILE B 1 131 ? 8.625 12.273 -2.666 1 98.75 131 ILE B CA 1
ATOM 2635 C C . ILE B 1 131 ? 8.172 13.383 -3.617 1 98.75 131 ILE B C 1
ATOM 2637 O O . ILE B 1 131 ? 7.062 13.328 -4.152 1 98.75 131 ILE B O 1
ATOM 2641 N N . SER B 1 132 ? 9.039 14.344 -3.854 1 98.19 132 SER B N 1
ATOM 2642 C CA . SER B 1 132 ? 8.695 15.484 -4.703 1 98.19 132 SER B CA 1
ATOM 2643 C C . SER B 1 132 ? 8.375 15.031 -6.125 1 98.19 132 SER B C 1
ATOM 2645 O O . SER B 1 132 ? 7.41 15.508 -6.727 1 98.19 132 SER B O 1
ATOM 2647 N N . ARG B 1 133 ? 9.156 14.164 -6.613 1 97.38 133 ARG B N 1
ATOM 2648 C CA . ARG B 1 133 ? 8.945 13.641 -7.961 1 97.38 133 ARG B CA 1
ATOM 2649 C C . ARG B 1 133 ? 7.582 12.961 -8.078 1 97.38 133 ARG B C 1
ATOM 2651 O O . ARG B 1 133 ? 6.832 13.227 -9.016 1 97.38 133 ARG B O 1
ATOM 2658 N N . CYS B 1 134 ? 7.293 12.125 -7.188 1 98.25 134 CYS B N 1
ATOM 2659 C CA . CYS B 1 134 ? 6.051 11.359 -7.234 1 98.25 134 CYS B CA 1
ATOM 2660 C C . CYS B 1 134 ? 4.844 12.258 -6.996 1 98.25 134 CYS B C 1
ATOM 2662 O O . CYS B 1 134 ? 3.797 12.078 -7.621 1 98.25 134 CYS B O 1
ATOM 2664 N N . LEU B 1 135 ? 4.957 13.219 -6.059 1 98.69 135 LEU B N 1
ATOM 2665 C CA . LEU B 1 135 ? 3.887 14.18 -5.836 1 98.69 135 LEU B CA 1
ATOM 2666 C C . LEU B 1 135 ? 3.625 15 -7.098 1 98.69 135 LEU B C 1
ATOM 2668 O O . LEU B 1 135 ? 2.484 15.383 -7.371 1 98.69 135 LEU B O 1
ATOM 2672 N N . GLY B 1 136 ? 4.691 15.305 -7.789 1 98 136 GLY B N 1
ATOM 2673 C CA . GLY B 1 136 ? 4.527 16 -9.055 1 98 136 GLY B CA 1
ATOM 2674 C C . GLY B 1 136 ? 3.617 15.273 -10.023 1 98 136 GLY B C 1
ATOM 2675 O O . GLY B 1 136 ? 2.75 15.883 -10.648 1 98 136 GLY B O 1
ATOM 2676 N N . LYS B 1 137 ? 3.791 14.023 -10.141 1 96.75 137 LYS B N 1
ATOM 2677 C CA . LYS B 1 137 ? 2.947 13.195 -11.008 1 96.75 137 LYS B CA 1
ATOM 2678 C C . LYS B 1 137 ? 1.521 13.125 -10.469 1 96.75 137 LYS B C 1
ATOM 2680 O O . LYS B 1 137 ? 0.559 13.211 -11.234 1 96.75 137 LYS B O 1
ATOM 2685 N N . LEU B 1 138 ? 1.36 12.992 -9.211 1 98.44 138 LEU B N 1
ATOM 2686 C CA . LEU B 1 138 ? 0.065 12.789 -8.57 1 98.44 138 LEU B CA 1
ATOM 2687 C C . LEU B 1 138 ? -0.789 14.055 -8.672 1 98.44 138 LEU B C 1
ATOM 2689 O O . LEU B 1 138 ? -2.016 13.969 -8.773 1 98.44 138 LEU B O 1
ATOM 2693 N N . SER B 1 139 ? -0.151 15.211 -8.664 1 98 139 SER B N 1
ATOM 2694 C CA . SER B 1 139 ? -0.842 16.5 -8.625 1 98 139 SER B CA 1
ATOM 2695 C C . SER B 1 139 ? -1.789 16.656 -9.812 1 98 139 SER B C 1
ATOM 2697 O O . SER B 1 139 ? -2.826 17.312 -9.703 1 98 139 SER B O 1
ATOM 2699 N N . GLU B 1 140 ? -1.473 15.969 -10.906 1 96.19 140 GLU B N 1
ATOM 2700 C CA . GLU B 1 140 ? -2.264 16.078 -12.133 1 96.19 140 GLU B CA 1
ATOM 2701 C C . GLU B 1 140 ? -3.617 15.398 -11.977 1 96.19 140 GLU B C 1
ATOM 2703 O O . GLU B 1 140 ? -4.52 15.602 -12.797 1 96.19 140 GLU B O 1
ATOM 2708 N N . HIS B 1 141 ? -3.775 14.695 -10.914 1 96.19 141 HIS B N 1
ATOM 2709 C CA . HIS B 1 141 ? -4.977 13.883 -10.742 1 96.19 141 HIS B CA 1
ATOM 2710 C C . HIS B 1 141 ? -5.711 14.25 -9.453 1 96.19 141 HIS B C 1
ATOM 2712 O O . HIS B 1 141 ? -6.66 13.57 -9.062 1 96.19 141 HIS B O 1
ATOM 2718 N N . LEU B 1 142 ? -5.27 15.234 -8.844 1 98.19 142 LEU B N 1
ATOM 2719 C CA . LEU B 1 142 ? -5.855 15.711 -7.598 1 98.19 142 LEU B CA 1
ATOM 2720 C C . LEU B 1 142 ? -6.566 17.047 -7.801 1 98.19 142 LEU B C 1
ATOM 2722 O O . LEU B 1 142 ? -6.277 17.766 -8.766 1 98.19 142 LEU B O 1
ATOM 2726 N N . PHE B 1 143 ? -7.523 17.266 -6.93 1 97.38 143 PHE B N 1
ATOM 2727 C CA . PHE B 1 143 ? -8.156 18.578 -6.82 1 97.38 143 PHE B CA 1
ATOM 2728 C C . PHE B 1 143 ? -8.945 18.906 -8.078 1 97.38 143 PHE B C 1
ATOM 2730 O O . PHE B 1 143 ? -8.984 20.062 -8.516 1 97.38 143 PHE B O 1
ATOM 2737 N N . LEU B 1 144 ? -9.516 17.938 -8.664 1 94.5 144 LEU B N 1
ATOM 2738 C CA . LEU B 1 144 ? -10.188 18.094 -9.945 1 94.5 144 LEU B CA 1
ATOM 2739 C C . LEU B 1 144 ? -11.625 18.578 -9.742 1 94.5 144 LEU B C 1
ATOM 2741 O O . LEU B 1 144 ? -12.148 19.328 -10.57 1 94.5 144 LEU B O 1
ATOM 2745 N N . ASP B 1 145 ? -12.25 18.188 -8.648 1 93.62 145 ASP B N 1
ATOM 2746 C CA . ASP B 1 145 ? -13.664 18.484 -8.422 1 93.62 145 ASP B CA 1
ATOM 2747 C C . ASP B 1 145 ? -13.836 19.562 -7.355 1 93.62 145 ASP B C 1
ATOM 2749 O O . ASP B 1 145 ? -14.883 20.203 -7.285 1 93.62 145 ASP B O 1
ATOM 2753 N N . SER B 1 146 ? -12.922 19.703 -6.527 1 95.56 146 SER B N 1
ATOM 2754 C CA . SER B 1 146 ? -12.914 20.641 -5.414 1 95.56 146 SER B CA 1
ATOM 2755 C C . SER B 1 146 ? -11.508 20.828 -4.855 1 95.56 146 SER B C 1
ATOM 2757 O O . SER B 1 146 ? -10.531 20.359 -5.445 1 95.56 146 SER B O 1
ATOM 2759 N N . ALA B 1 147 ? -11.43 21.5 -3.658 1 96.19 147 ALA B N 1
ATOM 2760 C CA . ALA B 1 147 ? -10.141 21.703 -2.994 1 96.19 147 ALA B CA 1
ATOM 2761 C C . ALA B 1 147 ? -9.727 20.469 -2.211 1 96.19 147 ALA B C 1
ATOM 2763 O O . ALA B 1 147 ? -8.602 20.375 -1.716 1 96.19 147 ALA B O 1
ATOM 2764 N N . TYR B 1 148 ? -10.68 19.547 -2.088 1 98.31 148 TYR B N 1
ATOM 2765 C CA . TYR B 1 148 ? -10.312 18.266 -1.507 1 98.31 148 TYR B CA 1
ATOM 2766 C C . TYR B 1 148 ? -9.57 17.406 -2.521 1 98.31 148 TYR B C 1
ATOM 2768 O O . TYR B 1 148 ? -9.727 17.578 -3.73 1 98.31 148 TYR B O 1
ATOM 2776 N N . ALA B 1 149 ? -8.727 16.516 -2.039 1 98.5 149 ALA B N 1
ATOM 2777 C CA . ALA B 1 149 ? -7.883 15.695 -2.91 1 98.5 149 ALA B CA 1
ATOM 2778 C C . ALA B 1 149 ? -8.727 14.969 -3.957 1 98.5 149 ALA B C 1
ATOM 2780 O O . ALA B 1 149 ? -8.406 15 -5.148 1 98.5 149 ALA B O 1
ATOM 2781 N N . ILE B 1 150 ? -9.758 14.258 -3.461 1 97.38 150 ILE B N 1
ATOM 2782 C CA . ILE B 1 150 ? -10.695 13.539 -4.312 1 97.38 150 ILE B CA 1
ATOM 2783 C C . ILE B 1 150 ? -12.133 13.93 -3.951 1 97.38 150 ILE B C 1
ATOM 2785 O O . ILE B 1 150 ? -12.5 13.945 -2.775 1 97.38 150 ILE B O 1
ATOM 2789 N N . GLY B 1 151 ? -12.93 14.188 -4.934 1 95.56 151 GLY B N 1
ATOM 2790 C CA . GLY B 1 151 ? -14.336 14.445 -4.684 1 95.56 151 GLY B CA 1
ATOM 2791 C C . GLY B 1 151 ? -14.586 15.766 -3.982 1 95.56 151 GLY B C 1
ATOM 2792 O O . GLY B 1 151 ? -13.852 16.734 -4.195 1 95.56 151 GLY B O 1
ATOM 2793 N N . THR B 1 152 ? -15.727 15.781 -3.188 1 96.19 152 THR B N 1
ATOM 2794 C CA . THR B 1 152 ? -16.172 17.062 -2.648 1 96.19 152 THR B CA 1
ATOM 2795 C C . THR B 1 152 ? -16.203 17.031 -1.124 1 96.19 152 THR B C 1
ATOM 2797 O O . THR B 1 152 ? -16.812 17.891 -0.489 1 96.19 152 THR B O 1
ATOM 2800 N N . ARG B 1 153 ? -15.609 16.047 -0.587 1 96.25 153 ARG B N 1
ATOM 2801 C CA . ARG B 1 153 ? -15.594 15.945 0.869 1 96.25 153 ARG B CA 1
ATOM 2802 C C . ARG B 1 153 ? -14.242 15.469 1.374 1 96.25 153 ARG B C 1
ATOM 2804 O O . ARG B 1 153 ? -13.445 14.922 0.608 1 96.25 153 ARG B O 1
ATOM 2811 N N . PHE B 1 154 ? -14.016 15.703 2.664 1 98.19 154 PHE B N 1
ATOM 2812 C CA . PHE B 1 154 ? -12.805 15.258 3.34 1 98.19 154 PHE B CA 1
ATOM 2813 C C . PHE B 1 154 ? -12.75 13.742 3.436 1 98.19 154 PHE B C 1
ATOM 2815 O O . PHE B 1 154 ? -13.711 13.109 3.887 1 98.19 154 PHE B O 1
ATOM 2822 N N . THR B 1 155 ? -11.656 13.148 2.99 1 98.62 155 THR B N 1
ATOM 2823 C CA . THR B 1 155 ? -11.508 11.703 3.021 1 98.62 155 THR B CA 1
ATOM 2824 C C . THR B 1 155 ? -10.086 11.312 3.416 1 98.62 155 THR B C 1
ATOM 2826 O O . THR B 1 155 ? -9.258 12.18 3.695 1 98.62 155 THR B O 1
ATOM 2829 N N . LEU B 1 156 ? -9.789 10.023 3.428 1 98.88 156 LEU B N 1
ATOM 2830 C CA . LEU B 1 156 ? -8.445 9.5 3.66 1 98.88 156 LEU B CA 1
ATOM 2831 C C . LEU B 1 156 ? -7.469 10.039 2.621 1 98.88 156 LEU B C 1
ATOM 2833 O O . LEU B 1 156 ? -6.285 10.234 2.918 1 98.88 156 LEU B O 1
ATOM 2837 N N . ALA B 1 157 ? -7.965 10.242 1.407 1 98.88 157 ALA B N 1
ATOM 2838 C CA . ALA B 1 157 ? -7.09 10.789 0.374 1 98.88 157 ALA B CA 1
ATOM 2839 C C . ALA B 1 157 ? -6.453 12.102 0.83 1 98.88 157 ALA B C 1
ATOM 2841 O O . ALA B 1 157 ? -5.258 12.328 0.625 1 98.88 157 ALA B O 1
ATOM 2842 N N . ASP B 1 158 ? -7.223 12.961 1.452 1 98.94 158 ASP B N 1
ATOM 2843 C CA . ASP B 1 158 ? -6.707 14.227 1.96 1 98.94 158 ASP B CA 1
ATOM 2844 C C . ASP B 1 158 ? -5.652 14 3.041 1 98.94 158 ASP B C 1
ATOM 2846 O O . ASP B 1 158 ? -4.613 14.664 3.053 1 98.94 158 ASP B O 1
ATOM 2850 N N . ILE B 1 159 ? -5.934 13.094 3.895 1 98.94 159 ILE B N 1
ATOM 2851 C CA . ILE B 1 159 ? -5.035 12.797 5.004 1 98.94 159 ILE B CA 1
ATOM 2852 C C . ILE B 1 159 ? -3.703 12.281 4.461 1 98.94 159 ILE B C 1
ATOM 2854 O O . ILE B 1 159 ? -2.639 12.75 4.871 1 98.94 159 ILE B O 1
ATOM 2858 N N . PHE B 1 160 ? -3.752 11.32 3.535 1 98.94 160 PHE B N 1
ATOM 2859 C CA . PHE B 1 160 ? -2.541 10.742 2.963 1 98.94 160 PHE B CA 1
ATOM 2860 C C . PHE B 1 160 ? -1.729 11.812 2.234 1 98.94 160 PHE B C 1
ATOM 2862 O O . PHE B 1 160 ? -0.512 11.898 2.408 1 98.94 160 PHE B O 1
ATOM 2869 N N . VAL B 1 161 ? -2.406 12.602 1.451 1 98.94 161 VAL B N 1
ATOM 2870 C CA . VAL B 1 161 ? -1.747 13.641 0.661 1 98.94 161 VAL B CA 1
ATOM 2871 C C . VAL B 1 161 ? -1.108 14.672 1.589 1 98.94 161 VAL B C 1
ATOM 2873 O O . VAL B 1 161 ? 0.059 15.031 1.416 1 98.94 161 VAL B O 1
ATOM 2876 N N . ALA B 1 162 ? -1.81 15.117 2.584 1 98.75 162 ALA B N 1
ATOM 2877 C CA . ALA B 1 162 ? -1.288 16.109 3.521 1 98.75 162 ALA B CA 1
ATOM 2878 C C . ALA B 1 162 ? -0.073 15.562 4.27 1 98.75 162 ALA B C 1
ATOM 2880 O O . ALA B 1 162 ? 0.938 16.266 4.406 1 98.75 162 ALA B O 1
ATOM 2881 N N . CYS B 1 163 ? -0.149 14.359 4.746 1 98.69 163 CYS B N 1
ATOM 2882 C CA . CYS B 1 163 ? 0.922 13.773 5.543 1 98.69 163 CYS B CA 1
ATOM 2883 C C . CYS B 1 163 ? 2.197 13.633 4.719 1 98.69 163 CYS B C 1
ATOM 2885 O O . CYS B 1 163 ? 3.285 13.969 5.188 1 98.69 163 CYS B O 1
ATOM 2887 N N . ILE B 1 164 ? 2.088 13.156 3.492 1 98.88 164 ILE B N 1
ATOM 2888 C CA . ILE B 1 164 ? 3.285 12.922 2.693 1 98.88 164 ILE B CA 1
ATOM 2889 C C . ILE B 1 164 ? 3.881 14.25 2.246 1 98.88 164 ILE B C 1
ATOM 2891 O O . ILE B 1 164 ? 5.102 14.391 2.139 1 98.88 164 ILE B O 1
ATOM 2895 N N . TYR B 1 165 ? 3.031 15.227 1.983 1 98.75 165 TYR B N 1
ATOM 2896 C CA . TYR B 1 165 ? 3.529 16.562 1.643 1 98.75 165 TYR B CA 1
ATOM 2897 C C . TYR B 1 165 ? 4.316 17.156 2.801 1 98.75 165 TYR B C 1
ATOM 2899 O O . TYR B 1 165 ? 5.41 17.688 2.605 1 98.75 165 TYR B O 1
ATOM 2907 N N . LYS B 1 166 ? 3.771 17.078 3.963 1 98.06 166 LYS B N 1
ATOM 2908 C CA . LYS B 1 166 ? 4.484 17.562 5.137 1 98.06 166 LYS B CA 1
ATOM 2909 C C . LYS B 1 166 ? 5.828 16.859 5.305 1 98.06 166 LYS B C 1
ATOM 2911 O O . LYS B 1 166 ? 6.809 17.469 5.73 1 98.06 166 LYS B O 1
ATOM 2916 N N . LYS B 1 167 ? 5.82 15.586 4.977 1 97.94 167 LYS B N 1
ATOM 2917 C CA . LYS B 1 167 ? 7.078 14.844 5.059 1 97.94 167 LYS B CA 1
ATOM 2918 C C . LYS B 1 167 ? 8.094 15.383 4.055 1 97.94 167 LYS B C 1
ATOM 2920 O O . LYS B 1 167 ? 9.281 15.492 4.367 1 97.94 167 LYS B O 1
ATOM 2925 N N . ALA B 1 168 ? 7.625 15.672 2.869 1 98.12 168 ALA B N 1
ATOM 2926 C CA . ALA B 1 168 ? 8.508 16.297 1.878 1 98.12 168 ALA B CA 1
ATOM 2927 C C . ALA B 1 168 ? 9.148 17.562 2.428 1 98.12 168 ALA B C 1
ATOM 2929 O O . ALA B 1 168 ? 10.352 17.766 2.281 1 98.12 168 ALA B O 1
ATOM 2930 N N . LEU B 1 169 ? 8.359 18.391 3.057 1 97.5 169 LEU B N 1
ATOM 2931 C CA . LEU B 1 169 ? 8.859 19.641 3.637 1 97.5 169 LEU B CA 1
ATOM 2932 C C . LEU B 1 169 ? 9.891 19.359 4.723 1 97.5 169 LEU B C 1
ATOM 2934 O O . LEU B 1 169 ? 10.914 20.031 4.805 1 97.5 169 LEU B O 1
ATOM 2938 N N . GLN B 1 170 ? 9.586 18.391 5.504 1 95.5 170 GLN B N 1
ATOM 2939 C CA . GLN B 1 170 ? 10.516 18 6.562 1 95.5 170 GLN B CA 1
ATOM 2940 C C . GLN B 1 170 ? 11.859 17.562 5.984 1 95.5 170 GLN B C 1
ATOM 2942 O O . GLN B 1 170 ? 12.898 17.719 6.633 1 95.5 170 GLN B O 1
ATOM 2947 N N . HIS B 1 171 ? 11.852 17 4.785 1 96.94 171 HIS B N 1
ATOM 2948 C CA . HIS B 1 171 ? 13.078 16.516 4.164 1 96.94 171 HIS B CA 1
ATOM 2949 C C . HIS B 1 171 ? 13.727 17.594 3.307 1 96.94 171 HIS B C 1
ATOM 2951 O O . HIS B 1 171 ? 14.625 17.312 2.512 1 96.94 171 HIS B O 1
ATOM 2957 N N . GLY B 1 172 ? 13.18 18.797 3.4 1 95.81 172 GLY B N 1
ATOM 2958 C CA . GLY B 1 172 ? 13.875 19.953 2.832 1 95.81 172 GLY B CA 1
ATOM 2959 C C . GLY B 1 172 ? 13.352 20.344 1.464 1 95.81 172 GLY B C 1
ATOM 2960 O O . GLY B 1 172 ? 13.953 21.172 0.783 1 95.81 172 GLY B O 1
ATOM 2961 N N . CYS B 1 173 ? 12.266 19.75 1.031 1 97.44 173 CYS B N 1
ATOM 2962 C CA . CYS B 1 173 ? 11.688 20.141 -0.25 1 97.44 173 CYS B CA 1
ATOM 2963 C C . CYS B 1 173 ? 11.07 21.531 -0.175 1 97.44 173 CYS B C 1
ATOM 2965 O O . CYS B 1 173 ? 10.617 21.953 0.889 1 97.44 173 CYS B O 1
ATOM 2967 N N . SER B 1 174 ? 11.07 22.188 -1.331 1 97.19 174 SER B N 1
ATOM 2968 C CA . SER B 1 174 ? 10.414 23.484 -1.411 1 97.19 174 SER B CA 1
ATOM 2969 C C . SER B 1 174 ? 8.898 23.344 -1.359 1 97.19 174 SER B C 1
ATOM 2971 O O . SER B 1 174 ? 8.352 22.312 -1.744 1 97.19 174 SER B O 1
ATOM 2973 N N . GLU B 1 175 ? 8.32 24.422 -0.965 1 97.56 175 GLU B N 1
ATOM 2974 C CA . GLU B 1 175 ? 6.859 24.438 -0.925 1 97.56 175 GLU B CA 1
ATOM 2975 C C . GLU B 1 175 ? 6.27 24.344 -2.328 1 97.56 175 GLU B C 1
ATOM 2977 O O . GLU B 1 175 ? 6.785 24.938 -3.271 1 97.56 175 GLU B O 1
ATOM 2982 N N . SER B 1 176 ? 5.285 23.531 -2.42 1 97.75 176 SER B N 1
ATOM 2983 C CA . SER B 1 176 ? 4.457 23.438 -3.617 1 97.75 176 SER B CA 1
ATOM 2984 C C . SER B 1 176 ? 3.129 24.172 -3.43 1 97.75 176 SER B C 1
ATOM 2986 O O . SER B 1 176 ? 2.326 23.781 -2.576 1 97.75 176 SER B O 1
ATOM 2988 N N . PRO B 1 177 ? 2.861 25.188 -4.227 1 97.62 177 PRO B N 1
ATOM 2989 C CA . PRO B 1 177 ? 1.636 25.969 -4.016 1 97.62 177 PRO B CA 1
ATOM 2990 C C . PRO B 1 177 ? 0.381 25.094 -4.012 1 97.62 177 PRO B C 1
ATOM 2992 O O . PRO B 1 177 ? -0.509 25.297 -3.18 1 97.62 177 PRO B O 1
ATOM 2995 N N . ILE B 1 178 ? 0.315 24.156 -4.848 1 97.88 178 ILE B N 1
ATOM 2996 C CA . ILE B 1 178 ? -0.89 23.344 -4.973 1 97.88 178 ILE B CA 1
ATOM 2997 C C . ILE B 1 178 ? -1.112 22.547 -3.688 1 97.88 178 ILE B C 1
ATOM 2999 O O . ILE B 1 178 ? -2.23 22.5 -3.172 1 97.88 178 ILE B O 1
ATOM 3003 N N . TYR B 1 179 ? -0.12 21.922 -3.174 1 98.56 179 TYR B N 1
ATOM 3004 C CA . TYR B 1 179 ? -0.25 21.109 -1.969 1 98.56 179 TYR B CA 1
ATOM 3005 C C . TYR B 1 179 ? -0.351 21.984 -0.728 1 98.56 179 TYR B C 1
ATOM 3007 O O . TYR B 1 179 ? -1.041 21.641 0.233 1 98.56 179 TYR B O 1
ATOM 3015 N N . GLN B 1 180 ? 0.347 23.109 -0.747 1 98.25 180 GLN B N 1
ATOM 3016 C CA . GLN B 1 180 ? 0.248 24.031 0.382 1 98.25 180 GLN B CA 1
ATOM 3017 C C . GLN B 1 180 ? -1.157 24.625 0.495 1 98.25 180 GLN B C 1
ATOM 3019 O O . GLN B 1 180 ? -1.691 24.75 1.598 1 98.25 180 GLN B O 1
ATOM 3024 N N . ASN B 1 181 ? -1.684 24.969 -0.634 1 98.25 181 ASN B N 1
ATOM 3025 C CA . ASN B 1 181 ? -3.051 25.484 -0.64 1 98.25 181 ASN B CA 1
ATOM 3026 C C . ASN B 1 181 ? -4.035 24.4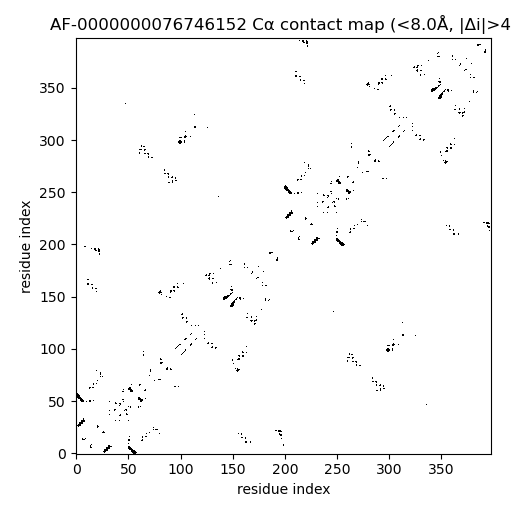38 -0.108 1 98.25 181 ASN B C 1
ATOM 3028 O O . ASN B 1 181 ? -4.961 24.781 0.632 1 98.25 181 ASN B O 1
ATOM 3032 N N . HIS B 1 182 ? -3.857 23.234 -0.507 1 98.69 182 HIS B N 1
ATOM 3033 C CA . HIS B 1 182 ? -4.68 22.141 -0.011 1 98.69 182 HIS B CA 1
ATOM 3034 C C . HIS B 1 182 ? -4.578 22.016 1.506 1 98.69 182 HIS B C 1
ATOM 3036 O O . HIS B 1 182 ? -5.598 21.953 2.195 1 98.69 182 HIS B O 1
ATOM 3042 N N . LEU B 1 183 ? -3.398 21.984 1.994 1 98.25 183 LEU B N 1
ATOM 3043 C CA . LEU B 1 183 ? -3.168 21.844 3.428 1 98.25 183 LEU B CA 1
ATOM 3044 C C . LEU B 1 183 ? -3.797 23.016 4.188 1 98.25 183 LEU B C 1
ATOM 3046 O O . LEU B 1 183 ? -4.445 22.812 5.219 1 98.25 183 LEU B O 1
ATOM 3050 N N . ASN B 1 184 ? -3.605 24.188 3.648 1 98.31 184 ASN B N 1
ATOM 3051 C CA . ASN B 1 184 ? -4.199 25.359 4.262 1 98.31 184 ASN B CA 1
ATOM 3052 C C . ASN B 1 184 ? -5.723 25.281 4.285 1 98.31 184 ASN B C 1
ATOM 3054 O O . ASN B 1 184 ? -6.355 25.641 5.281 1 98.31 184 ASN B O 1
ATOM 3058 N N . MET B 1 185 ? -6.262 24.906 3.215 1 98.38 185 MET B N 1
ATOM 3059 C CA . MET B 1 185 ? -7.711 24.766 3.117 1 98.38 185 MET B CA 1
ATOM 3060 C C . MET B 1 185 ? -8.227 23.766 4.152 1 98.38 185 MET B C 1
ATOM 3062 O O . MET B 1 185 ? -9.25 24.016 4.797 1 98.38 185 MET B O 1
ATOM 3066 N N . LEU B 1 186 ? -7.551 22.609 4.309 1 98.56 186 LEU B N 1
ATOM 3067 C CA . LEU B 1 186 ? -7.949 21.641 5.32 1 98.56 186 LEU B CA 1
ATOM 3068 C C . LEU B 1 186 ? -7.957 22.266 6.707 1 98.56 186 LEU B C 1
ATOM 3070 O O . LEU B 1 186 ? -8.875 22.031 7.496 1 98.56 186 LEU B O 1
ATOM 3074 N N . ARG B 1 187 ? -7.035 23.062 6.949 1 98.25 187 ARG B N 1
ATOM 3075 C CA . ARG B 1 187 ? -6.832 23.641 8.273 1 98.25 187 ARG B CA 1
ATOM 3076 C C . ARG B 1 187 ? -7.812 24.781 8.539 1 98.25 187 ARG B C 1
ATOM 3078 O O . ARG B 1 187 ? -7.965 25.219 9.672 1 98.25 187 ARG B O 1
ATOM 3085 N N . GLN B 1 188 ? -8.492 25.219 7.547 1 98.06 188 GLN B N 1
ATOM 3086 C CA . GLN B 1 188 ? -9.523 26.234 7.703 1 98.06 188 GLN B CA 1
ATOM 3087 C C . GLN B 1 188 ? -10.828 25.625 8.219 1 98.06 188 GLN B C 1
ATOM 3089 O O . GLN B 1 188 ? -11.68 26.344 8.758 1 98.06 188 GLN B O 1
ATOM 3094 N N . ASN B 1 189 ? -11.039 24.406 7.91 1 97.44 189 ASN B N 1
ATOM 3095 C CA . ASN B 1 189 ? -12.172 23.688 8.492 1 97.44 189 ASN B CA 1
ATOM 3096 C C . ASN B 1 189 ? -11.891 23.266 9.93 1 97.44 189 ASN B C 1
ATOM 3098 O O . ASN B 1 189 ? -11.016 22.438 10.172 1 97.44 189 ASN B O 1
ATOM 3102 N N . SER B 1 190 ? -12.641 23.766 10.898 1 97.75 190 SER B N 1
ATOM 3103 C CA . SER B 1 190 ? -12.352 23.609 12.32 1 97.75 190 SER B CA 1
ATOM 3104 C C . SER B 1 190 ? -12.336 22.141 12.719 1 97.75 190 SER B C 1
ATOM 3106 O O . SER B 1 190 ? -11.484 21.703 13.492 1 97.75 190 SER B O 1
ATOM 3108 N N . ARG B 1 191 ? -13.266 21.406 12.203 1 97.5 191 ARG B N 1
ATOM 3109 C CA . ARG B 1 191 ? -13.344 20 12.547 1 97.5 191 ARG B CA 1
ATOM 3110 C C . ARG B 1 191 ? -12.117 19.234 12.039 1 97.5 191 ARG B C 1
ATOM 3112 O O . ARG B 1 191 ? -11.547 18.422 12.758 1 97.5 191 ARG B O 1
ATOM 3119 N N . ILE B 1 192 ? -11.688 19.5 10.836 1 98.5 192 ILE B N 1
ATOM 3120 C CA . ILE B 1 192 ? -10.539 18.844 10.227 1 98.5 192 ILE B CA 1
ATOM 3121 C C . ILE B 1 192 ? -9.258 19.281 10.93 1 98.5 192 ILE B C 1
ATOM 3123 O O . ILE B 1 192 ? -8.406 18.453 11.266 1 98.5 192 ILE B O 1
ATOM 3127 N N . ALA B 1 193 ? -9.102 20.5 11.227 1 98.25 193 ALA B N 1
ATOM 3128 C CA . ALA B 1 193 ? -7.922 21.094 11.852 1 98.25 193 ALA B CA 1
ATOM 3129 C C . ALA B 1 193 ? -7.719 20.531 13.258 1 98.25 193 ALA B C 1
ATOM 3131 O O . ALA B 1 193 ? -6.594 20.203 13.648 1 98.25 193 ALA B O 1
ATOM 3132 N N . ARG B 1 194 ? -8.781 20.406 14 1 97.75 194 ARG B N 1
ATOM 3133 C CA . ARG B 1 194 ? -8.695 19.906 15.367 1 97.75 194 ARG B CA 1
ATOM 3134 C C . ARG B 1 194 ? -8.289 18.438 15.391 1 97.75 194 ARG B C 1
ATOM 3136 O O . ARG B 1 194 ? -7.684 17.969 16.359 1 97.75 194 ARG B O 1
ATOM 3143 N N . ALA B 1 195 ? -8.602 17.781 14.297 1 98.31 195 ALA B N 1
ATOM 3144 C CA . ALA B 1 195 ? -8.312 16.359 14.219 1 98.31 195 ALA B CA 1
ATOM 3145 C C . ALA B 1 195 ? -6.863 16.109 13.805 1 98.31 195 ALA B C 1
ATOM 3147 O O . ALA B 1 195 ? -6.344 15 13.961 1 98.31 195 ALA B O 1
ATOM 3148 N N . GLU B 1 196 ? -6.188 17.078 13.211 1 98.12 196 GLU B N 1
ATOM 3149 C CA . GLU B 1 196 ? -4.812 16.906 12.75 1 98.12 196 GLU B CA 1
ATOM 3150 C C . GLU B 1 196 ? -3.857 16.719 13.922 1 98.12 196 GLU B C 1
ATOM 3152 O O . GLU B 1 196 ? -3.805 17.547 14.828 1 98.12 196 GLU B O 1
ATOM 3157 N N . PRO B 1 197 ? -3.145 15.539 13.852 1 96.5 197 PRO B N 1
ATOM 3158 C CA . PRO B 1 197 ? -2.215 15.336 14.961 1 96.5 197 PRO B CA 1
ATOM 3159 C C . PRO B 1 197 ? -1.062 16.328 14.961 1 96.5 197 PRO B C 1
ATOM 3161 O O . PRO B 1 197 ? -0.7 16.859 13.906 1 96.5 197 PRO B O 1
ATOM 3164 N N . ALA B 1 198 ? -0.581 16.531 16.188 1 84.25 198 ALA B N 1
ATOM 3165 C CA . ALA B 1 198 ? 0.564 17.438 16.344 1 84.25 198 ALA B CA 1
ATOM 3166 C C . ALA B 1 198 ? 1.827 16.812 15.75 1 84.25 198 ALA B C 1
ATOM 3168 O O . ALA B 1 198 ? 2.002 15.586 15.797 1 84.25 198 ALA B O 1
ATOM 3169 N N . CYS B 1 199 ? 2.521 17.594 14.93 1 71.94 199 CYS B N 1
ATOM 3170 C CA . CYS B 1 199 ? 3.752 17.094 14.336 1 71.94 199 CYS B CA 1
ATOM 3171 C C . CYS B 1 199 ? 4.824 16.875 15.391 1 71.94 199 CYS B C 1
ATOM 3173 O O . CYS B 1 199 ? 4.836 17.562 16.422 1 71.94 199 CYS B O 1
#